Protein AF-0000000079760020 (afdb_homodimer)

Secondary structure (DSSP, 8-state):
--STTT-----S--SS-HHHHS---TT--SEEEEES-HHHHHHHHHHTTPEEEEEEEETTEEEEEEEEEETTEEEEEEEPPSSHHHHHHHHHHHHHHT--EEEEEEEEEES-HHHHTTPEEEEEEEEEESSGGGGTS-S-SEE---HHHHHHHHHHHHHHT--EEEEEEEEES-GGG--HHHHHHHHHTTEEEEESSHHHHHHHHHHHT--EEEEEEEEEE-SSSS-B-GGGTTTTGGGHHHHHHHHHHHHHH-/--STTT-----S--SS-HHHHS---TT--SEEEEES-HHHHHHHHHHTTPEEEEEEEETTEEEEEEEEEETTEEEEEEEPPSSHHHHHHHHHHHHHHT--EEEEEEEEEES-HHHHTTPEEEEEEEEEESSGGGGTS-S-SEE---HHHHHHHHHHHHHHT--EEEEEEEEES-GGG--HHHHHHHHHTTEEEEESSHHHHHHHHHHHT--EEEEEEEEEE-SSSS-B-GGGTTTTGGGHHHHHHHHHHHHHH-

Sequence (508 aa):
MATVFENYDAARTAFINPGDCVKAQENFPEVCITTFSESIIEDFAKKNSAEKIAELYTANGVLPVYGIEYAGIRMAFYLSRVGAPACVAGLEEMIAMGAKKMIIFGCCGVLDEVEVQDKIIIPSSTIRDEGTSYHYLPAGEEIGLEDSCAGILEDCLVKTGMPYVKGKIWTTDGIYRETHGRLKERREQGCIAVEMECSAVLAVCRFRGVPAIQFLYGADNLSTDKWEPMDLMEYGIRECDRYMALALECGARLMATVFENYDAARTAFINPGDCVKAQENFPEVCITTFSESIIEDFAKKNSAEKIAELYTANGVLPVYGIEYAGIRMAFYLSRVGAPACVAGLEEMIAMGAKKMIIFGCCGVLDEVEVQDKIIIPSSTIRDEGTSYHYLPAGEEIGLEDSCAGILEDCLVKTGMPYVKGKIWTTDGIYRETHGRLKERREQGCIAVEMECSAVLAVCRFRGVPAIQFLYGADNLSTDKWEPMDLMEYGIRECDRYMALALECGARL

Structure (mmCIF, N/CA/C/O backbone):
data_AF-0000000079760020-model_v1
#
loop_
_entity.id
_entity.type
_e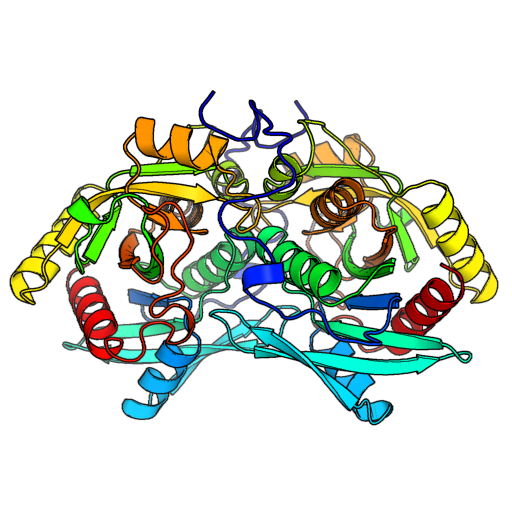ntity.pdbx_description
1 polymer 'Uridine phosphorylase'
#
loop_
_atom_site.group_PDB
_atom_site.id
_atom_site.type_symbol
_atom_site.label_atom_id
_atom_site.label_alt_id
_atom_site.label_comp_id
_atom_site.label_asym_id
_atom_site.label_entity_id
_atom_site.label_seq_id
_atom_site.pdbx_PDB_ins_code
_atom_site.Cartn_x
_atom_site.Cartn_y
_atom_site.Cartn_z
_atom_site.occupancy
_atom_site.B_iso_or_equiv
_atom_site.auth_seq_id
_atom_site.auth_comp_id
_atom_site.auth_asym_id
_atom_site.auth_atom_id
_atom_site.pdbx_PDB_model_num
ATOM 1 N N . MET A 1 1 ? 6.676 14.742 -19.953 1 59.53 1 MET A N 1
ATOM 2 C CA . MET A 1 1 ? 5.641 14.508 -18.938 1 59.53 1 MET A CA 1
ATOM 3 C C . MET A 1 1 ? 6.234 13.875 -17.688 1 59.53 1 MET A C 1
ATOM 5 O O . MET A 1 1 ? 7.094 12.992 -17.781 1 59.53 1 MET A O 1
ATOM 9 N N . ALA A 1 2 ? 5.801 14.516 -16.453 1 73.88 2 ALA A N 1
ATOM 10 C CA . ALA A 1 2 ? 6.578 14.469 -15.211 1 73.88 2 ALA A CA 1
ATOM 11 C C . ALA A 1 2 ? 6.367 13.148 -14.477 1 73.88 2 ALA A C 1
ATOM 13 O O . ALA A 1 2 ? 7.07 12.852 -13.516 1 73.88 2 ALA A O 1
ATOM 14 N N . THR A 1 3 ? 5.492 12.273 -15.117 1 87.75 3 THR A N 1
ATOM 15 C CA . THR A 1 3 ? 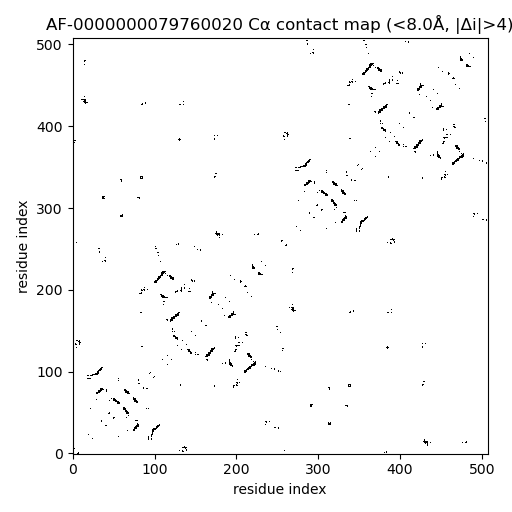5.227 11.086 -14.312 1 87.75 3 THR A CA 1
ATOM 16 C C . THR A 1 3 ? 5.578 9.82 -15.086 1 87.75 3 THR A C 1
ATOM 18 O O . THR A 1 3 ? 5.809 9.867 -16.297 1 87.75 3 THR A O 1
ATOM 21 N N . VAL A 1 4 ? 5.613 8.711 -14.414 1 89.12 4 VAL A N 1
ATOM 22 C CA . VAL A 1 4 ? 6.008 7.422 -14.969 1 89.12 4 VAL A CA 1
ATOM 23 C C . VAL A 1 4 ? 4.941 6.938 -15.945 1 89.12 4 VAL A C 1
ATOM 25 O O . VAL A 1 4 ? 5.203 6.059 -16.766 1 89.12 4 VAL A O 1
ATOM 28 N N . PHE A 1 5 ? 3.789 7.52 -15.953 1 90.12 5 PHE A N 1
ATOM 29 C CA . PHE A 1 5 ? 2.697 7.078 -16.812 1 90.12 5 PHE A CA 1
ATOM 30 C C . PHE A 1 5 ? 2.955 7.484 -18.266 1 90.12 5 PHE A C 1
ATOM 32 O O . PHE A 1 5 ? 2.35 6.93 -19.188 1 90.12 5 PHE A O 1
ATOM 39 N N . GLU A 1 6 ? 3.883 8.438 -18.422 1 85.44 6 GLU A N 1
ATOM 40 C CA . GLU A 1 6 ? 4.176 8.953 -19.75 1 85.44 6 GLU A CA 1
ATOM 41 C C . GLU A 1 6 ? 5.633 8.703 -20.141 1 85.44 6 GLU A C 1
ATOM 43 O O . GLU A 1 6 ? 6 8.812 -21.312 1 85.44 6 GLU A O 1
ATOM 48 N N . ASN A 1 7 ? 6.398 8.375 -19.172 1 90.19 7 ASN A N 1
ATOM 49 C CA . ASN A 1 7 ? 7.836 8.289 -19.406 1 90.19 7 ASN A CA 1
ATOM 50 C C . ASN A 1 7 ? 8.477 7.199 -18.547 1 90.19 7 ASN A C 1
ATOM 52 O O . ASN A 1 7 ? 9.141 7.492 -17.562 1 90.19 7 ASN A O 1
ATOM 56 N N . TYR A 1 8 ? 8.484 6.008 -19.109 1 93.69 8 TYR A N 1
ATOM 57 C CA . TYR A 1 8 ? 9.023 4.848 -18.406 1 93.69 8 TYR A CA 1
ATOM 58 C C . TYR A 1 8 ? 10.547 4.855 -18.438 1 93.69 8 TYR A C 1
ATOM 60 O O . TYR A 1 8 ? 11.156 5.176 -19.453 1 93.69 8 TYR A O 1
ATOM 68 N N . ASP A 1 9 ? 11.188 4.648 -17.312 1 94.38 9 ASP A N 1
ATOM 69 C CA . ASP A 1 9 ? 12.633 4.473 -17.203 1 94.38 9 ASP A CA 1
ATOM 70 C C . ASP A 1 9 ? 13 2.99 -17.156 1 94.38 9 ASP A C 1
ATOM 72 O O . ASP A 1 9 ? 12.688 2.299 -16.188 1 94.38 9 ASP A O 1
ATOM 76 N N . ALA A 1 10 ? 13.789 2.451 -18.078 1 94.69 10 ALA A N 1
ATOM 77 C CA . ALA A 1 10 ? 14.031 1.021 -18.234 1 94.69 10 ALA A CA 1
ATOM 78 C C . ALA A 1 10 ? 15.234 0.574 -17.406 1 94.69 10 ALA A C 1
ATOM 80 O O . ALA A 1 10 ? 15.562 -0.613 -17.375 1 94.69 10 ALA A O 1
ATOM 81 N N . ALA A 1 11 ? 15.875 1.521 -16.688 1 95.5 11 ALA A N 1
ATOM 82 C CA . ALA A 1 11 ? 17.031 1.143 -15.875 1 95.5 11 ALA A CA 1
ATOM 83 C C . ALA A 1 11 ? 16.656 0.062 -14.867 1 95.5 11 ALA A C 1
ATOM 85 O O . ALA A 1 11 ? 15.602 0.141 -14.219 1 95.5 11 ALA A O 1
ATOM 86 N N . ARG A 1 12 ? 17.5 -0.916 -14.68 1 94.5 12 ARG A N 1
ATOM 87 C CA . ARG A 1 12 ? 17.172 -2.059 -13.836 1 94.5 12 ARG A CA 1
ATOM 88 C C . ARG A 1 12 ? 17.609 -1.823 -12.398 1 94.5 12 ARG A C 1
ATOM 90 O O . ARG A 1 12 ? 17.188 -2.539 -11.484 1 94.5 12 ARG A O 1
ATOM 97 N N . THR A 1 13 ? 18.516 -0.836 -12.242 1 93.81 13 THR A N 1
ATOM 98 C CA . THR A 1 13 ? 19.016 -0.519 -10.906 1 93.81 13 THR A CA 1
ATOM 99 C C . THR A 1 13 ? 18.516 0.851 -10.461 1 93.81 13 THR A C 1
ATOM 101 O O . THR A 1 13 ? 18.141 1.684 -11.289 1 93.81 13 THR A O 1
ATOM 104 N N . ALA A 1 14 ? 18.406 0.962 -9.227 1 94.75 14 ALA A N 1
ATOM 105 C CA . ALA A 1 14 ? 17.938 2.203 -8.609 1 94.75 14 ALA A CA 1
ATOM 106 C C . ALA A 1 14 ? 18.984 2.756 -7.637 1 94.75 14 ALA A C 1
ATOM 108 O O . ALA A 1 14 ? 20.078 2.217 -7.523 1 94.75 14 ALA A O 1
ATOM 109 N N . PHE A 1 15 ? 18.641 3.914 -7.125 1 92.12 15 PHE A N 1
ATOM 110 C CA . PHE A 1 15 ? 19.531 4.492 -6.117 1 92.12 15 PHE A CA 1
ATOM 111 C C . PHE A 1 15 ? 19.562 3.629 -4.863 1 92.12 15 PHE A C 1
ATOM 113 O O . PHE A 1 15 ? 20.609 3.451 -4.25 1 92.12 15 PHE A O 1
ATOM 120 N N . ILE A 1 16 ? 18.391 3.145 -4.453 1 91.88 16 ILE A N 1
ATOM 121 C CA . ILE A 1 16 ? 18.25 2.131 -3.412 1 91.88 16 ILE A CA 1
ATOM 122 C C . ILE A 1 16 ? 17.75 0.826 -4.031 1 91.88 16 ILE A C 1
ATOM 124 O O . ILE A 1 16 ? 16.703 0.795 -4.672 1 91.88 16 ILE A O 1
ATOM 128 N N . ASN A 1 17 ? 18.5 -0.226 -3.834 1 94.62 17 ASN A N 1
ATOM 129 C CA . ASN A 1 17 ? 18.094 -1.542 -4.32 1 94.62 17 ASN A CA 1
ATOM 130 C C . ASN A 1 17 ? 17.688 -2.459 -3.172 1 94.62 17 ASN A C 1
ATOM 132 O O . ASN A 1 17 ? 18.094 -2.254 -2.027 1 94.62 17 ASN A O 1
ATOM 136 N N . PRO A 1 18 ? 16.812 -3.439 -3.467 1 94.56 18 PRO A N 1
ATOM 137 C CA . PRO A 1 18 ? 16.391 -4.348 -2.4 1 94.56 18 PRO A CA 1
ATOM 138 C C . PRO A 1 18 ? 17.562 -5.004 -1.682 1 94.56 18 PRO A C 1
ATOM 140 O O . PRO A 1 18 ? 17.516 -5.227 -0.469 1 94.56 18 PRO A O 1
ATOM 143 N N . GLY A 1 19 ? 18.578 -5.301 -2.443 1 92.5 19 GLY A N 1
ATOM 144 C CA . GLY A 1 19 ? 19.766 -5.918 -1.864 1 92.5 19 GLY A CA 1
ATOM 145 C C . GLY A 1 19 ? 20.484 -5.016 -0.88 1 92.5 19 GLY A C 1
ATOM 146 O O . GLY A 1 19 ? 21.344 -5.477 -0.122 1 92.5 19 GLY A O 1
ATOM 147 N N . ASP A 1 20 ? 20.188 -3.711 -0.854 1 89.94 20 ASP A N 1
ATOM 148 C CA . ASP A 1 20 ? 20.734 -2.775 0.128 1 89.94 20 ASP A CA 1
ATOM 149 C C . ASP A 1 20 ? 20.016 -2.91 1.469 1 89.94 20 ASP A C 1
ATOM 151 O O . ASP A 1 20 ? 20.547 -2.498 2.504 1 89.94 20 ASP A O 1
ATOM 155 N N . CYS A 1 21 ? 18.828 -3.494 1.472 1 87.56 21 CYS A N 1
ATOM 156 C CA . CYS A 1 21 ? 17.984 -3.545 2.654 1 87.56 21 CYS A CA 1
ATOM 157 C C . CYS A 1 21 ? 17.953 -4.949 3.252 1 87.56 21 CYS A C 1
ATOM 159 O O . CYS A 1 21 ? 17.781 -5.109 4.461 1 87.56 21 CYS A O 1
ATOM 161 N N . VAL A 1 22 ? 18.016 -5.926 2.318 1 90.06 22 VAL A N 1
ATOM 162 C CA . VAL A 1 22 ? 18.031 -7.312 2.775 1 90.06 22 VAL A CA 1
ATOM 163 C C . VAL A 1 22 ? 19.266 -8.031 2.232 1 90.06 22 VAL A C 1
ATOM 165 O O . VAL A 1 22 ? 19.734 -7.723 1.134 1 90.06 22 VAL A O 1
ATOM 168 N N . LYS A 1 23 ? 19.781 -9.008 3.037 1 87.75 23 LYS A N 1
ATOM 169 C CA . LYS A 1 23 ? 20.953 -9.766 2.621 1 87.75 23 LYS A CA 1
ATOM 170 C C . LYS A 1 23 ? 20.547 -11.07 1.938 1 87.75 23 LYS A C 1
ATOM 172 O O . LYS A 1 23 ? 19.656 -11.766 2.404 1 87.75 23 LYS A O 1
ATOM 177 N N . ALA A 1 24 ? 21.203 -11.188 0.863 1 89.56 24 ALA A N 1
ATOM 178 C CA . ALA A 1 24 ? 21.031 -12.484 0.22 1 89.56 24 ALA A CA 1
ATOM 179 C C . ALA A 1 24 ? 21.406 -13.625 1.171 1 89.56 24 ALA A C 1
ATOM 181 O O . ALA A 1 24 ? 22.391 -13.516 1.921 1 89.56 24 ALA A O 1
ATOM 182 N N . GLN A 1 25 ? 20.609 -14.562 1.221 1 90.31 25 GLN A N 1
ATOM 183 C CA . GLN A 1 25 ? 20.875 -15.711 2.078 1 90.31 25 GLN A CA 1
ATOM 184 C C . GLN A 1 25 ? 21.25 -16.938 1.252 1 90.31 25 GLN A C 1
ATOM 186 O O . GLN A 1 25 ? 20.594 -17.25 0.26 1 90.31 25 GLN A O 1
ATOM 191 N N . GLU A 1 26 ? 22.281 -17.547 1.851 1 89.06 26 GLU A N 1
ATOM 192 C CA . GLU A 1 26 ? 22.656 -18.812 1.207 1 89.06 26 GLU A CA 1
ATOM 193 C C . GLU A 1 26 ? 21.594 -19.875 1.401 1 89.06 26 GLU A C 1
ATOM 195 O O . GLU A 1 26 ? 21.031 -20 2.49 1 89.06 26 GLU A O 1
ATOM 200 N N . ASN A 1 27 ? 21.156 -20.547 0.46 1 92.19 27 ASN A N 1
ATOM 201 C CA . ASN A 1 27 ? 20.203 -21.672 0.493 1 92.19 27 ASN A CA 1
ATOM 202 C C . ASN A 1 27 ? 18.781 -21.188 0.723 1 92.19 27 ASN A C 1
ATOM 204 O O . ASN A 1 27 ? 17.953 -21.906 1.271 1 92.19 27 ASN A O 1
ATOM 208 N N . PHE A 1 28 ? 18.578 -19.859 0.627 1 97.19 28 PHE A N 1
ATOM 209 C CA . PHE A 1 28 ? 17.203 -19.375 0.689 1 97.19 28 PHE A CA 1
ATOM 210 C C . PHE A 1 28 ? 16.312 -20.141 -0.276 1 97.19 28 PHE A C 1
ATOM 212 O O . PHE A 1 28 ? 16.719 -20.453 -1.398 1 97.19 28 PHE A O 1
ATOM 219 N N . PRO A 1 29 ? 15.117 -20.516 0.175 1 98.06 29 PRO A N 1
ATOM 220 C CA . PRO A 1 29 ? 14.227 -21.25 -0.738 1 98.06 29 PRO A CA 1
ATOM 221 C C . PRO A 1 29 ? 13.953 -20.469 -2.029 1 98.06 29 PRO A C 1
ATOM 223 O O . PRO A 1 29 ? 13.656 -19.281 -1.989 1 98.06 29 PRO A O 1
ATOM 226 N N . GLU A 1 30 ? 14.031 -21.141 -3.09 1 98.06 30 GLU A N 1
ATOM 227 C CA . GLU A 1 30 ? 13.82 -20.516 -4.391 1 98.06 30 GLU A CA 1
ATOM 228 C C . GLU A 1 30 ? 12.336 -20.281 -4.652 1 98.06 30 GLU A C 1
ATOM 230 O O . GLU A 1 30 ? 11.961 -19.328 -5.34 1 98.06 30 GLU A O 1
ATOM 235 N N . VAL A 1 31 ? 11.484 -21.219 -4.168 1 98.56 31 VAL A N 1
ATOM 236 C CA . VAL A 1 31 ? 10.039 -21.125 -4.34 1 98.56 31 VAL A CA 1
ATOM 237 C C . VAL A 1 31 ? 9.422 -20.391 -3.15 1 98.56 31 VAL A C 1
ATOM 239 O O . VAL A 1 31 ? 9.609 -20.797 -1.999 1 98.56 31 VAL A O 1
ATOM 242 N N . CYS A 1 32 ? 8.68 -19.328 -3.428 1 98.75 32 CYS A N 1
ATOM 243 C CA . CYS A 1 32 ? 8.07 -18.531 -2.365 1 98.75 32 CYS A CA 1
ATOM 244 C C . CYS A 1 32 ? 6.574 -18.344 -2.602 1 98.75 32 CYS A C 1
ATOM 246 O O . CYS A 1 32 ? 6.148 -18.062 -3.721 1 98.75 32 CYS A O 1
ATOM 248 N N . ILE A 1 33 ? 5.816 -18.578 -1.557 1 98.69 33 ILE A N 1
ATOM 249 C CA . ILE A 1 33 ? 4.363 -18.438 -1.562 1 98.69 33 ILE A CA 1
ATOM 250 C C . ILE A 1 33 ? 3.961 -17.234 -0.702 1 98.69 33 ILE A C 1
ATOM 252 O O . ILE A 1 33 ? 4.516 -17.031 0.38 1 98.69 33 ILE A O 1
ATOM 256 N N . THR A 1 34 ? 2.988 -16.484 -1.194 1 98.75 34 THR A N 1
ATOM 257 C CA . THR A 1 34 ? 2.512 -15.406 -0.342 1 98.75 34 THR A CA 1
ATOM 258 C C . THR A 1 34 ? 1.024 -15.156 -0.571 1 98.75 34 THR A C 1
ATOM 260 O O . THR A 1 34 ? 0.478 -15.531 -1.61 1 98.75 34 THR A O 1
ATOM 263 N N . THR A 1 35 ? 0.388 -14.656 0.398 1 98.31 35 THR A N 1
ATOM 264 C CA . THR A 1 35 ? -0.985 -14.164 0.362 1 98.31 35 THR A CA 1
ATOM 265 C C . THR A 1 35 ? -1.145 -12.938 1.259 1 98.31 35 THR A C 1
ATOM 267 O O . THR A 1 35 ? -0.193 -12.516 1.922 1 98.31 35 THR A O 1
ATOM 270 N N . PHE A 1 36 ? -2.32 -12.375 1.28 1 97.81 36 PHE A N 1
ATOM 271 C CA . PHE A 1 36 ? -2.525 -11.094 1.942 1 97.81 36 PHE A CA 1
ATOM 272 C C . PHE A 1 36 ? -3.215 -11.281 3.287 1 97.81 36 PHE A C 1
ATOM 274 O O . PHE A 1 36 ? -3.268 -10.359 4.102 1 97.81 36 PHE A O 1
ATOM 281 N N . SER A 1 37 ? -3.707 -12.43 3.537 1 96.31 37 SER A N 1
ATOM 282 C CA . SER A 1 37 ? -4.441 -12.711 4.77 1 96.31 37 SER A CA 1
ATOM 283 C C . SER A 1 37 ? -3.492 -13.062 5.91 1 96.31 37 SER A C 1
ATOM 285 O O . SER A 1 37 ? -2.869 -14.125 5.898 1 96.31 37 SER A O 1
ATOM 287 N N . GLU A 1 38 ? -3.439 -12.172 6.891 1 96.31 38 GLU A N 1
ATOM 288 C CA . GLU A 1 38 ? -2.639 -12.453 8.078 1 96.31 38 GLU A CA 1
ATOM 289 C C . GLU A 1 38 ? -3.1 -13.734 8.766 1 96.31 38 GLU A C 1
ATOM 291 O O . GLU A 1 38 ? -2.275 -14.539 9.211 1 96.31 38 GLU A O 1
ATOM 296 N N . SER A 1 39 ? -4.371 -13.945 8.789 1 94.31 39 SER A N 1
ATOM 297 C CA . SER A 1 39 ? -4.938 -15.117 9.445 1 94.31 39 SER A CA 1
ATOM 298 C C . SER A 1 39 ? -4.492 -16.406 8.758 1 94.31 39 SER A C 1
ATOM 300 O O . SER A 1 39 ? -4.176 -17.391 9.422 1 94.31 39 SER A O 1
ATOM 302 N N . ILE A 1 40 ? -4.449 -16.391 7.418 1 95.31 40 ILE A N 1
ATOM 303 C CA . ILE A 1 40 ? -4.027 -17.562 6.668 1 95.31 40 ILE A CA 1
ATOM 304 C C . ILE A 1 40 ? -2.557 -17.859 6.949 1 95.31 40 ILE A C 1
ATOM 306 O O . ILE A 1 40 ? -2.188 -19 7.242 1 95.31 40 ILE A O 1
ATOM 310 N N . ILE A 1 41 ? -1.724 -16.859 6.938 1 97.44 41 ILE A N 1
ATOM 311 C CA . ILE A 1 41 ? -0.287 -17.016 7.133 1 97.44 41 ILE A CA 1
ATOM 312 C C . ILE A 1 41 ? -0.011 -17.516 8.555 1 97.44 41 ILE A C 1
ATOM 314 O O . ILE A 1 41 ? 0.733 -18.469 8.75 1 97.44 41 ILE A O 1
ATOM 318 N N . GLU A 1 42 ? -0.642 -16.875 9.484 1 95.88 42 GLU A N 1
ATOM 319 C CA . GLU A 1 42 ? -0.398 -17.234 10.875 1 95.88 42 GLU A CA 1
ATOM 320 C C . GLU A 1 42 ? -0.912 -18.625 11.188 1 95.88 42 GLU A C 1
ATOM 322 O O . GLU A 1 42 ? -0.239 -19.406 11.867 1 95.88 42 GLU A O 1
ATOM 327 N N . ASP A 1 43 ? -2.092 -18.906 10.773 1 95.19 43 ASP A N 1
ATOM 328 C CA . ASP A 1 43 ? -2.676 -20.234 11 1 95.19 43 ASP A CA 1
ATOM 329 C C . ASP A 1 43 ? -1.818 -21.328 10.367 1 95.19 43 ASP A C 1
ATOM 331 O O . ASP A 1 43 ? -1.551 -22.344 10.992 1 95.19 43 ASP A O 1
ATOM 335 N N . PHE A 1 44 ? -1.416 -21.125 9.172 1 96.38 44 PHE A N 1
ATOM 336 C CA . PHE A 1 44 ? -0.607 -22.109 8.461 1 96.38 44 PHE A CA 1
ATOM 337 C C . PHE A 1 44 ? 0.741 -22.297 9.148 1 96.38 44 PHE A C 1
ATOM 339 O O . PHE A 1 44 ? 1.225 -23.422 9.281 1 96.38 44 PHE A O 1
ATOM 346 N N . ALA A 1 45 ? 1.376 -21.188 9.492 1 97.25 45 ALA A N 1
ATOM 347 C CA . ALA A 1 45 ? 2.652 -21.25 10.195 1 97.25 45 ALA A CA 1
ATOM 348 C C . ALA A 1 45 ? 2.518 -22.047 11.492 1 97.25 45 ALA A C 1
ATOM 350 O O . ALA A 1 45 ? 3.35 -22.906 11.789 1 97.25 45 ALA A O 1
ATOM 351 N N . LYS A 1 46 ? 1.496 -21.781 12.219 1 96.19 46 LYS A N 1
ATOM 352 C CA . LYS A 1 46 ? 1.262 -22.453 13.492 1 96.19 46 LYS A CA 1
ATOM 353 C C . LYS A 1 46 ? 0.961 -23.922 13.289 1 96.19 46 LYS A C 1
ATOM 355 O O . LYS A 1 46 ? 1.562 -24.781 13.945 1 96.19 46 LYS A O 1
ATOM 360 N N . LYS A 1 47 ? 0.04 -24.234 12.445 1 94.44 47 LYS A N 1
ATOM 361 C CA . LYS A 1 47 ? -0.402 -25.594 12.188 1 94.44 47 LYS A CA 1
ATOM 362 C C . LYS A 1 47 ? 0.764 -26.484 11.742 1 94.44 47 LYS A C 1
ATOM 364 O O . LYS A 1 47 ? 0.782 -27.672 12.023 1 94.44 47 LYS A O 1
ATOM 369 N N . ASN A 1 48 ? 1.727 -25.906 11.062 1 94.94 48 ASN A N 1
ATOM 370 C CA . ASN A 1 48 ? 2.816 -26.688 10.492 1 94.94 48 ASN A CA 1
ATOM 371 C C . ASN A 1 48 ? 4.121 -26.469 11.258 1 94.94 48 ASN A C 1
ATOM 373 O O . ASN A 1 48 ? 5.188 -26.875 10.797 1 94.94 48 ASN A O 1
ATOM 377 N N . SER A 1 49 ? 4.066 -25.812 12.398 1 95.31 49 SER A N 1
ATOM 378 C CA . SER A 1 49 ? 5.25 -25.484 13.188 1 95.31 49 SER A CA 1
ATOM 379 C C . SER A 1 49 ? 6.375 -24.953 12.312 1 95.31 49 SER A C 1
ATOM 381 O O . SER A 1 49 ? 7.504 -25.438 12.375 1 95.31 49 SER A O 1
ATOM 383 N N . ALA A 1 50 ? 5.969 -24 11.383 1 96.69 50 ALA A N 1
ATOM 384 C CA . ALA A 1 50 ? 6.93 -23.484 10.414 1 96.69 50 ALA A CA 1
ATOM 385 C C . ALA A 1 50 ? 8.031 -22.688 11.109 1 96.69 50 ALA A C 1
ATOM 387 O O . ALA A 1 50 ? 7.777 -22 12.094 1 96.69 50 ALA A O 1
ATOM 388 N N . GLU A 1 51 ? 9.18 -22.75 10.586 1 96.19 51 GLU A N 1
ATOM 389 C CA . GLU A 1 51 ? 10.336 -22.031 11.117 1 96.19 51 GLU A CA 1
ATOM 390 C C . GLU A 1 51 ? 10.453 -20.641 10.5 1 96.19 51 GLU A C 1
ATOM 392 O O . GLU A 1 51 ? 10.289 -20.484 9.289 1 96.19 51 GLU A O 1
ATOM 397 N N . LYS A 1 52 ? 10.68 -19.656 11.328 1 97.69 52 LYS A N 1
ATOM 398 C CA . LYS A 1 52 ? 11.039 -18.344 10.797 1 97.69 52 LYS A CA 1
ATOM 399 C C . LYS A 1 52 ? 12.453 -18.359 10.219 1 97.69 52 LYS A C 1
ATOM 401 O O . LYS A 1 52 ? 13.414 -18.641 10.922 1 97.69 52 LYS A O 1
ATOM 406 N N . ILE A 1 53 ? 12.602 -17.984 8.953 1 97.69 53 ILE A N 1
ATOM 407 C CA . ILE A 1 53 ? 13.906 -18.156 8.32 1 97.69 53 ILE A CA 1
ATOM 408 C C . ILE A 1 53 ? 14.469 -16.797 7.938 1 97.69 53 ILE A C 1
ATOM 410 O O . ILE A 1 53 ? 15.656 -16.672 7.625 1 97.69 53 ILE A O 1
ATOM 414 N N . ALA A 1 54 ? 13.695 -15.805 7.934 1 97.31 54 ALA A N 1
ATOM 415 C CA . ALA A 1 54 ? 14.086 -14.438 7.598 1 97.31 54 ALA A CA 1
ATOM 416 C C . ALA A 1 54 ? 13.031 -13.438 8.055 1 97.31 54 ALA A C 1
ATOM 418 O O . ALA A 1 54 ? 12.055 -13.812 8.719 1 97.31 54 ALA A O 1
ATOM 419 N N . GLU A 1 55 ? 13.281 -12.18 7.848 1 96.56 55 GLU A N 1
ATOM 420 C CA . GLU A 1 55 ? 12.352 -11.109 8.203 1 96.56 55 GLU A CA 1
ATOM 421 C C . GLU A 1 55 ? 12.328 -10.023 7.133 1 96.56 55 GLU A C 1
ATOM 423 O O . GLU A 1 55 ? 13.344 -9.758 6.484 1 96.56 55 GLU A O 1
ATOM 428 N N . LEU A 1 56 ? 11.133 -9.477 6.91 1 96 56 LEU A N 1
ATOM 429 C CA . LEU A 1 56 ? 10.961 -8.258 6.121 1 96 56 LEU A CA 1
ATOM 430 C C . LEU A 1 56 ? 10.719 -7.055 7.023 1 96 56 LEU A C 1
ATOM 432 O O . LEU A 1 56 ? 9.875 -7.102 7.918 1 96 56 LEU A O 1
ATOM 436 N N . TYR A 1 57 ? 11.469 -5.969 6.809 1 90.25 57 TYR A N 1
ATOM 437 C CA . TYR A 1 57 ? 11.375 -4.793 7.668 1 90.25 57 TYR A CA 1
ATOM 438 C C . TYR A 1 57 ? 10.727 -3.631 6.926 1 90.25 57 TYR A C 1
ATOM 440 O O . TYR A 1 57 ? 11.086 -3.338 5.781 1 90.25 57 TYR A O 1
ATOM 448 N N . THR A 1 58 ? 9.703 -3.033 7.562 1 89.31 58 THR A N 1
ATOM 449 C CA . THR A 1 58 ? 9.109 -1.785 7.094 1 89.31 58 THR A CA 1
ATOM 450 C C . THR A 1 58 ? 8.805 -0.859 8.266 1 89.31 58 THR A C 1
ATOM 452 O O . THR A 1 58 ? 8.898 -1.264 9.43 1 89.31 58 THR A O 1
ATOM 455 N N . ALA A 1 59 ? 8.5 0.366 7.949 1 91.5 59 ALA A N 1
ATOM 456 C CA . ALA A 1 59 ? 8.07 1.317 8.977 1 91.5 59 ALA A CA 1
ATOM 457 C C . ALA A 1 59 ? 6.879 0.782 9.758 1 91.5 59 ALA A C 1
ATOM 459 O O . ALA A 1 59 ? 6.676 1.147 10.922 1 91.5 59 ALA A O 1
ATOM 460 N N . ASN A 1 60 ? 6.059 -0.13 9.172 1 95.5 60 ASN A N 1
ATOM 461 C CA . ASN A 1 60 ? 4.867 -0.69 9.805 1 95.5 60 ASN A CA 1
ATOM 462 C C . ASN A 1 60 ? 5.207 -1.913 10.648 1 95.5 60 ASN A C 1
ATOM 464 O O . ASN A 1 60 ? 4.309 -2.615 11.117 1 95.5 60 ASN A O 1
ATOM 468 N N . GLY A 1 61 ? 6.508 -2.172 10.781 1 93.25 61 GLY A N 1
ATOM 469 C CA . GLY A 1 61 ? 6.91 -3.299 11.609 1 93.25 61 GLY A CA 1
ATOM 470 C C . GLY A 1 61 ? 7.578 -4.41 10.82 1 93.25 61 GLY A C 1
ATOM 471 O O . GLY A 1 61 ? 7.848 -4.254 9.625 1 93.25 61 GLY A O 1
ATOM 472 N N . VAL A 1 62 ? 7.809 -5.48 11.516 1 94.81 62 VAL A N 1
ATOM 473 C CA . VAL A 1 62 ? 8.594 -6.578 10.961 1 94.81 62 VAL A CA 1
ATOM 474 C C . VAL A 1 62 ? 7.68 -7.758 10.633 1 94.81 62 VAL A C 1
ATOM 476 O O . VAL A 1 62 ? 6.828 -8.133 11.445 1 94.81 62 VAL A O 1
ATOM 479 N N . LEU A 1 63 ? 7.836 -8.305 9.445 1 96.38 63 LEU A N 1
ATOM 480 C CA . LEU A 1 63 ? 7.09 -9.484 9.039 1 96.38 63 LEU A CA 1
ATOM 481 C C . LEU A 1 63 ? 8 -10.711 8.977 1 96.38 63 LEU A C 1
ATOM 483 O O . LEU A 1 63 ? 9.07 -10.656 8.367 1 96.38 63 LEU A O 1
ATOM 487 N N . PRO A 1 64 ? 7.582 -11.75 9.555 1 97.88 64 PRO A N 1
ATOM 488 C CA . PRO A 1 64 ? 8.383 -12.977 9.438 1 97.88 64 PRO A CA 1
ATOM 489 C C . PRO A 1 64 ? 8.273 -13.617 8.055 1 97.88 64 PRO A C 1
ATOM 491 O O . PRO A 1 64 ? 7.23 -13.5 7.395 1 97.88 64 PRO A O 1
ATOM 494 N N . VAL A 1 65 ? 9.328 -14.195 7.598 1 98.5 65 VAL A N 1
ATOM 495 C CA . VAL A 1 65 ? 9.344 -15.125 6.48 1 98.5 65 VAL A CA 1
ATOM 496 C C . VAL A 1 65 ? 9.516 -16.547 7 1 98.5 65 VAL A C 1
ATOM 498 O O . VAL A 1 65 ? 10.43 -16.828 7.781 1 98.5 65 VAL A O 1
ATOM 501 N N . TYR A 1 66 ? 8.68 -17.438 6.562 1 98.56 66 TYR A N 1
ATOM 502 C CA . TYR A 1 66 ? 8.688 -18.797 7.09 1 98.56 66 TYR A CA 1
ATOM 503 C C . TYR A 1 66 ? 9.211 -19.781 6.055 1 98.56 66 TYR A C 1
ATOM 505 O O . TYR A 1 66 ? 9.102 -19.531 4.848 1 98.56 66 TYR A O 1
ATOM 513 N N . GLY A 1 67 ? 9.812 -20.812 6.555 1 97.88 67 GLY A N 1
ATOM 514 C CA . GLY A 1 67 ? 10.203 -21.938 5.727 1 97.88 67 GLY A CA 1
ATOM 515 C C . GLY A 1 67 ? 9.375 -23.188 5.984 1 97.88 67 GLY A C 1
ATOM 516 O O . GLY A 1 67 ? 8.953 -23.438 7.113 1 97.88 67 GLY A O 1
ATOM 517 N N . ILE A 1 68 ? 9.156 -23.953 4.922 1 95.94 68 ILE A N 1
ATOM 518 C CA . ILE A 1 68 ? 8.438 -25.219 5.023 1 95.94 68 ILE A CA 1
ATOM 519 C C . ILE A 1 68 ? 8.961 -26.188 3.975 1 95.94 68 ILE A C 1
ATOM 521 O O . ILE A 1 68 ? 9.562 -25.781 2.98 1 95.94 68 ILE A O 1
ATOM 525 N N . GLU A 1 69 ? 8.812 -27.406 4.285 1 95.75 69 GLU A N 1
ATOM 526 C CA . GLU A 1 69 ? 9.125 -28.453 3.303 1 95.75 69 GLU A CA 1
ATOM 527 C C . GLU A 1 69 ? 7.852 -29.062 2.725 1 95.75 69 GLU A C 1
ATOM 529 O O . GLU A 1 69 ? 6.938 -29.422 3.471 1 95.75 69 GLU A O 1
ATOM 534 N N . TYR A 1 70 ? 7.805 -29.125 1.442 1 94.12 70 TYR A N 1
ATOM 535 C CA . TYR A 1 70 ? 6.688 -29.734 0.736 1 94.12 70 TYR A CA 1
ATOM 536 C C . TYR A 1 70 ? 7.176 -30.484 -0.498 1 94.12 70 TYR A C 1
ATOM 538 O O . TYR A 1 70 ? 7.91 -29.938 -1.319 1 94.12 70 TYR A O 1
ATOM 546 N N . ALA A 1 71 ? 6.773 -31.812 -0.584 1 93.44 71 ALA A N 1
ATOM 547 C CA . ALA A 1 71 ? 7.113 -32.656 -1.736 1 93.44 71 ALA A CA 1
ATOM 548 C C . ALA A 1 71 ? 8.617 -32.656 -1.987 1 93.44 71 ALA A C 1
ATOM 550 O O . ALA A 1 71 ? 9.062 -32.531 -3.131 1 93.44 71 ALA A O 1
ATOM 551 N N . GLY A 1 72 ? 9.414 -32.562 -0.942 1 94.19 72 GLY A N 1
ATOM 552 C CA . GLY A 1 72 ? 10.859 -32.688 -1.011 1 94.19 72 GLY A CA 1
ATOM 553 C C . GLY A 1 72 ? 11.531 -31.359 -1.381 1 94.19 72 GLY A C 1
ATOM 554 O O . GLY A 1 72 ? 12.742 -31.312 -1.601 1 94.19 72 GLY A O 1
ATOM 555 N N . ILE A 1 73 ? 10.719 -30.344 -1.436 1 95.38 73 ILE A N 1
ATOM 556 C CA . ILE A 1 73 ? 11.242 -29.031 -1.821 1 95.38 73 ILE A CA 1
ATOM 557 C C . ILE A 1 73 ? 11.078 -28.062 -0.664 1 95.38 73 ILE A C 1
ATOM 559 O O . ILE A 1 73 ? 10.016 -27.984 -0.045 1 95.38 73 ILE A O 1
ATOM 563 N N . ARG A 1 74 ? 12.172 -27.328 -0.389 1 96.56 74 ARG A N 1
ATOM 564 C CA . ARG A 1 74 ? 12.078 -26.25 0.59 1 96.56 74 ARG A CA 1
ATOM 565 C C . ARG A 1 74 ? 11.445 -25.016 -0.025 1 96.56 74 ARG A C 1
ATOM 567 O O . ARG A 1 74 ? 11.844 -24.578 -1.111 1 96.56 74 ARG A O 1
ATOM 574 N N . MET A 1 75 ? 10.438 -24.484 0.616 1 98.25 75 MET A N 1
ATOM 575 C CA . MET A 1 75 ? 9.727 -23.297 0.151 1 98.25 75 MET A CA 1
ATOM 576 C C . MET A 1 75 ? 9.641 -22.25 1.255 1 98.25 75 MET A C 1
ATOM 578 O O . MET A 1 75 ? 9.789 -22.578 2.436 1 98.25 75 MET A O 1
ATOM 582 N N . ALA A 1 76 ? 9.477 -21.047 0.891 1 98.69 76 ALA A N 1
ATOM 583 C CA . ALA A 1 76 ? 9.227 -19.953 1.834 1 98.69 76 ALA A CA 1
ATOM 584 C C . ALA A 1 76 ? 7.805 -19.406 1.678 1 98.69 76 ALA A C 1
ATOM 586 O O . ALA A 1 76 ? 7.191 -19.562 0.618 1 98.69 76 ALA A O 1
ATOM 587 N N . PHE A 1 77 ? 7.258 -18.922 2.713 1 98.56 77 PHE A N 1
ATOM 588 C CA . PHE A 1 77 ? 5.988 -18.219 2.611 1 98.56 77 PHE A CA 1
ATOM 589 C C . PHE A 1 77 ? 5.949 -17.031 3.578 1 98.56 77 PHE A C 1
ATOM 591 O O . PHE A 1 77 ? 6.621 -17.047 4.609 1 98.56 77 PHE A O 1
ATOM 598 N N . TYR A 1 78 ? 5.246 -15.984 3.252 1 98.69 78 TYR A N 1
ATOM 599 C CA . TYR A 1 78 ? 5.188 -14.75 4.031 1 98.69 78 TYR A CA 1
ATOM 600 C C . TYR A 1 78 ? 3.902 -13.984 3.746 1 98.69 78 TYR A C 1
ATOM 602 O O . TYR A 1 78 ? 3.135 -14.359 2.855 1 98.69 78 TYR A O 1
ATOM 610 N N . LEU A 1 79 ? 3.631 -13 4.543 1 98.5 79 LEU A N 1
ATOM 611 C CA . LEU A 1 79 ? 2.475 -12.125 4.395 1 98.5 79 LEU A CA 1
ATOM 612 C C . LEU A 1 79 ? 2.789 -10.961 3.455 1 98.5 79 LEU A C 1
ATOM 614 O O . LEU A 1 79 ? 3.688 -10.164 3.729 1 98.5 79 LEU A O 1
ATOM 618 N N . SER A 1 80 ? 2.078 -10.891 2.35 1 98.5 80 SER A N 1
ATOM 619 C CA . SER A 1 80 ? 2.158 -9.711 1.498 1 98.5 80 SER A CA 1
ATOM 620 C C . SER A 1 80 ? 1.322 -8.562 2.062 1 98.5 80 SER A C 1
ATOM 622 O O . SER A 1 80 ? 0.225 -8.789 2.578 1 98.5 80 SER A O 1
ATOM 624 N N . ARG A 1 81 ? 1.822 -7.371 1.894 1 98.44 81 ARG A N 1
ATOM 625 C CA . ARG A 1 81 ? 1.066 -6.195 2.309 1 98.44 81 ARG A CA 1
ATOM 626 C C . ARG A 1 81 ? 0.015 -5.824 1.269 1 98.44 81 ARG A C 1
ATOM 628 O O . ARG A 1 81 ? 0.248 -5.961 0.066 1 98.44 81 ARG A O 1
ATOM 635 N N . VAL A 1 82 ? -1.12 -5.312 1.801 1 98 82 VAL A N 1
ATOM 636 C CA . VAL A 1 82 ? -2.201 -4.883 0.917 1 98 82 VAL A CA 1
ATOM 637 C C . VAL A 1 82 ? -1.815 -3.578 0.224 1 98 82 VAL A C 1
ATOM 639 O O . VAL A 1 82 ? -1.242 -2.682 0.848 1 98 82 VAL A O 1
ATOM 642 N N . GLY A 1 83 ? -2.158 -3.488 -1.075 1 98.56 83 GLY A N 1
ATOM 643 C CA . GLY A 1 83 ? -1.781 -2.352 -1.9 1 98.56 83 GLY A CA 1
ATOM 644 C C . GLY A 1 83 ? -0.562 -2.617 -2.762 1 98.56 83 GLY A C 1
ATOM 645 O O . GLY A 1 83 ? 0.436 -3.162 -2.283 1 98.56 83 GLY A O 1
ATOM 646 N N . ALA A 1 84 ? -0.558 -2.15 -3.934 1 98.81 84 ALA A N 1
ATOM 647 C CA . ALA A 1 84 ? 0.434 -2.527 -4.938 1 98.81 84 ALA A CA 1
ATOM 648 C C . ALA A 1 84 ? 1.833 -2.082 -4.52 1 98.81 84 ALA A C 1
ATOM 650 O O . ALA A 1 84 ? 2.775 -2.877 -4.539 1 98.81 84 ALA A O 1
ATOM 651 N N . PRO A 1 85 ? 2.008 -0.808 -4.051 1 98.75 85 PRO A N 1
ATOM 652 C CA . PRO A 1 85 ? 3.373 -0.377 -3.736 1 98.75 85 PRO A CA 1
ATOM 653 C C . PRO A 1 85 ? 3.994 -1.173 -2.59 1 98.75 85 PRO A C 1
ATOM 655 O O . PRO A 1 85 ? 5.141 -1.619 -2.693 1 98.75 85 PRO A O 1
ATOM 658 N N . ALA A 1 86 ? 3.229 -1.343 -1.512 1 98.5 86 ALA A N 1
ATOM 659 C CA . ALA A 1 86 ? 3.752 -2.076 -0.361 1 98.5 86 ALA A CA 1
ATOM 660 C C . ALA A 1 86 ? 3.961 -3.549 -0.698 1 98.5 86 ALA A C 1
ATOM 662 O O . ALA A 1 86 ? 4.941 -4.16 -0.263 1 98.5 86 ALA A O 1
ATOM 663 N N . CYS A 1 87 ? 3.057 -4.133 -1.425 1 98.56 87 CYS A N 1
ATOM 664 C CA . CYS A 1 87 ? 3.158 -5.523 -1.85 1 98.56 87 CYS A CA 1
ATOM 665 C C . CYS A 1 87 ? 4.445 -5.766 -2.627 1 98.56 87 CYS A C 1
ATOM 667 O O . CYS A 1 87 ? 5.207 -6.684 -2.312 1 98.56 87 CYS A O 1
ATOM 669 N N . VAL A 1 88 ? 4.715 -4.898 -3.594 1 98.38 88 VAL A N 1
ATOM 670 C CA . VAL A 1 88 ? 5.824 -5.082 -4.523 1 98.38 88 VAL A CA 1
ATOM 671 C C . VAL A 1 88 ? 7.148 -4.824 -3.805 1 98.38 88 VAL A C 1
ATOM 673 O O . VAL A 1 88 ? 8.156 -5.473 -4.102 1 98.38 88 VAL A O 1
ATOM 676 N N . ALA A 1 89 ? 7.164 -3.916 -2.84 1 97.94 89 ALA A N 1
ATOM 677 C CA . ALA A 1 89 ? 8.375 -3.709 -2.055 1 97.94 89 ALA A CA 1
ATOM 678 C C . ALA A 1 89 ? 8.82 -5 -1.372 1 97.94 89 ALA A C 1
ATOM 680 O O . ALA A 1 89 ? 9.992 -5.367 -1.426 1 97.94 89 ALA A O 1
ATOM 681 N N . GLY A 1 90 ? 7.875 -5.676 -0.731 1 98 90 GLY A N 1
ATOM 682 C CA . GLY A 1 90 ? 8.188 -6.953 -0.112 1 98 90 GLY A CA 1
ATOM 683 C C . GLY A 1 90 ? 8.633 -8.008 -1.11 1 98 90 GLY A C 1
ATOM 684 O O . GLY A 1 90 ? 9.562 -8.773 -0.845 1 98 90 GLY A O 1
ATOM 685 N N . LEU A 1 91 ? 7.961 -8.055 -2.227 1 98.5 91 LEU A N 1
ATOM 686 C CA . LEU A 1 91 ? 8.281 -9.008 -3.283 1 98.5 91 LEU A CA 1
ATOM 687 C C . LEU A 1 91 ? 9.711 -8.812 -3.773 1 98.5 91 LEU A C 1
ATOM 689 O O . LEU A 1 91 ? 10.453 -9.781 -3.955 1 98.5 91 LEU A O 1
ATOM 693 N N . GLU A 1 92 ? 10.133 -7.559 -4 1 98.5 92 GLU A N 1
ATOM 694 C CA . GLU A 1 92 ? 11.492 -7.234 -4.418 1 98.5 92 GLU A CA 1
ATOM 695 C C . GLU A 1 92 ? 12.516 -7.73 -3.398 1 98.5 92 GLU A C 1
ATOM 697 O O . GLU A 1 92 ? 13.57 -8.25 -3.771 1 98.5 92 GLU A O 1
ATOM 702 N N . GLU A 1 93 ? 12.195 -7.551 -2.184 1 98.19 93 GLU A N 1
ATOM 703 C CA . GLU A 1 93 ? 13.109 -7.98 -1.13 1 98.19 93 GLU A CA 1
ATOM 704 C C . GLU A 1 93 ? 13.219 -9.5 -1.077 1 98.19 93 GLU A C 1
ATOM 706 O O . GLU A 1 93 ? 14.297 -10.047 -0.848 1 98.19 93 GLU A O 1
ATOM 711 N N . MET A 1 94 ? 12.125 -10.188 -1.279 1 98.5 94 MET A N 1
ATOM 712 C CA . MET A 1 94 ? 12.141 -11.648 -1.318 1 98.5 94 MET A CA 1
ATOM 713 C C . MET A 1 94 ? 13.016 -12.148 -2.461 1 98.5 94 MET A C 1
ATOM 715 O O . MET A 1 94 ? 13.789 -13.094 -2.287 1 98.5 94 MET A O 1
ATOM 719 N N . ILE A 1 95 ? 12.867 -11.523 -3.621 1 98.06 95 ILE A N 1
ATOM 720 C CA . ILE A 1 95 ? 13.688 -11.875 -4.773 1 98.06 95 ILE A CA 1
ATOM 721 C C . ILE A 1 95 ? 15.156 -11.633 -4.449 1 98.06 95 ILE A C 1
ATOM 723 O O . ILE A 1 95 ? 16.016 -12.469 -4.75 1 98.06 95 ILE A O 1
ATOM 727 N N . ALA A 1 96 ? 15.445 -10.516 -3.803 1 97.5 96 ALA A N 1
ATOM 728 C CA . ALA A 1 96 ? 16.812 -10.18 -3.434 1 97.5 96 ALA A CA 1
ATOM 729 C C . ALA A 1 96 ? 17.391 -11.203 -2.449 1 97.5 96 ALA A C 1
ATOM 731 O O . ALA A 1 96 ? 18.594 -11.477 -2.451 1 97.5 96 ALA A O 1
ATOM 732 N N . MET A 1 97 ? 16.516 -11.773 -1.602 1 97.62 97 MET A N 1
ATOM 733 C CA . MET A 1 97 ? 16.969 -12.75 -0.614 1 97.62 97 MET A CA 1
ATOM 734 C C . MET A 1 97 ? 17.297 -14.086 -1.277 1 97.62 97 MET A C 1
ATOM 736 O O . MET A 1 97 ? 18.062 -14.883 -0.733 1 97.62 97 MET A O 1
ATOM 740 N N . GLY A 1 98 ? 16.609 -14.352 -2.412 1 97.62 98 GLY A N 1
ATOM 741 C CA . GLY A 1 98 ? 16.969 -15.57 -3.123 1 97.62 98 GLY A CA 1
ATOM 742 C C . GLY A 1 98 ? 15.781 -16.219 -3.803 1 97.62 98 GLY A C 1
ATOM 743 O O . GLY A 1 98 ? 15.938 -17.219 -4.516 1 97.62 98 GLY A O 1
ATOM 744 N N . ALA A 1 99 ? 14.594 -15.703 -3.596 1 98.12 99 ALA A N 1
ATOM 745 C CA . ALA A 1 99 ? 13.422 -16.266 -4.258 1 98.12 99 ALA A CA 1
ATOM 746 C C . ALA A 1 99 ? 13.547 -16.172 -5.777 1 98.12 99 ALA A C 1
ATOM 748 O O . ALA A 1 99 ? 13.961 -15.133 -6.309 1 98.12 99 ALA A O 1
ATOM 749 N N . LYS A 1 100 ? 13.086 -17.234 -6.457 1 98.12 100 LYS A N 1
ATOM 750 C CA . LYS A 1 100 ? 13.234 -17.281 -7.906 1 98.12 100 LYS A CA 1
ATOM 751 C C . LYS A 1 100 ? 11.898 -17.578 -8.586 1 98.12 100 LYS A C 1
ATOM 753 O O . LYS A 1 100 ? 11.75 -17.391 -9.789 1 98.12 100 LYS A O 1
ATOM 758 N N . LYS A 1 101 ? 10.977 -18.062 -7.848 1 98.5 101 LYS A N 1
ATOM 759 C CA . LYS A 1 101 ? 9.633 -18.422 -8.289 1 98.5 101 LYS A CA 1
ATOM 760 C C . LYS A 1 101 ? 8.586 -17.953 -7.277 1 98.5 101 LYS A C 1
ATOM 762 O O . LYS A 1 101 ? 8.711 -18.219 -6.082 1 98.5 101 LYS A O 1
ATOM 767 N N . MET A 1 102 ? 7.586 -17.328 -7.762 1 98.75 102 MET A N 1
ATOM 768 C CA . MET A 1 102 ? 6.621 -16.734 -6.84 1 98.75 102 MET A CA 1
ATOM 769 C C . MET A 1 102 ? 5.223 -17.297 -7.078 1 98.75 102 MET A C 1
ATOM 771 O O . MET A 1 102 ? 4.789 -17.422 -8.227 1 98.75 102 MET A O 1
ATOM 775 N N . ILE A 1 103 ? 4.523 -17.688 -6.016 1 98.81 103 ILE A N 1
ATOM 776 C CA . ILE A 1 103 ? 3.1 -18 -6.02 1 98.81 103 ILE A CA 1
ATOM 777 C C . ILE A 1 103 ? 2.344 -17.031 -5.125 1 98.81 103 ILE A C 1
ATOM 779 O O . ILE A 1 103 ? 2.613 -16.938 -3.924 1 98.81 103 ILE A O 1
ATOM 783 N N . ILE A 1 104 ? 1.447 -16.312 -5.73 1 98.75 104 ILE A N 1
ATOM 784 C CA . ILE A 1 104 ? 0.69 -15.312 -4.988 1 98.75 104 ILE A CA 1
ATOM 785 C C . ILE A 1 104 ? -0.806 -15.578 -5.145 1 98.75 104 ILE A C 1
ATOM 787 O O . ILE A 1 104 ? -1.284 -15.836 -6.25 1 98.75 104 ILE A O 1
ATOM 791 N N . PHE A 1 105 ? -1.494 -15.523 -4.078 1 98.12 105 PHE A N 1
ATOM 792 C CA . PHE A 1 105 ? -2.943 -15.648 -4.176 1 98.12 105 PHE A CA 1
ATOM 793 C C . PHE A 1 105 ? -3.635 -14.719 -3.184 1 98.12 105 PHE A C 1
ATOM 795 O O . PHE A 1 105 ? -3.037 -14.305 -2.188 1 98.12 105 PHE A O 1
ATOM 802 N N . GLY A 1 106 ? -4.797 -14.32 -3.465 1 95.94 106 GLY A N 1
ATOM 803 C CA . GLY A 1 106 ? -5.531 -13.414 -2.604 1 95.94 106 GLY A CA 1
ATOM 804 C C . GLY A 1 106 ? -7.004 -13.312 -2.959 1 95.94 106 GLY A C 1
ATOM 805 O O . GLY A 1 106 ? -7.449 -13.906 -3.945 1 95.94 106 GLY A O 1
ATOM 806 N N . CYS A 1 107 ? -7.711 -12.586 -2.156 1 94.19 107 CYS A N 1
ATOM 807 C CA . CYS A 1 107 ? -9.141 -12.391 -2.355 1 94.19 107 CYS A CA 1
ATOM 808 C C . CYS A 1 107 ? -9.398 -11.266 -3.352 1 94.19 107 CYS A C 1
ATOM 810 O O . CYS A 1 107 ? -8.508 -10.469 -3.645 1 94.19 107 CYS A O 1
ATOM 812 N N . CYS A 1 108 ? -10.602 -11.312 -3.885 1 95.75 108 CYS A N 1
ATOM 813 C CA . CYS A 1 108 ? -11.016 -10.289 -4.832 1 95.75 108 CYS A CA 1
ATOM 814 C C . CYS A 1 108 ? -12.508 -9.992 -4.699 1 95.75 108 CYS A C 1
ATOM 816 O O . CYS A 1 108 ? -13.242 -10.758 -4.074 1 95.75 108 CYS A O 1
ATOM 818 N N . GLY A 1 109 ? -12.891 -8.789 -5.164 1 95.19 109 GLY A N 1
ATOM 819 C CA . GLY A 1 109 ? -14.297 -8.516 -5.414 1 95.19 109 GLY A CA 1
ATOM 820 C C . GLY A 1 109 ? -14.797 -9.094 -6.723 1 95.19 109 GLY A C 1
ATOM 821 O O . GLY A 1 109 ? -14.164 -8.914 -7.766 1 95.19 109 GLY A O 1
ATOM 822 N N . VAL A 1 110 ? -15.977 -9.766 -6.652 1 95.38 110 VAL A N 1
ATOM 823 C CA . VAL A 1 110 ? -16.516 -10.438 -7.832 1 95.38 110 VAL A CA 1
ATOM 824 C C . VAL A 1 110 ? -17.391 -9.453 -8.625 1 95.38 110 VAL A C 1
ATOM 826 O O . VAL A 1 110 ? -18.297 -8.844 -8.078 1 95.38 110 VAL A O 1
ATOM 829 N N . LEU A 1 111 ? -17.062 -9.32 -9.898 1 95.88 111 LEU A N 1
ATOM 830 C CA . LEU A 1 111 ? -17.812 -8.414 -10.773 1 95.88 111 LEU A CA 1
ATOM 831 C C . LEU A 1 111 ? -18.828 -9.18 -11.602 1 95.88 111 LEU A C 1
ATOM 833 O O . LEU A 1 111 ? -19.766 -8.586 -12.148 1 95.88 111 LEU A O 1
ATOM 837 N N . ASP A 1 112 ? -18.609 -10.43 -11.789 1 94.5 112 ASP A N 1
ATOM 838 C CA . ASP A 1 112 ? -19.5 -11.32 -12.523 1 94.5 112 ASP A CA 1
ATOM 839 C C . ASP A 1 112 ? -19.734 -12.617 -11.75 1 94.5 112 ASP A C 1
ATOM 841 O O . ASP A 1 112 ? -19.016 -13.594 -11.938 1 94.5 112 ASP A O 1
ATOM 845 N N . GLU A 1 113 ? -20.797 -12.648 -11 1 90.75 113 GLU A N 1
ATOM 846 C CA . GLU A 1 113 ? -21.062 -13.766 -10.109 1 90.75 113 GLU A CA 1
ATOM 847 C C . GLU A 1 113 ? -21.375 -15.039 -10.898 1 90.75 113 GLU A C 1
ATOM 849 O O . GLU A 1 113 ? -21.016 -16.141 -10.477 1 90.75 113 GLU A O 1
ATOM 854 N N . VAL A 1 114 ? -22.047 -14.883 -11.914 1 90.25 114 VAL A N 1
ATOM 855 C CA . VAL A 1 114 ? -22.438 -16.031 -12.734 1 90.25 114 VAL A CA 1
ATOM 856 C C . VAL A 1 114 ? -21.188 -16.75 -13.25 1 90.25 114 VAL A C 1
ATOM 858 O O . VAL A 1 114 ? -21.109 -17.984 -13.195 1 90.25 114 VAL A O 1
ATOM 861 N N . GLU A 1 115 ? -20.266 -15.984 -13.648 1 91.31 115 GLU A N 1
ATOM 862 C CA . GLU A 1 115 ? -19.047 -16.562 -14.203 1 91.31 115 GLU A CA 1
ATOM 863 C C . GLU A 1 115 ? -18.156 -17.125 -13.102 1 91.31 115 GLU A C 1
ATOM 865 O O . GLU A 1 115 ? -17.562 -18.203 -13.266 1 91.31 115 GLU A O 1
ATOM 870 N N . VAL A 1 116 ? -17.953 -16.469 -12 1 90.88 116 VAL A N 1
ATOM 871 C CA . VAL A 1 116 ? -17 -16.844 -10.953 1 90.88 116 VAL A CA 1
ATOM 872 C C . VAL A 1 116 ? -17.578 -17.953 -10.094 1 90.88 116 VAL A C 1
ATOM 874 O O . VAL A 1 116 ? -16.953 -19 -9.898 1 90.88 116 VAL A O 1
ATOM 877 N N . GLN A 1 117 ? -18.891 -18.031 -9.719 1 82.5 117 GLN A N 1
ATOM 878 C CA . GLN A 1 117 ? -19.688 -19.062 -9.078 1 82.5 117 GLN A CA 1
ATOM 879 C C . GLN A 1 117 ? -18.828 -19.922 -8.141 1 82.5 117 GLN A C 1
ATOM 881 O O . GLN A 1 117 ? -18.766 -21.141 -8.289 1 82.5 117 GLN A O 1
ATOM 886 N N . ASP A 1 118 ? -17.984 -19.484 -7.125 1 85 118 ASP A N 1
ATOM 887 C CA . ASP A 1 118 ? -17.188 -20.203 -6.141 1 85 118 ASP A CA 1
ATOM 888 C C . ASP A 1 118 ? -16 -20.906 -6.801 1 85 118 ASP A C 1
ATOM 890 O O . ASP A 1 118 ? -15.633 -22.016 -6.418 1 85 118 ASP A O 1
ATOM 894 N N . LYS A 1 119 ? -15.531 -20.375 -7.906 1 94.88 119 LYS A N 1
ATOM 895 C CA . LYS A 1 119 ? -14.391 -20.906 -8.648 1 94.88 119 LYS A CA 1
ATOM 896 C C . LYS A 1 119 ? -13.117 -20.125 -8.328 1 94.88 119 LYS A C 1
ATOM 898 O O . LYS A 1 119 ? -13.18 -18.969 -7.926 1 94.88 119 LYS A O 1
ATOM 903 N N . ILE A 1 120 ? -11.969 -20.844 -8.43 1 97 120 ILE A N 1
ATOM 904 C CA . ILE A 1 120 ? -10.688 -20.156 -8.461 1 97 120 ILE A CA 1
ATOM 905 C C . ILE A 1 120 ? -10.562 -19.375 -9.766 1 97 120 ILE A C 1
ATOM 907 O O . ILE A 1 120 ? -10.953 -19.859 -10.828 1 97 120 ILE A O 1
ATOM 911 N N . ILE A 1 121 ? -10.055 -18.219 -9.695 1 97.88 121 ILE A N 1
ATOM 912 C CA . ILE A 1 121 ? -9.914 -17.375 -10.891 1 97.88 121 ILE A CA 1
ATOM 913 C C . ILE A 1 121 ? -8.461 -17.375 -11.344 1 97.88 121 ILE A C 1
ATOM 915 O O . ILE A 1 121 ? -7.559 -17.047 -10.57 1 97.88 121 ILE A O 1
ATOM 919 N N . ILE A 1 122 ? -8.188 -17.734 -12.555 1 98.31 122 ILE A N 1
ATOM 920 C CA . ILE A 1 122 ? -6.91 -17.547 -13.242 1 98.31 122 ILE A CA 1
ATOM 921 C C . ILE A 1 122 ? -6.91 -16.203 -13.977 1 98.31 122 ILE A C 1
ATOM 923 O O . ILE A 1 122 ? -7.641 -16.031 -14.953 1 98.31 122 ILE A O 1
ATOM 927 N N . PRO A 1 123 ? -6.129 -15.258 -13.5 1 97.94 123 PRO A N 1
ATOM 928 C CA . PRO A 1 123 ? -6.113 -13.961 -14.18 1 97.94 123 PRO A CA 1
ATOM 929 C C . PRO A 1 123 ? -5.473 -14.031 -15.57 1 97.94 123 PRO A C 1
ATOM 931 O O . PRO A 1 123 ? -4.254 -13.898 -15.695 1 97.94 123 PRO A O 1
ATOM 934 N N . SER A 1 124 ? -6.234 -14.156 -16.594 1 96.56 124 SER A N 1
ATOM 935 C CA . SER A 1 124 ? -5.73 -14.227 -17.953 1 96.56 124 SER A CA 1
ATOM 936 C C . SER A 1 124 ? -5.168 -12.883 -18.406 1 96.56 124 SER A C 1
ATOM 938 O O . SER A 1 124 ? -4.242 -12.836 -19.219 1 96.56 124 SER A O 1
ATOM 940 N N . SER A 1 125 ? -5.758 -11.836 -17.953 1 97.44 125 SER A N 1
ATOM 941 C CA . SER A 1 125 ? -5.336 -10.453 -18.172 1 97.44 125 SER A CA 1
ATOM 942 C C . SER A 1 125 ? -5.777 -9.547 -17.031 1 97.44 125 SER A C 1
ATOM 944 O O . SER A 1 125 ? -6.77 -9.828 -16.359 1 97.44 125 SER A O 1
ATOM 946 N N . THR A 1 126 ? -5.008 -8.547 -16.797 1 97.81 126 THR A N 1
ATOM 947 C CA . THR A 1 126 ? -5.352 -7.613 -15.727 1 97.81 126 THR A CA 1
ATOM 948 C C . THR A 1 126 ? -5.199 -6.172 -16.203 1 97.81 126 THR A C 1
ATOM 950 O O . THR A 1 126 ? -4.16 -5.801 -16.75 1 97.81 126 THR A O 1
ATOM 953 N N . ILE A 1 127 ? -6.227 -5.387 -16.062 1 97.75 127 ILE A N 1
ATOM 954 C CA . ILE A 1 127 ? -6.16 -3.959 -16.359 1 97.75 127 ILE A CA 1
ATOM 955 C C . ILE A 1 127 ? -5.281 -3.262 -15.32 1 97.75 127 ILE A C 1
ATOM 957 O O . ILE A 1 127 ? -5.445 -3.471 -14.109 1 97.75 127 ILE A O 1
ATOM 961 N N . ARG A 1 128 ? -4.379 -2.451 -15.781 1 97.38 128 ARG A N 1
ATOM 962 C CA . ARG A 1 128 ? -3.445 -1.738 -14.914 1 97.38 128 ARG A CA 1
ATOM 963 C C . ARG A 1 128 ? -4.012 -0.387 -14.492 1 97.38 128 ARG A C 1
ATOM 965 O O . ARG A 1 128 ? -3.473 0.66 -14.852 1 97.38 128 ARG A O 1
ATOM 972 N N . ASP A 1 129 ? -4.965 -0.403 -13.672 1 97.5 129 ASP A N 1
ATOM 973 C CA . ASP A 1 129 ? -5.551 0.82 -13.133 1 97.5 129 ASP A CA 1
ATOM 974 C C . ASP A 1 129 ? -4.941 1.172 -11.781 1 97.5 129 ASP A C 1
ATOM 976 O O . ASP A 1 129 ? -5.664 1.459 -10.82 1 97.5 129 ASP A O 1
ATOM 980 N N . GLU A 1 130 ? -3.652 1.068 -11.656 1 98.06 130 GLU A N 1
ATOM 981 C CA . GLU A 1 130 ? -2.801 1.356 -10.508 1 98.06 130 GLU A CA 1
ATOM 982 C C . GLU A 1 130 ? -1.443 1.895 -10.945 1 98.06 130 GLU A C 1
ATOM 984 O O . GLU A 1 130 ? -1.1 1.835 -12.133 1 98.06 130 GLU A O 1
ATOM 989 N N . GLY A 1 131 ? -0.711 2.514 -10.102 1 97.81 131 GLY A N 1
ATOM 990 C CA . GLY A 1 131 ? 0.456 3.271 -10.523 1 97.81 131 GLY A CA 1
ATOM 991 C C . GLY A 1 131 ? 1.746 2.479 -10.438 1 97.81 131 GLY A C 1
ATOM 992 O O . GLY A 1 131 ? 2.732 2.812 -11.094 1 97.81 131 GLY A O 1
ATOM 993 N N . THR A 1 132 ? 1.834 1.422 -9.664 1 98.69 132 THR A N 1
ATOM 994 C CA . THR A 1 132 ? 3.062 0.713 -9.32 1 98.69 132 THR A CA 1
ATOM 995 C C . THR A 1 132 ? 3.635 0.005 -10.547 1 98.69 132 THR A C 1
ATOM 997 O O . THR A 1 132 ? 4.836 0.084 -10.812 1 98.69 132 THR A O 1
ATOM 1000 N N . SER A 1 133 ? 2.771 -0.638 -11.344 1 98.38 133 SER A N 1
ATOM 1001 C CA . SER A 1 133 ? 3.229 -1.437 -12.477 1 98.38 133 SER A CA 1
ATOM 1002 C C . SER A 1 133 ? 3.941 -0.572 -13.516 1 98.38 133 SER A C 1
ATOM 1004 O O . SER A 1 133 ? 4.82 -1.052 -14.234 1 98.38 133 SER A O 1
ATOM 1006 N N . TYR A 1 134 ? 3.674 0.7 -13.57 1 97.38 134 TYR A N 1
ATOM 1007 C CA . TYR A 1 134 ? 4.238 1.611 -14.562 1 97.38 134 TYR A CA 1
ATOM 1008 C C . TYR A 1 134 ? 5.688 1.945 -14.227 1 97.38 134 TYR A C 1
ATOM 1010 O O . TYR A 1 134 ? 6.43 2.439 -15.078 1 97.38 134 TYR A O 1
ATOM 1018 N N . HIS A 1 135 ? 6.078 1.735 -13.016 1 98.06 135 HIS A N 1
ATOM 1019 C CA . HIS A 1 135 ? 7.477 1.906 -12.648 1 98.06 135 HIS A CA 1
ATOM 1020 C C . HIS A 1 135 ? 8.32 0.72 -13.109 1 98.06 135 HIS A C 1
ATOM 1022 O O . HIS A 1 135 ? 9.547 0.805 -13.148 1 98.06 135 HIS A O 1
ATOM 1028 N N . TYR A 1 136 ? 7.656 -0.347 -13.484 1 98.25 136 TYR A N 1
ATOM 1029 C CA . TYR A 1 136 ? 8.391 -1.578 -13.75 1 98.25 136 TYR A CA 1
ATOM 1030 C C . TYR A 1 136 ? 8.281 -1.963 -15.227 1 98.25 136 TYR A C 1
ATOM 1032 O O . TYR A 1 136 ? 9.141 -2.674 -15.75 1 98.25 136 TYR A O 1
ATOM 1040 N N . LEU A 1 137 ? 7.238 -1.541 -15.883 1 97.62 137 LEU A N 1
ATOM 1041 C CA . LEU A 1 137 ? 7.031 -1.807 -17.297 1 97.62 137 LEU A CA 1
ATOM 1042 C C . LEU A 1 137 ? 6.551 -0.552 -18.031 1 97.62 137 LEU A C 1
ATOM 1044 O O . LEU A 1 137 ? 5.941 0.328 -17.406 1 97.62 137 LEU A O 1
ATOM 1048 N N . PRO A 1 138 ? 6.766 -0.468 -19.344 1 96.06 138 PRO A N 1
ATOM 1049 C CA . PRO A 1 138 ? 6.195 0.641 -20.109 1 96.06 138 PRO A CA 1
ATOM 1050 C C . PRO A 1 138 ? 4.672 0.695 -20.031 1 96.06 138 PRO A C 1
ATOM 1052 O O . PRO A 1 138 ? 4.027 -0.318 -19.734 1 96.06 138 PRO A O 1
ATOM 1055 N N . ALA A 1 139 ? 4.203 1.871 -20.266 1 93.06 139 ALA A N 1
ATOM 1056 C CA . ALA A 1 139 ? 2.76 2.072 -20.219 1 93.06 139 ALA A CA 1
ATOM 1057 C C . ALA A 1 139 ? 2.033 1.038 -21.078 1 93.06 139 ALA A C 1
ATOM 1059 O O . ALA A 1 139 ? 2.5 0.683 -22.172 1 93.06 139 ALA A O 1
ATOM 1060 N N . GLY A 1 140 ? 1.031 0.519 -20.609 1 92.88 140 GLY A N 1
ATOM 1061 C CA . GLY A 1 140 ? 0.145 -0.462 -21.203 1 92.88 140 GLY A CA 1
ATOM 1062 C C . GLY A 1 140 ? -1.146 -0.656 -20.438 1 92.88 140 GLY A C 1
ATOM 1063 O O . GLY A 1 140 ? -1.183 -0.468 -19.219 1 92.88 140 GLY A O 1
ATOM 1064 N N . GLU A 1 141 ? -2.1 -1.033 -21.109 1 92.44 141 GLU A N 1
ATOM 1065 C CA . GLU A 1 141 ? -3.414 -1.096 -20.484 1 92.44 141 GLU A CA 1
ATOM 1066 C C . GLU A 1 141 ? -3.566 -2.363 -19.641 1 92.44 141 GLU A C 1
ATOM 1068 O O . GLU A 1 141 ? -4.254 -2.359 -18.625 1 92.44 141 GLU A O 1
ATOM 1073 N N . GLU A 1 142 ? -2.906 -3.453 -20.156 1 96.44 142 GLU A N 1
ATOM 1074 C CA . GLU A 1 142 ? -3.158 -4.738 -19.516 1 96.44 142 GLU A CA 1
ATOM 1075 C C . GLU A 1 142 ? -1.882 -5.57 -19.422 1 96.44 142 GLU A C 1
ATOM 1077 O O . GLU A 1 142 ? -0.921 -5.324 -20.156 1 96.44 142 GLU A O 1
ATOM 1082 N N . ILE A 1 143 ? -1.874 -6.465 -18.516 1 97.06 143 ILE A N 1
ATOM 1083 C CA . ILE A 1 143 ? -0.817 -7.457 -18.344 1 97.06 143 ILE A CA 1
ATOM 1084 C C . ILE A 1 143 ? -1.419 -8.773 -17.859 1 97.06 143 ILE A C 1
ATOM 1086 O O . ILE A 1 143 ? -2.365 -8.781 -17.062 1 97.06 143 ILE A O 1
ATOM 1090 N N . GLY A 1 144 ? -1.026 -9.922 -18.359 1 95.69 144 GLY A N 1
ATOM 1091 C CA . GLY A 1 144 ? -1.537 -11.219 -17.953 1 95.69 144 GLY A CA 1
ATOM 1092 C C . GLY A 1 144 ? -0.444 -12.188 -17.547 1 95.69 144 GLY A C 1
ATOM 1093 O O . GLY A 1 144 ? 0.743 -11.906 -17.719 1 95.69 144 GLY A O 1
ATOM 1094 N N . LEU A 1 145 ? -0.879 -13.328 -17 1 95.44 145 LEU A N 1
ATOM 1095 C CA . LEU A 1 145 ? 0.047 -14.398 -16.656 1 95.44 145 LEU A CA 1
ATOM 1096 C C . LEU A 1 145 ? 0.78 -14.906 -17.891 1 95.44 145 LEU A C 1
ATOM 1098 O O . LEU A 1 145 ? 0.208 -14.945 -18.984 1 95.44 145 LEU A O 1
ATOM 1102 N N . GLU A 1 146 ? 2.047 -15.273 -17.656 1 95.62 146 GLU A N 1
ATOM 1103 C CA . GLU A 1 146 ? 2.732 -16 -18.734 1 95.62 146 GLU A CA 1
ATOM 1104 C C . GLU A 1 146 ? 2.053 -17.344 -19.016 1 95.62 146 GLU A C 1
ATOM 1106 O O . GLU A 1 146 ? 1.599 -18.016 -18.094 1 95.62 146 GLU A O 1
ATOM 1111 N N . ASP A 1 147 ? 2.068 -17.75 -20.25 1 95.69 147 ASP A N 1
ATOM 1112 C CA . ASP A 1 147 ? 1.368 -18.953 -20.672 1 95.69 147 ASP A CA 1
ATOM 1113 C C . ASP A 1 147 ? 1.859 -20.172 -19.891 1 95.69 147 ASP A C 1
ATOM 1115 O O . ASP A 1 147 ? 1.062 -21.031 -19.5 1 95.69 147 ASP A O 1
ATOM 1119 N N . SER A 1 148 ? 3.104 -20.266 -19.734 1 96.88 148 SER A N 1
ATOM 1120 C CA . SER A 1 148 ? 3.668 -21.406 -19.016 1 96.88 148 SER A CA 1
ATOM 1121 C C . SER A 1 148 ? 3.186 -21.453 -17.578 1 96.88 148 SER A C 1
ATOM 1123 O O . SER A 1 148 ? 2.826 -22.516 -17.062 1 96.88 148 SER A O 1
ATOM 1125 N N . CYS A 1 149 ? 3.16 -20.281 -16.922 1 97.88 149 CYS A N 1
ATOM 1126 C CA . CYS A 1 149 ? 2.703 -20.203 -15.539 1 97.88 149 CYS A CA 1
ATOM 1127 C C . CYS A 1 149 ? 1.209 -20.484 -15.438 1 97.88 149 CYS A C 1
ATOM 1129 O O . CYS A 1 149 ? 0.766 -21.188 -14.531 1 97.88 149 CYS A O 1
ATOM 1131 N N . ALA A 1 150 ? 0.449 -19.938 -16.391 1 97.75 150 ALA A N 1
ATOM 1132 C CA . ALA A 1 150 ? -0.986 -20.203 -16.438 1 97.75 150 ALA A CA 1
ATOM 1133 C C . ALA A 1 150 ? -1.261 -21.703 -16.625 1 97.75 150 ALA A C 1
ATOM 1135 O O . ALA A 1 150 ? -2.188 -22.25 -16.031 1 97.75 150 ALA A O 1
ATOM 1136 N N . GLY A 1 151 ? -0.497 -22.312 -17.5 1 97.94 151 GLY A N 1
ATOM 1137 C CA . GLY A 1 151 ? -0.647 -23.734 -17.75 1 97.94 151 GLY A CA 1
ATOM 1138 C C . GLY A 1 151 ? -0.391 -24.578 -16.516 1 97.94 151 GLY A C 1
ATOM 1139 O O . GLY A 1 151 ? -1.141 -25.516 -16.234 1 97.94 151 GLY A O 1
ATOM 1140 N N . ILE A 1 152 ? 0.624 -24.266 -15.773 1 98.31 152 ILE A N 1
ATOM 1141 C CA . ILE A 1 152 ? 0.941 -24.984 -14.547 1 98.31 152 ILE A CA 1
ATOM 1142 C C . ILE A 1 152 ? -0.203 -24.828 -13.547 1 98.31 152 ILE A C 1
ATOM 1144 O O . ILE A 1 152 ? -0.616 -25.812 -12.914 1 98.31 152 ILE A O 1
ATOM 1148 N N . LEU A 1 153 ? -0.731 -23.609 -13.398 1 98.56 153 LEU A N 1
ATOM 1149 C CA . LEU A 1 153 ? -1.851 -23.359 -12.492 1 98.56 153 LEU A CA 1
ATOM 1150 C C . LEU A 1 153 ? -3.064 -24.188 -12.906 1 98.56 153 LEU A C 1
ATOM 1152 O O . LEU A 1 153 ? -3.703 -24.828 -12.062 1 98.56 153 LEU A O 1
ATOM 1156 N N . GLU A 1 154 ? -3.348 -24.203 -14.125 1 98.12 154 GLU A N 1
ATOM 1157 C CA . GLU A 1 154 ? -4.48 -24.969 -14.633 1 98.12 154 GLU A CA 1
ATOM 1158 C C . GLU A 1 154 ? -4.309 -26.453 -14.344 1 98.12 154 GLU A C 1
ATOM 1160 O O . GLU A 1 154 ? -5.25 -27.125 -13.914 1 98.12 154 GLU A O 1
ATOM 1165 N N . ASP A 1 155 ? -3.152 -26.969 -14.633 1 98 155 ASP A N 1
ATOM 1166 C CA . ASP A 1 155 ? -2.869 -28.375 -14.367 1 98 155 ASP A CA 1
ATOM 1167 C C . ASP A 1 155 ? -3.07 -28.703 -12.891 1 98 155 ASP A C 1
ATOM 1169 O O . ASP A 1 155 ? -3.627 -29.75 -12.555 1 98 155 ASP A O 1
ATOM 1173 N N . CYS A 1 156 ? -2.555 -27.828 -12.016 1 97.81 156 CYS A N 1
ATOM 1174 C CA . CYS A 1 156 ? -2.689 -28.047 -10.578 1 97.81 156 CYS A CA 1
ATOM 1175 C C . CYS A 1 156 ? -4.152 -28.016 -10.156 1 97.81 156 CYS A C 1
ATOM 1177 O O . CYS A 1 156 ? -4.566 -28.766 -9.281 1 97.81 156 CYS A O 1
ATOM 1179 N N . LEU A 1 157 ? -4.945 -27.109 -10.789 1 97.81 157 LEU A N 1
ATOM 1180 C CA . LEU A 1 157 ? -6.367 -27 -10.484 1 97.81 157 LEU A CA 1
ATOM 1181 C C . LEU A 1 157 ? -7.102 -28.266 -10.906 1 97.81 157 LEU A C 1
ATOM 1183 O O . LEU A 1 157 ? -7.957 -28.766 -10.172 1 97.81 157 LEU A O 1
ATOM 1187 N N . VAL A 1 158 ? -6.754 -28.797 -12.031 1 96.69 158 VAL A N 1
ATOM 1188 C CA . VAL A 1 158 ? -7.34 -30.047 -12.508 1 96.69 158 VAL A CA 1
ATOM 1189 C C . VAL A 1 158 ? -6.965 -31.188 -11.562 1 96.69 158 VAL A C 1
ATOM 1191 O O . VAL A 1 158 ? -7.824 -31.969 -11.156 1 96.69 158 VAL A O 1
ATOM 1194 N N . LYS A 1 159 ? -5.738 -31.219 -11.211 1 93.94 159 LYS A N 1
ATOM 1195 C CA . LYS A 1 159 ? -5.238 -32.281 -10.328 1 93.94 159 LYS A CA 1
ATOM 1196 C C . LYS A 1 159 ? -5.941 -32.219 -8.977 1 93.94 159 LYS A C 1
ATOM 1198 O O . LYS A 1 159 ? -6.234 -33.281 -8.398 1 93.94 159 LYS A O 1
ATOM 1203 N N . THR A 1 160 ? -6.152 -31.016 -8.422 1 92.06 160 THR A N 1
ATOM 1204 C CA . THR A 1 160 ? -6.742 -30.875 -7.094 1 92.06 160 THR A CA 1
ATOM 1205 C C . THR A 1 160 ? -8.266 -30.906 -7.176 1 92.06 160 THR A C 1
ATOM 1207 O O . THR A 1 160 ? -8.945 -30.906 -6.148 1 92.06 160 THR A O 1
ATOM 1210 N N . GLY A 1 161 ? -8.883 -30.891 -8.344 1 92.44 161 GLY A N 1
ATOM 1211 C CA . GLY A 1 161 ? -10.32 -30.938 -8.531 1 92.44 161 GLY A CA 1
ATOM 1212 C C . GLY A 1 161 ? -11.008 -29.625 -8.195 1 92.44 161 GLY A C 1
ATOM 1213 O O . GLY A 1 161 ? -12.188 -29.609 -7.828 1 92.44 161 GLY A O 1
ATOM 1214 N N . MET A 1 162 ? -10.281 -28.562 -8.219 1 94.31 162 MET A N 1
ATOM 1215 C CA . MET A 1 162 ? -10.875 -27.266 -7.902 1 94.31 162 MET A CA 1
ATOM 1216 C C . MET A 1 162 ? -11.414 -26.594 -9.156 1 94.31 162 MET A C 1
ATOM 1218 O O . MET A 1 162 ? -10.688 -26.438 -10.141 1 94.31 162 MET A O 1
ATOM 1222 N N . PRO A 1 163 ? -12.719 -26.328 -9.117 1 96.56 163 PRO A N 1
ATOM 1223 C CA . PRO A 1 163 ? -13.25 -25.578 -10.266 1 96.56 163 PRO A CA 1
ATOM 1224 C C . PRO A 1 163 ? -12.57 -24.234 -10.469 1 96.56 163 PRO A C 1
ATOM 1226 O O . PRO A 1 163 ? -12.172 -23.594 -9.492 1 96.56 163 PRO A O 1
ATOM 1229 N N . TYR A 1 164 ? -12.453 -23.828 -11.727 1 97.69 164 TYR A N 1
ATOM 1230 C CA . TYR A 1 164 ? -11.766 -22.578 -11.992 1 97.69 164 TYR A CA 1
ATOM 1231 C C . TYR A 1 164 ? -12.336 -21.891 -13.227 1 97.69 164 TYR A C 1
ATOM 1233 O O . TYR A 1 164 ? -13.094 -22.5 -13.984 1 97.69 164 TYR A O 1
ATOM 1241 N N . VAL A 1 165 ? -12.055 -20.672 -13.375 1 97.81 165 VAL A N 1
ATOM 1242 C CA . VAL A 1 165 ? -12.406 -19.859 -14.539 1 97.81 165 VAL A CA 1
ATOM 1243 C C . VAL A 1 165 ? -11.242 -18.953 -14.906 1 97.81 165 VAL A C 1
ATOM 1245 O O . VAL A 1 165 ? -10.484 -18.5 -14.039 1 97.81 165 VAL A O 1
ATOM 1248 N N . LYS A 1 166 ? -10.977 -18.828 -16.188 1 97.62 166 LYS A N 1
ATOM 1249 C CA . LYS A 1 166 ? -10.055 -17.797 -16.672 1 97.62 166 LYS A CA 1
ATOM 1250 C C . LYS A 1 166 ? -10.789 -16.5 -16.984 1 97.62 166 LYS A C 1
ATOM 1252 O O . LYS A 1 166 ? -11.883 -16.516 -17.547 1 97.62 166 LYS A O 1
ATOM 1257 N N . GLY A 1 167 ? -10.203 -15.398 -16.5 1 97.25 167 GLY A N 1
ATOM 1258 C CA . GLY A 1 167 ? -10.906 -14.156 -16.781 1 97.25 167 GLY A CA 1
ATOM 1259 C C . GLY A 1 167 ? -10.039 -12.93 -16.594 1 97.25 167 GLY A C 1
ATOM 1260 O O . GLY A 1 167 ? -8.922 -13.023 -16.062 1 97.25 167 GLY A O 1
ATOM 1261 N N . LYS A 1 168 ? -10.531 -11.812 -17.156 1 97.88 168 LYS A N 1
ATOM 1262 C CA . LYS A 1 168 ? -9.875 -10.508 -17.031 1 97.88 168 LYS A CA 1
ATOM 1263 C C . LYS A 1 168 ? -10.125 -9.891 -15.664 1 97.88 168 LYS A C 1
ATOM 1265 O O . LYS A 1 168 ? -11.242 -9.977 -15.133 1 97.88 168 LYS A O 1
ATOM 1270 N N . ILE A 1 169 ? -9.078 -9.312 -15.086 1 98.12 169 ILE A N 1
ATOM 1271 C CA . ILE A 1 169 ? -9.125 -8.742 -13.742 1 98.12 169 ILE A CA 1
ATOM 1272 C C . ILE A 1 169 ? -8.898 -7.234 -13.812 1 98.12 169 ILE A C 1
ATOM 1274 O O . ILE A 1 169 ? -8.305 -6.734 -14.773 1 98.12 169 ILE A O 1
ATOM 1278 N N . TRP A 1 170 ? -9.523 -6.523 -12.914 1 98 170 TRP A N 1
ATOM 1279 C CA . TRP A 1 170 ? -9.312 -5.09 -12.719 1 98 170 TRP A CA 1
ATOM 1280 C C . TRP A 1 170 ? -8.477 -4.828 -11.477 1 98 170 TRP A C 1
ATOM 1282 O O . TRP A 1 170 ? -8.922 -5.078 -10.352 1 98 170 TRP A O 1
ATOM 1292 N N . THR A 1 171 ? -7.191 -4.422 -11.641 1 98.56 171 THR A N 1
ATOM 1293 C CA . THR A 1 171 ? -6.355 -4.016 -10.508 1 98.56 171 THR A CA 1
ATOM 1294 C C . THR A 1 171 ? -6.473 -2.514 -10.266 1 98.56 171 THR A C 1
ATOM 1296 O O . THR A 1 171 ? -6.246 -1.712 -11.172 1 98.56 171 THR A O 1
ATOM 1299 N N . THR A 1 172 ? -6.762 -2.113 -9.039 1 98.19 172 THR A N 1
ATOM 1300 C CA . THR A 1 172 ? -6.996 -0.698 -8.773 1 98.19 172 THR A CA 1
ATOM 1301 C C . THR A 1 172 ? -6.281 -0.26 -7.496 1 98.19 172 THR A C 1
ATOM 1303 O O . THR A 1 172 ? -6.062 -1.069 -6.59 1 98.19 172 THR A O 1
ATOM 1306 N N . ASP A 1 173 ? -5.922 1.062 -7.402 1 98.31 173 ASP A N 1
ATOM 1307 C CA . ASP A 1 173 ? -5.324 1.666 -6.215 1 98.31 173 ASP A CA 1
ATOM 1308 C C . ASP A 1 173 ? -6.395 2.25 -5.297 1 98.31 173 ASP A C 1
ATOM 1310 O O . ASP A 1 173 ? -6.082 2.779 -4.227 1 98.31 173 ASP A O 1
ATOM 1314 N N . GLY A 1 174 ? -7.613 2.227 -5.734 1 97.38 174 GLY A N 1
ATOM 1315 C CA . GLY A 1 174 ? -8.648 2.914 -4.977 1 97.38 174 GLY A CA 1
ATOM 1316 C C . GLY A 1 174 ? -9.844 2.033 -4.66 1 97.38 174 GLY A C 1
ATOM 1317 O O . GLY A 1 174 ? -10.844 2.053 -5.375 1 97.38 174 GLY A O 1
ATOM 1318 N N . ILE A 1 175 ? -9.734 1.347 -3.518 1 95.62 175 ILE A N 1
ATOM 1319 C CA . ILE A 1 175 ? -10.812 0.429 -3.152 1 95.62 175 ILE A CA 1
ATOM 1320 C C . ILE A 1 175 ? -12.109 1.209 -2.945 1 95.62 175 ILE A C 1
ATOM 1322 O O . ILE A 1 175 ? -13.188 0.747 -3.328 1 95.62 175 ILE A O 1
ATOM 1326 N N . TYR A 1 176 ? -12.078 2.41 -2.455 1 97.25 176 TYR A N 1
ATOM 1327 C CA . TYR A 1 176 ? -13.273 3.203 -2.178 1 97.25 176 TYR A CA 1
ATOM 1328 C C . TYR A 1 176 ? -13.57 4.16 -3.326 1 97.25 176 TYR A C 1
ATOM 1330 O O . TYR A 1 176 ? -14.305 5.133 -3.156 1 97.25 176 TYR A O 1
ATOM 1338 N N . ARG A 1 177 ? -12.969 3.869 -4.441 1 97.69 177 ARG A N 1
ATOM 1339 C CA . ARG A 1 177 ? -13.234 4.633 -5.652 1 97.69 177 ARG A CA 1
ATOM 1340 C C . ARG A 1 177 ? -13.711 3.725 -6.781 1 97.69 177 ARG A C 1
ATOM 1342 O O . ARG A 1 177 ? -13.625 4.086 -7.957 1 97.69 177 ARG A O 1
ATOM 1349 N N . GLU A 1 178 ? -14.078 2.543 -6.43 1 96.69 178 GLU A N 1
ATOM 1350 C CA . GLU A 1 178 ? -14.789 1.684 -7.371 1 96.69 178 GLU A CA 1
ATOM 1351 C C . GLU A 1 178 ? -16.219 2.182 -7.602 1 96.69 178 GLU A C 1
ATOM 1353 O O . GLU A 1 178 ? -17.172 1.542 -7.176 1 96.69 178 GLU A O 1
ATOM 1358 N N . THR A 1 179 ? -16.312 3.277 -8.375 1 96 179 THR A N 1
ATOM 1359 C CA . THR A 1 179 ? -17.594 3.939 -8.617 1 96 179 THR A CA 1
ATOM 1360 C C . THR A 1 179 ? -18.5 3.076 -9.492 1 96 179 THR A C 1
ATOM 1362 O O . THR A 1 179 ? -18.031 2.148 -10.156 1 96 179 THR A O 1
ATOM 1365 N N . HIS A 1 180 ? -19.766 3.432 -9.484 1 94.94 180 HIS A N 1
ATOM 1366 C CA . HIS A 1 180 ? -20.703 2.709 -10.336 1 94.94 180 HIS A CA 1
ATOM 1367 C C . HIS A 1 180 ? -20.312 2.826 -11.805 1 94.94 180 HIS A C 1
ATOM 1369 O O . HIS A 1 180 ? -20.406 1.854 -12.562 1 94.94 180 HIS A O 1
ATOM 1375 N N . GLY A 1 181 ? -19.891 3.994 -12.18 1 93.94 181 GLY A N 1
ATOM 1376 C CA . GLY A 1 181 ? -19.438 4.195 -13.547 1 93.94 181 GLY A CA 1
ATOM 1377 C C . GLY A 1 181 ? -18.219 3.363 -13.906 1 93.94 181 GLY A C 1
ATOM 1378 O O . GLY A 1 181 ? -18.172 2.764 -14.984 1 93.94 181 GLY A O 1
ATOM 1379 N N . ARG A 1 182 ? -17.266 3.305 -13.023 1 94.75 182 ARG A N 1
ATOM 1380 C CA . ARG A 1 182 ? -16.062 2.533 -13.266 1 94.75 182 ARG A CA 1
ATOM 1381 C C . ARG A 1 182 ? -16.359 1.039 -13.312 1 94.75 182 ARG A C 1
ATOM 1383 O O . ARG A 1 182 ? -15.805 0.315 -14.141 1 94.75 182 ARG A O 1
ATOM 1390 N N . LEU A 1 183 ? -17.172 0.62 -12.406 1 94.56 183 LEU A N 1
ATOM 1391 C CA . LEU A 1 183 ? -17.562 -0.786 -12.391 1 94.56 183 LEU A CA 1
ATOM 1392 C C . LEU A 1 183 ? -18.234 -1.187 -13.703 1 94.56 183 LEU A C 1
ATOM 1394 O O . LEU A 1 183 ? -17.938 -2.246 -14.258 1 94.56 183 LEU A O 1
ATOM 1398 N N . LYS A 1 184 ? -19.109 -0.372 -14.109 1 94.31 184 LYS A N 1
ATOM 1399 C CA . LYS A 1 184 ? -19.797 -0.636 -15.383 1 94.31 184 LYS A CA 1
ATOM 1400 C C . LYS A 1 184 ? -18.797 -0.713 -16.531 1 94.31 184 LYS A C 1
ATOM 1402 O O . LYS A 1 184 ? -18.859 -1.624 -17.359 1 94.31 184 LYS A O 1
ATOM 1407 N N . GLU A 1 185 ? -17.922 0.228 -16.578 1 95.06 185 GLU A N 1
ATOM 1408 C CA . GLU A 1 185 ? -16.891 0.263 -17.609 1 95.06 185 GLU A CA 1
ATOM 1409 C C . GLU A 1 185 ? -16.047 -1.005 -17.578 1 95.06 185 GLU A C 1
ATOM 1411 O O . GLU A 1 185 ? -15.766 -1.59 -18.625 1 95.06 185 GLU A O 1
ATOM 1416 N N . ARG A 1 186 ? -15.625 -1.443 -16.422 1 96.62 186 ARG A N 1
ATOM 1417 C CA . ARG A 1 186 ? -14.773 -2.617 -16.266 1 96.62 186 ARG A CA 1
ATOM 1418 C C . ARG A 1 186 ? -15.523 -3.893 -16.625 1 96.62 186 ARG A C 1
ATOM 1420 O O . ARG A 1 186 ? -14.961 -4.797 -17.25 1 96.62 186 ARG A O 1
ATOM 1427 N N . ARG A 1 187 ? -16.75 -3.951 -16.266 1 95.25 187 ARG A N 1
ATOM 1428 C CA . ARG A 1 187 ? -17.578 -5.09 -16.656 1 95.25 187 ARG A CA 1
ATOM 1429 C C . ARG A 1 187 ? -17.719 -5.16 -18.172 1 95.25 187 ARG A C 1
ATOM 1431 O O . ARG A 1 187 ? -17.609 -6.238 -18.766 1 95.25 187 ARG A O 1
ATOM 1438 N N . GLU A 1 188 ? -17.953 -4.027 -18.734 1 95.62 188 GLU A N 1
ATOM 1439 C CA . GLU A 1 188 ? -18.109 -3.963 -20.188 1 95.62 188 GLU A CA 1
ATOM 1440 C C . GLU A 1 188 ? -16.828 -4.375 -20.891 1 95.62 188 GLU A C 1
ATOM 1442 O O . GLU A 1 188 ? -16.859 -4.945 -21.984 1 95.62 188 GLU A O 1
ATOM 1447 N N . GLN A 1 189 ? -15.695 -4.141 -20.25 1 95.69 189 GLN A N 1
ATOM 1448 C CA . GLN A 1 189 ? -14.398 -4.523 -20.797 1 95.69 189 GLN A CA 1
ATOM 1449 C C . GLN A 1 189 ? -14.117 -6.004 -20.578 1 95.69 189 GLN A C 1
ATOM 1451 O O . GLN A 1 189 ? -13.102 -6.523 -21.031 1 95.69 189 GLN A O 1
ATOM 1456 N N . GLY A 1 190 ? -14.992 -6.656 -19.797 1 96.25 190 GLY A N 1
ATOM 1457 C CA . GLY A 1 190 ? -14.883 -8.102 -19.641 1 96.25 190 GLY A CA 1
ATOM 1458 C C . GLY A 1 190 ? -14.258 -8.523 -18.344 1 96.25 190 GLY A C 1
ATOM 1459 O O . GLY A 1 190 ? -13.961 -9.703 -18.141 1 96.25 190 GLY A O 1
ATOM 1460 N N . CYS A 1 191 ? -14.031 -7.582 -17.453 1 97.56 191 CYS A N 1
ATOM 1461 C CA . CYS A 1 191 ? -13.469 -7.945 -16.156 1 97.56 191 CYS A CA 1
ATOM 1462 C C . CYS A 1 191 ? -14.469 -8.75 -15.328 1 97.56 191 CYS A C 1
ATOM 1464 O O . CYS A 1 191 ? -15.648 -8.406 -15.273 1 97.56 191 CYS A O 1
ATOM 1466 N N . ILE A 1 192 ? -13.953 -9.781 -14.625 1 97.81 192 ILE A N 1
ATOM 1467 C CA . ILE A 1 192 ? -14.852 -10.617 -13.836 1 97.81 192 ILE A CA 1
ATOM 1468 C C . ILE A 1 192 ? -14.523 -10.453 -12.352 1 97.81 192 ILE A C 1
ATOM 1470 O O . ILE A 1 192 ? -15.242 -10.969 -11.492 1 97.81 192 ILE A O 1
ATOM 1474 N N . ALA A 1 193 ? -13.4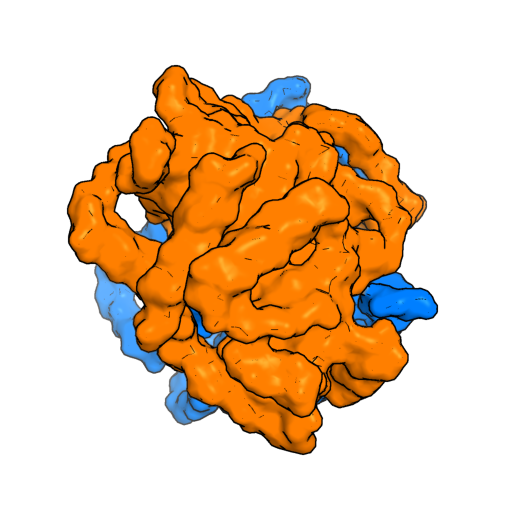61 -9.75 -12.039 1 97.56 193 ALA A N 1
ATOM 1475 C CA . ALA A 1 193 ? -13.062 -9.516 -10.648 1 97.56 193 ALA A CA 1
ATOM 1476 C C . ALA A 1 193 ? -12.25 -8.234 -10.516 1 97.56 193 ALA A C 1
ATOM 1478 O O . ALA A 1 193 ? -11.727 -7.719 -11.508 1 97.56 193 ALA A O 1
ATOM 1479 N N . VAL A 1 194 ? -12.203 -7.699 -9.336 1 97.81 194 VAL A N 1
ATOM 1480 C CA . VAL A 1 194 ? -11.414 -6.516 -9.008 1 97.81 194 VAL A CA 1
ATOM 1481 C C . VAL A 1 194 ? -10.57 -6.785 -7.762 1 97.81 194 VAL A C 1
ATOM 1483 O O . VAL A 1 194 ? -11.016 -7.465 -6.836 1 97.81 194 VAL A O 1
ATOM 1486 N N . GLU A 1 195 ? -9.367 -6.402 -7.797 1 97.88 195 GLU A N 1
ATOM 1487 C CA . GLU A 1 195 ? -8.461 -6.531 -6.664 1 97.88 195 GLU A CA 1
ATOM 1488 C C . GLU A 1 195 ? -7.391 -5.441 -6.688 1 97.88 195 GLU A C 1
ATOM 1490 O O . GLU A 1 195 ? -7.52 -4.453 -7.414 1 97.88 195 GLU A O 1
ATOM 1495 N N . MET A 1 196 ? -6.285 -5.527 -5.852 1 98.38 196 MET A N 1
ATOM 1496 C CA . MET A 1 196 ? -5.496 -4.312 -5.656 1 98.38 196 MET A CA 1
ATOM 1497 C C . MET A 1 196 ? -4.031 -4.551 -6.004 1 98.38 196 MET A C 1
ATOM 1499 O O . MET A 1 196 ? -3.217 -3.629 -5.945 1 98.38 196 MET A O 1
ATOM 1503 N N . GLU A 1 197 ? -3.631 -5.754 -6.465 1 98.75 197 GLU A N 1
ATOM 1504 C CA . GLU A 1 197 ? -2.182 -5.93 -6.516 1 98.75 197 GLU A CA 1
ATOM 1505 C C . GLU A 1 197 ? -1.763 -6.711 -7.758 1 98.75 197 GLU A C 1
ATOM 1507 O O . GLU A 1 197 ? -0.588 -6.711 -8.133 1 98.75 197 GLU A O 1
ATOM 1512 N N . CYS A 1 198 ? -2.572 -7.387 -8.461 1 98.62 198 CYS A N 1
ATOM 1513 C CA . CYS A 1 198 ? -2.234 -8.43 -9.43 1 98.62 198 CYS A CA 1
ATOM 1514 C C . CYS A 1 198 ? -1.365 -7.875 -10.547 1 98.62 198 CYS A C 1
ATOM 1516 O O . CYS A 1 198 ? -0.307 -8.43 -10.852 1 98.62 198 CYS A O 1
ATOM 1518 N N . SER A 1 199 ? -1.791 -6.754 -11.195 1 98.56 199 SER A N 1
ATOM 1519 C CA . SER A 1 199 ? -1.037 -6.199 -12.312 1 98.56 199 SER A CA 1
ATOM 1520 C C . SER A 1 199 ? 0.368 -5.793 -11.883 1 98.56 199 SER A C 1
ATOM 1522 O O . SER A 1 199 ? 1.335 -6.008 -12.617 1 98.56 199 SER A O 1
ATOM 1524 N N . ALA A 1 200 ? 0.515 -5.199 -10.703 1 98.75 200 ALA A N 1
ATOM 1525 C CA . ALA A 1 200 ? 1.812 -4.754 -10.203 1 98.75 200 ALA A CA 1
ATOM 1526 C C . ALA A 1 200 ? 2.727 -5.941 -9.914 1 98.75 200 ALA A C 1
ATOM 1528 O O . ALA A 1 200 ? 3.922 -5.898 -10.211 1 98.75 200 ALA A O 1
ATOM 1529 N N . VAL A 1 201 ? 2.164 -6.992 -9.328 1 98.75 201 VAL A N 1
ATOM 1530 C CA . VAL A 1 201 ? 2.932 -8.195 -9.031 1 98.75 201 VAL A CA 1
ATOM 1531 C C . VAL A 1 201 ? 3.494 -8.789 -10.32 1 98.75 201 VAL A C 1
ATOM 1533 O O . VAL A 1 201 ? 4.684 -9.102 -10.398 1 98.75 201 VAL A O 1
ATOM 1536 N N . LEU A 1 202 ? 2.645 -8.922 -11.305 1 98.56 202 LEU A N 1
ATOM 1537 C CA . LEU A 1 202 ? 3.09 -9.469 -12.586 1 98.56 202 LEU A CA 1
ATOM 1538 C C . LEU A 1 202 ? 4.145 -8.57 -13.227 1 98.56 202 LEU A C 1
ATOM 1540 O O . LEU A 1 202 ? 5.121 -9.062 -13.797 1 98.56 202 LEU A O 1
ATOM 1544 N N . ALA A 1 203 ? 3.986 -7.273 -13.109 1 98.56 203 ALA A N 1
ATOM 1545 C CA . ALA A 1 203 ? 4.93 -6.328 -13.703 1 98.56 203 ALA A CA 1
ATOM 1546 C C . ALA A 1 203 ? 6.316 -6.477 -13.078 1 98.56 203 ALA A C 1
ATOM 1548 O O . ALA A 1 203 ? 7.32 -6.539 -13.789 1 98.56 203 ALA A O 1
ATOM 1549 N N . VAL A 1 204 ? 6.383 -6.543 -11.758 1 98.38 204 VAL A N 1
ATOM 1550 C CA . VAL A 1 204 ? 7.668 -6.641 -11.07 1 98.38 204 VAL A CA 1
ATOM 1551 C C . VAL A 1 204 ? 8.336 -7.977 -11.406 1 98.38 204 VAL A C 1
ATOM 1553 O O . VAL A 1 204 ? 9.539 -8.031 -11.648 1 98.38 204 VAL A O 1
ATOM 1556 N N . CYS A 1 205 ? 7.57 -9.031 -11.406 1 98.44 205 CYS A N 1
ATOM 1557 C CA . CYS A 1 205 ? 8.125 -10.352 -11.688 1 98.44 205 CYS A CA 1
ATOM 1558 C C . CYS A 1 205 ? 8.68 -10.414 -13.102 1 98.44 205 CYS A C 1
ATOM 1560 O O . CYS A 1 205 ? 9.766 -10.953 -13.328 1 98.44 205 CYS A O 1
ATOM 1562 N N . ARG A 1 206 ? 7.965 -9.859 -14.047 1 97.94 206 ARG A N 1
ATOM 1563 C CA . ARG A 1 206 ? 8.469 -9.789 -15.414 1 97.94 206 ARG A CA 1
ATOM 1564 C C . ARG A 1 206 ? 9.727 -8.938 -15.492 1 97.94 206 ARG A C 1
ATOM 1566 O O . ARG A 1 206 ? 10.703 -9.336 -16.141 1 97.94 206 ARG A O 1
ATOM 1573 N N . PHE A 1 207 ? 9.688 -7.82 -14.867 1 98.44 207 PHE A N 1
ATOM 1574 C CA . PHE A 1 207 ? 10.812 -6.895 -14.852 1 98.44 207 PHE A CA 1
ATOM 1575 C C . PHE A 1 207 ? 12.062 -7.562 -14.273 1 98.44 207 PHE A C 1
ATOM 1577 O O . PHE A 1 207 ? 13.164 -7.359 -14.773 1 98.44 207 PHE A O 1
ATOM 1584 N N . ARG A 1 208 ? 11.859 -8.383 -13.211 1 98.12 208 ARG A N 1
ATOM 1585 C CA . ARG A 1 208 ? 12.977 -9.008 -12.516 1 98.12 208 ARG A CA 1
ATOM 1586 C C . ARG A 1 208 ? 13.273 -10.391 -13.094 1 98.12 208 ARG A C 1
ATOM 1588 O O . ARG A 1 208 ? 14.203 -11.07 -12.648 1 98.12 208 ARG A O 1
ATOM 1595 N N . GLY A 1 209 ? 12.484 -10.859 -14.031 1 97.56 209 GLY A N 1
ATOM 1596 C CA . GLY A 1 209 ? 12.711 -12.141 -14.688 1 97.56 209 GLY A CA 1
ATOM 1597 C C . GLY A 1 209 ? 12.398 -13.328 -13.797 1 97.56 209 GLY A C 1
ATOM 1598 O O . GLY A 1 209 ? 13.109 -14.336 -13.828 1 97.56 209 GLY A O 1
ATOM 1599 N N . VAL A 1 210 ? 11.453 -13.211 -12.93 1 98.06 210 VAL A N 1
ATOM 1600 C CA . VAL A 1 210 ? 11.023 -14.266 -12.016 1 98.06 210 VAL A CA 1
ATOM 1601 C C . VAL A 1 210 ? 9.633 -14.758 -12.406 1 98.06 210 VAL A C 1
ATOM 1603 O O . VAL A 1 210 ? 8.688 -13.969 -12.469 1 98.06 210 VAL A O 1
ATOM 1606 N N . PRO A 1 211 ? 9.492 -16.078 -12.742 1 98.31 211 PRO A N 1
ATOM 1607 C CA . PRO A 1 211 ? 8.148 -16.562 -13.039 1 98.31 211 PRO A CA 1
ATOM 1608 C C . PRO A 1 211 ? 7.199 -16.438 -11.844 1 98.31 211 PRO A C 1
ATOM 1610 O O . PRO A 1 211 ? 7.605 -16.641 -10.703 1 98.31 211 PRO A O 1
ATOM 1613 N N . ALA A 1 212 ? 5.961 -16.141 -12.156 1 98.25 212 ALA A N 1
ATOM 1614 C CA . ALA A 1 212 ? 4.965 -15.938 -11.109 1 98.25 212 ALA A CA 1
ATOM 1615 C C . ALA A 1 212 ? 3.639 -16.594 -11.477 1 98.25 212 ALA A C 1
ATOM 1617 O O . ALA A 1 212 ? 3.158 -16.438 -12.602 1 98.25 212 ALA A O 1
ATOM 1618 N N . ILE A 1 213 ? 3.121 -17.375 -10.602 1 98.56 213 ILE A N 1
ATOM 1619 C CA . ILE A 1 213 ? 1.748 -17.859 -10.664 1 98.56 213 ILE A CA 1
ATOM 1620 C C . ILE A 1 213 ? 0.876 -17.078 -9.688 1 98.56 213 ILE A C 1
ATOM 1622 O O . ILE A 1 213 ? 1.248 -16.891 -8.523 1 98.56 213 ILE A O 1
ATOM 1626 N N . GLN A 1 214 ? -0.189 -16.578 -10.188 1 98.38 214 GLN A N 1
ATOM 1627 C CA . GLN A 1 214 ? -1.135 -15.852 -9.352 1 98.38 214 GLN A CA 1
ATOM 1628 C C . GLN A 1 214 ? -2.559 -16.359 -9.562 1 98.38 214 GLN A C 1
ATOM 1630 O O . GLN A 1 214 ? -2.963 -16.641 -10.695 1 98.38 214 GLN A O 1
ATOM 1635 N N . PHE A 1 215 ? -3.297 -16.5 -8.477 1 98.31 215 PHE A N 1
ATOM 1636 C CA . PHE A 1 215 ? -4.715 -16.828 -8.594 1 98.31 215 PHE A CA 1
ATOM 1637 C C . PHE A 1 215 ? -5.523 -16.094 -7.527 1 98.31 215 PHE A C 1
ATOM 1639 O O . PHE A 1 215 ? -4.965 -15.609 -6.543 1 98.31 215 PHE A O 1
ATOM 1646 N N . LEU A 1 216 ? -6.828 -15.969 -7.816 1 97.69 216 LEU A N 1
ATOM 1647 C CA . LEU A 1 216 ? -7.73 -15.211 -6.949 1 97.69 216 LEU A CA 1
ATOM 1648 C C . LEU A 1 216 ? -8.938 -16.062 -6.551 1 97.69 216 LEU A C 1
ATOM 1650 O O . LEU A 1 216 ? -9.273 -17.031 -7.238 1 97.69 216 LEU A O 1
ATOM 1654 N N . TYR A 1 217 ? -9.492 -15.742 -5.426 1 94.69 217 TYR A N 1
ATOM 1655 C CA . TYR A 1 217 ? -10.766 -16.297 -4.988 1 94.69 217 TYR A CA 1
ATOM 1656 C C . TYR A 1 217 ? -11.711 -15.203 -4.516 1 94.69 217 TYR A C 1
ATOM 1658 O O . TYR A 1 217 ? -11.273 -14.188 -3.98 1 94.69 217 TYR A O 1
ATOM 1666 N N . GLY A 1 218 ? -12.977 -15.391 -4.738 1 91.56 218 GLY A N 1
ATOM 1667 C CA . GLY A 1 218 ? -13.969 -14.375 -4.422 1 91.56 218 GLY A CA 1
ATOM 1668 C C . GLY A 1 218 ? -14.203 -14.211 -2.932 1 91.56 218 GLY A C 1
ATOM 1669 O O . GLY A 1 218 ? -14.344 -15.203 -2.209 1 91.56 218 GLY A O 1
ATOM 1670 N N . ALA A 1 219 ? -14.18 -12.883 -2.48 1 82.75 219 ALA A N 1
ATOM 1671 C CA . ALA A 1 219 ? -14.43 -12.602 -1.069 1 82.75 219 ALA A CA 1
ATOM 1672 C C . ALA A 1 219 ? -15.711 -11.789 -0.889 1 82.75 219 ALA A C 1
ATOM 1674 O O . ALA A 1 219 ? -16.297 -11.773 0.195 1 82.75 219 ALA A O 1
ATOM 1675 N N . ASP A 1 220 ? -16.047 -11.008 -1.863 1 77.62 220 ASP A N 1
ATOM 1676 C CA . ASP A 1 220 ? -17.266 -10.219 -1.837 1 77.62 220 ASP A CA 1
ATOM 1677 C C . ASP A 1 220 ? -17.859 -10.062 -3.238 1 77.62 220 ASP A C 1
ATOM 1679 O O . ASP A 1 220 ? -17.203 -10.398 -4.23 1 77.62 220 ASP A O 1
ATOM 1683 N N . ASN A 1 221 ? -19.172 -9.727 -3.131 1 79.81 221 ASN A N 1
ATOM 1684 C CA . ASN A 1 221 ? -19.891 -9.703 -4.398 1 79.81 221 ASN A CA 1
ATOM 1685 C C . ASN A 1 221 ? -20.266 -8.281 -4.805 1 79.81 221 ASN A C 1
ATOM 1687 O O . ASN A 1 221 ? -21 -7.602 -4.09 1 79.81 221 ASN A O 1
ATOM 1691 N N . LEU A 1 222 ? -19.75 -7.809 -5.93 1 81.38 222 LEU A N 1
ATOM 1692 C CA . LEU A 1 222 ? -20.062 -6.504 -6.5 1 81.38 222 LEU A CA 1
ATOM 1693 C C . LEU A 1 222 ? -20.906 -6.645 -7.762 1 81.38 222 LEU A C 1
ATOM 1695 O O . LEU A 1 222 ? -21.031 -5.695 -8.539 1 81.38 222 LEU A O 1
ATOM 1699 N N . SER A 1 223 ? -21.422 -7.754 -7.977 1 79.44 223 SER A N 1
ATOM 1700 C CA . SER A 1 223 ? -22.156 -8.039 -9.211 1 79.44 223 SER A CA 1
ATOM 1701 C C . SER A 1 223 ? -23.609 -7.633 -9.094 1 79.44 223 SER A C 1
ATOM 1703 O O . SER A 1 223 ? -24.328 -7.566 -10.102 1 79.44 223 SER A O 1
ATOM 1705 N N . THR A 1 224 ? -23.953 -7.406 -7.848 1 72.69 224 THR A N 1
ATOM 1706 C CA . THR A 1 224 ? -25.359 -7.035 -7.625 1 72.69 224 THR A CA 1
ATOM 1707 C C . THR A 1 224 ? -25.484 -5.535 -7.391 1 72.69 224 THR A C 1
ATOM 1709 O O . THR A 1 224 ? -24.484 -4.812 -7.391 1 72.69 224 THR A O 1
ATOM 1712 N N . ASP A 1 225 ? -26.641 -5.055 -7.238 1 66.62 225 ASP A N 1
ATOM 1713 C CA . ASP A 1 225 ? -26.922 -3.629 -7.066 1 66.62 225 ASP A CA 1
ATOM 1714 C C . ASP A 1 225 ? -26.375 -3.125 -5.727 1 66.62 225 ASP A C 1
ATOM 1716 O O . ASP A 1 225 ? -26.109 -1.931 -5.57 1 66.62 225 ASP A O 1
ATOM 1720 N N . LYS A 1 226 ? -26.344 -4.059 -4.828 1 68.44 226 LYS A N 1
ATOM 1721 C CA . LYS A 1 226 ? -25.812 -3.697 -3.514 1 68.44 226 LYS A CA 1
ATOM 1722 C C . LYS A 1 226 ? -24.609 -4.555 -3.152 1 68.44 226 LYS A C 1
ATOM 1724 O O . LYS A 1 226 ? -24.562 -5.742 -3.479 1 68.44 226 LYS A O 1
ATOM 1729 N N . TRP A 1 227 ? -23.719 -3.994 -2.455 1 72 227 TRP A N 1
ATOM 1730 C CA . TRP A 1 227 ? -22.516 -4.684 -2.006 1 72 227 TRP A CA 1
ATOM 1731 C C . TRP A 1 227 ? -22.859 -5.762 -0.984 1 72 227 TRP A C 1
ATOM 1733 O O . TRP A 1 227 ? -23.625 -5.523 -0.052 1 72 227 TRP A O 1
ATOM 1743 N N . GLU A 1 228 ? -22.297 -7.09 -1.166 1 62.72 228 GLU A N 1
ATOM 1744 C CA . GLU A 1 228 ? -22.422 -8.195 -0.22 1 62.72 228 GLU A CA 1
ATOM 1745 C C . GLU A 1 228 ? -21.047 -8.641 0.298 1 62.72 228 GLU A C 1
ATOM 1747 O O . GLU A 1 228 ? -20.25 -9.188 -0.454 1 62.72 228 GLU A O 1
ATOM 1752 N N . PRO A 1 229 ? -20.641 -8.289 1.556 1 61.38 229 PRO A N 1
ATOM 1753 C CA . PRO A 1 229 ? -19.312 -8.578 2.102 1 61.38 229 PRO A CA 1
ATOM 1754 C C . PRO A 1 229 ? -19.016 -10.07 2.178 1 61.38 229 PRO A C 1
ATOM 1756 O O . PRO A 1 229 ? -17.859 -10.477 2.188 1 61.38 229 PRO A O 1
ATOM 1759 N N . MET A 1 230 ? -19.797 -10.945 1.887 1 55.81 230 MET A N 1
ATOM 1760 C CA . MET A 1 230 ? -19.656 -12.398 2.018 1 55.81 230 MET A CA 1
ATOM 1761 C C . MET A 1 230 ? -18.578 -12.742 3.037 1 55.81 230 MET A C 1
ATOM 1763 O O . MET A 1 230 ? -18.703 -12.406 4.215 1 55.81 230 MET A O 1
ATOM 1767 N N . ASP A 1 231 ? -17.422 -13.461 2.578 1 50.59 231 ASP A N 1
ATOM 1768 C CA . ASP A 1 231 ? -16.359 -13.938 3.449 1 50.59 231 ASP A CA 1
ATOM 1769 C C . ASP A 1 231 ? -15.258 -12.891 3.602 1 50.59 231 ASP A C 1
ATOM 1771 O O . ASP A 1 231 ? -14.109 -13.227 3.914 1 50.59 231 ASP A O 1
ATOM 1775 N N . LEU A 1 232 ? -15.555 -11.711 3.246 1 46.16 232 LEU A N 1
ATOM 1776 C CA . LEU A 1 232 ? -14.523 -10.688 3.344 1 46.16 232 LEU A CA 1
ATOM 1777 C C . LEU A 1 232 ? -13.977 -10.602 4.766 1 46.16 232 LEU A C 1
ATOM 1779 O O . LEU A 1 232 ? -12.773 -10.414 4.961 1 46.16 232 LEU A O 1
ATOM 1783 N N . MET A 1 233 ? -14.984 -10.867 5.703 1 44.88 233 MET A N 1
ATOM 1784 C CA . MET A 1 233 ? -14.57 -10.758 7.098 1 44.88 233 MET A CA 1
ATOM 1785 C C . MET A 1 233 ? -13.867 -12.039 7.555 1 44.88 233 MET A C 1
ATOM 1787 O O . MET A 1 233 ? -13.211 -12.047 8.594 1 44.88 233 MET A O 1
ATOM 1791 N N . GLU A 1 234 ? -14.117 -13.062 6.691 1 47.34 234 GLU A N 1
ATOM 1792 C CA . GLU A 1 234 ? -13.492 -14.32 7.109 1 47.34 234 GLU A CA 1
ATOM 1793 C C . GLU A 1 234 ? -12.172 -14.547 6.379 1 47.34 234 GLU A C 1
ATOM 1795 O O . GLU A 1 234 ? -11.375 -15.398 6.777 1 47.34 234 GLU A O 1
ATOM 1800 N N . TYR A 1 235 ? -11.773 -13.625 5.668 1 44.19 235 TYR A N 1
ATOM 1801 C CA . TYR A 1 235 ? -10.547 -13.578 4.887 1 44.19 235 TYR A CA 1
ATOM 1802 C C . TYR A 1 235 ? -10.133 -14.969 4.438 1 44.19 235 TYR A C 1
ATOM 1804 O O . TYR A 1 235 ? -8.945 -15.32 4.477 1 44.19 235 TYR A O 1
ATOM 1812 N N . GLY A 1 236 ? -11.102 -15.898 4.023 1 46.59 236 GLY A N 1
ATOM 1813 C CA . GLY A 1 236 ? -10.836 -17.172 3.387 1 46.59 236 GLY A CA 1
ATOM 1814 C C . GLY A 1 236 ? -10.391 -18.25 4.363 1 46.59 236 GLY A C 1
ATOM 1815 O O . GLY A 1 236 ? -9.922 -19.312 3.951 1 46.59 236 GLY A O 1
ATOM 1816 N N . ILE A 1 237 ? -10.531 -18.062 5.605 1 51.59 237 ILE A N 1
ATOM 1817 C CA . ILE A 1 237 ? -10 -18.984 6.605 1 51.59 237 ILE A CA 1
ATOM 1818 C C . ILE A 1 237 ? -10.664 -20.359 6.461 1 51.59 237 ILE A C 1
ATOM 1820 O O . ILE A 1 237 ? -10.031 -21.391 6.691 1 51.59 237 ILE A O 1
ATOM 1824 N N . ARG A 1 238 ? -11.82 -20.406 5.945 1 53.84 238 ARG A N 1
ATOM 1825 C CA . ARG A 1 238 ? -12.531 -21.688 5.898 1 53.84 238 ARG A CA 1
ATOM 1826 C C . ARG A 1 238 ? -11.922 -22.609 4.848 1 53.84 238 ARG A C 1
ATOM 1828 O O . ARG A 1 238 ? -11.844 -23.812 5.051 1 53.84 238 ARG A O 1
ATOM 1835 N N . GLU A 1 239 ? -11.484 -21.906 3.822 1 72.69 239 GLU A N 1
ATOM 1836 C CA . GLU A 1 239 ? -10.914 -22.672 2.721 1 72.69 239 GLU A CA 1
ATOM 1837 C C . GLU A 1 239 ? -9.406 -22.438 2.605 1 72.69 239 GLU A C 1
ATOM 1839 O O . GLU A 1 239 ? -8.797 -22.781 1.594 1 72.69 239 GLU A O 1
ATOM 1844 N N . CYS A 1 240 ? -8.93 -21.891 3.613 1 80.25 240 CYS A N 1
ATOM 1845 C CA . CYS A 1 240 ? -7.531 -21.484 3.621 1 80.25 240 CYS A CA 1
ATOM 1846 C C . CYS A 1 240 ? -6.613 -22.672 3.348 1 80.25 240 CYS A C 1
ATOM 1848 O O . CYS A 1 240 ? -5.633 -22.547 2.615 1 80.25 240 CYS A O 1
ATOM 1850 N N . ASP A 1 241 ? -6.973 -23.766 3.861 1 87.5 241 ASP A N 1
ATOM 1851 C CA . ASP A 1 241 ? -6.145 -24.953 3.656 1 87.5 241 ASP A CA 1
ATOM 1852 C C . ASP A 1 241 ? -6.105 -25.344 2.182 1 87.5 241 ASP A C 1
ATOM 1854 O O . ASP A 1 241 ? -5.062 -25.766 1.674 1 87.5 241 ASP A O 1
ATOM 1858 N N . ARG A 1 242 ? -7.215 -25.156 1.555 1 90.88 242 ARG A N 1
ATOM 1859 C CA . ARG A 1 242 ? -7.297 -25.516 0.141 1 90.88 242 ARG A CA 1
ATOM 1860 C C . ARG A 1 242 ? -6.457 -24.578 -0.711 1 90.88 242 ARG A C 1
ATOM 1862 O O . ARG A 1 242 ? -5.797 -25 -1.659 1 90.88 242 ARG A O 1
ATOM 1869 N N . TYR A 1 243 ? -6.512 -23.297 -0.43 1 94.69 243 TYR A N 1
ATOM 1870 C CA . TYR A 1 243 ? -5.742 -22.312 -1.18 1 94.69 243 TYR A CA 1
ATOM 1871 C C . TYR A 1 243 ? -4.246 -22.531 -0.994 1 94.69 243 TYR A C 1
ATOM 1873 O O . TYR A 1 243 ? -3.48 -22.484 -1.959 1 94.69 243 TYR A O 1
ATOM 1881 N N . MET A 1 244 ? -3.893 -22.844 0.225 1 95.19 244 MET A N 1
ATOM 1882 C CA . MET A 1 244 ? -2.48 -23.094 0.502 1 95.19 244 MET A CA 1
ATOM 1883 C C . MET A 1 244 ? -2.012 -24.375 -0.179 1 95.19 244 MET A C 1
ATOM 1885 O O . MET A 1 244 ? -0.896 -24.422 -0.701 1 95.19 244 MET A O 1
ATOM 1889 N N . ALA A 1 245 ? -2.855 -25.391 -0.134 1 93.94 245 ALA A N 1
ATOM 1890 C CA . ALA A 1 245 ? -2.51 -26.656 -0.797 1 93.94 245 ALA A CA 1
ATOM 1891 C C . ALA A 1 245 ? -2.291 -26.438 -2.293 1 93.94 245 ALA A C 1
ATOM 1893 O O . ALA A 1 245 ? -1.35 -26.984 -2.871 1 93.94 245 ALA A O 1
ATOM 1894 N N . LEU A 1 246 ? -3.191 -25.672 -2.891 1 97.06 246 LEU A N 1
ATOM 1895 C CA . LEU A 1 246 ? -3.039 -25.344 -4.305 1 97.06 246 LEU A CA 1
ATOM 1896 C C . LEU A 1 246 ? -1.738 -24.594 -4.555 1 97.06 246 LEU A C 1
ATOM 1898 O O . LEU A 1 246 ? -1.021 -24.875 -5.516 1 97.06 246 LEU A O 1
ATOM 1902 N N . ALA A 1 247 ? -1.435 -23.625 -3.701 1 98.06 247 ALA A N 1
ATOM 1903 C CA . ALA A 1 247 ? -0.21 -22.844 -3.832 1 98.06 247 ALA A CA 1
ATOM 1904 C C . ALA A 1 247 ? 1.026 -23.719 -3.721 1 98.06 247 ALA A C 1
ATOM 1906 O O . ALA A 1 247 ? 1.979 -23.578 -4.488 1 98.06 247 ALA A O 1
ATOM 1907 N N . LEU A 1 248 ? 0.984 -24.656 -2.789 1 96.81 248 LEU A N 1
ATOM 1908 C CA . LEU A 1 248 ? 2.096 -25.594 -2.592 1 96.81 248 LEU A CA 1
ATOM 1909 C C . LEU A 1 248 ? 2.281 -26.484 -3.812 1 96.81 248 LEU A C 1
ATOM 1911 O O . LEU A 1 248 ? 3.41 -26.703 -4.266 1 96.81 248 LEU A O 1
ATOM 1915 N N . GLU A 1 249 ? 1.217 -26.984 -4.352 1 97.19 249 GLU A N 1
ATOM 1916 C CA . GLU A 1 249 ? 1.278 -27.812 -5.547 1 97.19 249 GLU A CA 1
ATOM 1917 C C . GLU A 1 249 ? 1.866 -27.047 -6.73 1 97.19 249 GLU A C 1
ATOM 1919 O O . GLU A 1 249 ? 2.695 -27.578 -7.473 1 97.19 249 GLU A O 1
ATOM 1924 N N . CYS A 1 250 ? 1.387 -25.797 -6.91 1 98.25 250 CYS A N 1
ATOM 1925 C CA . CYS A 1 250 ? 1.923 -24.953 -7.965 1 98.25 250 CYS A CA 1
ATOM 1926 C C . CYS A 1 250 ? 3.416 -24.719 -7.773 1 98.25 250 CYS A C 1
ATOM 1928 O O . CYS A 1 250 ? 4.188 -24.766 -8.734 1 98.25 250 CYS A O 1
ATOM 1930 N N . GLY A 1 251 ? 3.787 -24.453 -6.508 1 97.56 251 GLY A N 1
ATOM 1931 C CA . GLY A 1 251 ? 5.188 -24.234 -6.191 1 97.56 251 GLY A CA 1
ATOM 1932 C C . GLY A 1 251 ? 6.07 -25.422 -6.504 1 97.56 251 GLY A C 1
ATOM 1933 O O . GLY A 1 251 ? 7.199 -25.266 -6.965 1 97.56 251 GLY A O 1
ATOM 1934 N N . ALA A 1 252 ? 5.562 -26.594 -6.289 1 96.56 252 ALA A N 1
ATOM 1935 C CA . ALA A 1 252 ? 6.32 -27.812 -6.535 1 96.56 252 ALA A CA 1
ATOM 1936 C C . ALA A 1 252 ? 6.512 -28.047 -8.031 1 96.56 252 ALA A C 1
ATOM 1938 O O . ALA A 1 252 ? 7.477 -28.703 -8.438 1 96.56 252 ALA A O 1
ATOM 1939 N N . ARG A 1 253 ? 5.66 -27.516 -8.82 1 96 253 ARG A N 1
ATOM 1940 C CA . ARG A 1 253 ? 5.68 -27.766 -10.258 1 96 253 ARG A CA 1
ATOM 1941 C C . ARG A 1 253 ? 6.395 -26.641 -11 1 96 253 ARG A C 1
ATOM 1943 O O . ARG A 1 253 ? 6.91 -26.859 -12.102 1 96 253 ARG A O 1
ATOM 1950 N N . LEU A 1 254 ? 6.273 -25.422 -10.43 1 94.31 254 LEU A N 1
ATOM 1951 C CA . LEU A 1 254 ? 6.832 -24.25 -11.094 1 94.31 254 LEU A CA 1
ATOM 1952 C C . LEU A 1 254 ? 8.352 -24.344 -11.172 1 94.31 254 LEU A C 1
ATOM 1954 O O . LEU A 1 254 ? 8.953 -23.938 -12.172 1 94.31 254 LEU A O 1
ATOM 1958 N N . MET B 1 1 ? -9.906 5.547 -23.031 1 58.06 1 MET B N 1
ATOM 1959 C CA . MET B 1 1 ? -8.68 5.391 -22.266 1 58.06 1 MET B CA 1
ATOM 1960 C C . MET B 1 1 ? -8.945 4.625 -20.969 1 58.06 1 MET B C 1
ATOM 1962 O O . MET B 1 1 ? -9.875 4.945 -20.234 1 58.06 1 MET B O 1
ATOM 1966 N N . ALA B 1 2 ? -8.18 3.387 -20.797 1 73.56 2 ALA B N 1
ATOM 1967 C CA . ALA B 1 2 ? -8.641 2.291 -19.938 1 73.56 2 ALA B CA 1
ATOM 1968 C C . ALA B 1 2 ? -8.258 2.527 -18.484 1 73.56 2 ALA B C 1
ATOM 1970 O O . ALA B 1 2 ? -8.719 1.818 -17.594 1 73.56 2 ALA B O 1
ATOM 1971 N N . THR B 1 3 ? -7.516 3.721 -18.234 1 86.75 3 THR B N 1
ATOM 1972 C CA . THR B 1 3 ? -7.078 3.863 -16.859 1 86.75 3 THR B CA 1
ATOM 1973 C C . THR B 1 3 ? -7.457 5.234 -16.312 1 86.75 3 THR B C 1
ATOM 1975 O O . THR B 1 3 ? -7.84 6.129 -17.062 1 86.75 3 THR B O 1
ATOM 1978 N N . VAL B 1 4 ? -7.367 5.406 -15.023 1 88.81 4 VAL B N 1
ATOM 1979 C CA . VAL B 1 4 ? -7.77 6.617 -14.312 1 88.81 4 VAL B CA 1
ATOM 1980 C C . VAL B 1 4 ? -6.82 7.758 -14.656 1 88.81 4 VAL B C 1
ATOM 1982 O O . VAL B 1 4 ? -7.141 8.93 -14.438 1 88.81 4 VAL B O 1
ATOM 1985 N N . PHE B 1 5 ? -5.699 7.488 -15.242 1 90.25 5 PHE B N 1
ATOM 1986 C CA . PHE B 1 5 ? -4.715 8.516 -15.555 1 90.25 5 PHE B CA 1
ATOM 1987 C C . PHE B 1 5 ? -5.188 9.383 -16.719 1 90.25 5 PHE B C 1
ATOM 1989 O O . PHE B 1 5 ? -4.68 10.484 -16.922 1 90.25 5 PHE B O 1
ATOM 1996 N N . GLU B 1 6 ? -6.191 8.852 -17.453 1 85.56 6 GLU B N 1
ATOM 1997 C CA . GLU B 1 6 ? -6.684 9.547 -18.641 1 85.56 6 GLU B CA 1
ATOM 1998 C C . GLU B 1 6 ? -8.156 9.922 -18.484 1 85.56 6 GLU B C 1
ATOM 2000 O O . GLU B 1 6 ? -8.672 10.758 -19.234 1 85.56 6 GLU B O 1
ATOM 2005 N N . ASN B 1 7 ? -8.773 9.32 -17.547 1 90.12 7 ASN B N 1
ATOM 2006 C CA . ASN B 1 7 ? -10.219 9.461 -17.453 1 90.12 7 ASN B CA 1
ATOM 2007 C C . ASN B 1 7 ? -10.688 9.43 -16 1 90.12 7 ASN B C 1
ATOM 2009 O O . ASN B 1 7 ? -11.234 8.43 -15.539 1 90.12 7 ASN B O 1
ATOM 2013 N N . TYR B 1 8 ? -10.703 10.609 -15.422 1 93.69 8 TYR B N 1
ATOM 2014 C CA . TYR B 1 8 ? -11.086 10.75 -14.023 1 93.69 8 TYR B CA 1
ATOM 2015 C C . TYR B 1 8 ? -12.602 10.672 -13.867 1 93.69 8 TYR B C 1
ATOM 2017 O O . TYR B 1 8 ? -13.344 11.25 -14.672 1 93.69 8 TYR B O 1
ATOM 2025 N N . ASP B 1 9 ? -13.086 9.883 -12.938 1 94.38 9 ASP B N 1
ATOM 2026 C CA . ASP B 1 9 ? -14.5 9.828 -12.562 1 94.38 9 ASP B CA 1
ATOM 2027 C C . ASP B 1 9 ? -14.773 10.688 -11.328 1 94.38 9 ASP B C 1
ATOM 2029 O O . ASP B 1 9 ? -14.305 10.367 -10.227 1 94.38 9 ASP B O 1
ATOM 2033 N N . ALA B 1 10 ? -15.617 11.695 -11.367 1 94.69 10 ALA B N 1
ATOM 2034 C CA . ALA B 1 10 ? -15.805 12.695 -10.312 1 94.69 10 ALA B CA 1
ATOM 2035 C C . ALA B 1 10 ? -16.859 12.25 -9.32 1 94.69 10 ALA B C 1
ATOM 2037 O O . ALA B 1 10 ? -17.125 12.938 -8.328 1 94.69 10 ALA B O 1
ATOM 2038 N N . ALA B 1 11 ? -17.469 11.062 -9.547 1 95.56 11 ALA B N 1
ATOM 2039 C CA . ALA B 1 11 ? -18.5 10.594 -8.617 1 95.56 11 ALA B CA 1
ATOM 2040 C C . ALA B 1 11 ? -17.953 10.492 -7.195 1 95.56 11 ALA B C 1
ATOM 2042 O O . ALA B 1 11 ? -16.828 10.008 -6.988 1 95.56 11 ALA B O 1
ATOM 2043 N N . ARG B 1 12 ? -18.703 10.898 -6.219 1 94.56 12 ARG B N 1
ATOM 2044 C CA . ARG B 1 12 ? -18.219 10.969 -4.848 1 94.56 12 ARG B CA 1
ATOM 2045 C C . ARG B 1 12 ? -18.5 9.672 -4.098 1 94.56 12 ARG B C 1
ATOM 2047 O O . ARG B 1 12 ? -17.938 9.43 -3.029 1 94.56 12 ARG B O 1
ATOM 2054 N N . THR B 1 13 ? -19.422 8.883 -4.672 1 93.88 13 THR B N 1
ATOM 2055 C CA . THR B 1 13 ? -19.781 7.613 -4.047 1 93.88 13 THR B CA 1
ATOM 2056 C C . THR B 1 13 ? -19.312 6.441 -4.906 1 93.88 13 THR B C 1
ATOM 2058 O O . THR B 1 13 ? -19.094 6.598 -6.113 1 93.88 13 THR B O 1
ATOM 2061 N N . ALA B 1 14 ? -19.047 5.422 -4.254 1 94.81 14 ALA B N 1
ATOM 2062 C CA . ALA B 1 14 ? -18.594 4.199 -4.906 1 94.81 14 ALA B CA 1
ATOM 2063 C C . ALA B 1 14 ? -19.531 3.037 -4.621 1 94.81 14 ALA B C 1
ATOM 2065 O O . ALA B 1 14 ? -20.578 3.221 -3.996 1 94.81 14 ALA B O 1
ATOM 2066 N N . PHE B 1 15 ? -19.219 1.935 -5.262 1 92.31 15 PHE B N 1
ATOM 2067 C CA . PHE B 1 15 ? -20 0.738 -4.992 1 92.31 15 PHE B CA 1
ATOM 2068 C C . PHE B 1 15 ? -19.828 0.287 -3.547 1 92.31 15 PHE B C 1
ATOM 2070 O O . PHE B 1 15 ? -20.797 -0.14 -2.904 1 92.31 15 PHE B O 1
ATOM 2077 N N . ILE B 1 16 ? -18.609 0.328 -3.045 1 91.94 16 ILE B N 1
ATOM 2078 C CA . ILE B 1 16 ? -18.281 0.151 -1.636 1 91.94 16 ILE B CA 1
ATOM 2079 C C . ILE B 1 16 ? -17.781 1.473 -1.054 1 91.94 16 ILE B C 1
ATOM 2081 O O . ILE B 1 16 ? -16.812 2.057 -1.557 1 91.94 16 ILE B O 1
ATOM 2085 N N . ASN B 1 17 ? -18.422 1.926 -0.016 1 94.75 17 ASN B N 1
ATOM 2086 C CA . ASN B 1 17 ? -18 3.143 0.669 1 94.75 17 ASN B CA 1
ATOM 2087 C C . ASN B 1 17 ? -17.406 2.836 2.039 1 94.75 17 ASN B C 1
ATOM 2089 O O . ASN B 1 17 ? -17.688 1.792 2.627 1 94.75 17 ASN B O 1
ATOM 2093 N N . PRO B 1 18 ? -16.516 3.721 2.521 1 94.75 18 PRO B N 1
ATOM 2094 C CA . PRO B 1 18 ? -15.914 3.471 3.834 1 94.75 18 PRO B CA 1
ATOM 2095 C C . PRO B 1 18 ? -16.953 3.252 4.93 1 94.75 18 PRO B C 1
ATOM 2097 O O . PRO B 1 18 ? -16.75 2.441 5.836 1 94.75 18 PRO B O 1
ATOM 2100 N N . GLY B 1 19 ? -18.031 3.977 4.816 1 92.69 19 GLY B N 1
ATOM 2101 C CA . GLY B 1 19 ? -19.109 3.838 5.797 1 92.69 19 GLY B CA 1
ATOM 2102 C C . GLY B 1 19 ? -19.75 2.469 5.777 1 92.69 19 GLY B C 1
ATOM 2103 O O . GLY B 1 19 ? -20.469 2.105 6.711 1 92.69 19 GLY B O 1
ATOM 2104 N N . ASP B 1 20 ? -19.547 1.665 4.734 1 90.12 20 ASP B N 1
ATOM 2105 C CA . ASP B 1 20 ? -20.016 0.286 4.668 1 90.12 20 ASP B CA 1
ATOM 2106 C C . ASP B 1 20 ? -19.141 -0.64 5.504 1 90.12 20 ASP B C 1
ATOM 2108 O O . ASP B 1 20 ? -19.562 -1.737 5.875 1 90.12 20 ASP B O 1
ATOM 2112 N N . CYS B 1 21 ? -17.938 -0.223 5.812 1 87.88 21 CYS B N 1
ATOM 2113 C CA . CYS B 1 21 ? -16.953 -1.071 6.473 1 87.88 21 CYS B CA 1
ATOM 2114 C C . CYS B 1 21 ? -16.781 -0.673 7.934 1 87.88 21 CYS B C 1
ATOM 2116 O O . CYS B 1 21 ? -16.438 -1.512 8.773 1 87.88 21 CYS B O 1
ATOM 2118 N N . VAL B 1 22 ? -16.875 0.654 8.156 1 90.44 22 VAL B N 1
ATOM 2119 C CA . VAL B 1 22 ? -16.75 1.144 9.523 1 90.44 22 VAL B CA 1
ATOM 2120 C C . VAL B 1 22 ? -18 1.936 9.906 1 90.44 22 VAL B C 1
ATOM 2122 O O . VAL B 1 22 ? -18.625 2.578 9.062 1 90.44 22 VAL B O 1
ATOM 2125 N N . LYS B 1 23 ? -18.344 1.885 11.219 1 88.06 23 LYS B N 1
ATOM 2126 C CA . LYS B 1 23 ? -19.516 2.607 11.719 1 88.06 23 LYS B CA 1
ATOM 2127 C C . LYS B 1 23 ? -19.109 3.975 12.273 1 88.06 23 LYS B C 1
ATOM 2129 O O . LYS B 1 23 ? -18.125 4.094 12.992 1 88.06 23 LYS B O 1
ATOM 2134 N N . ALA B 1 24 ? -19.891 4.848 11.789 1 89.94 24 ALA B N 1
ATOM 2135 C CA . ALA B 1 24 ? -19.719 6.168 12.391 1 89.94 24 ALA B CA 1
ATOM 2136 C C . ALA B 1 24 ? -19.906 6.105 13.906 1 89.94 24 ALA B C 1
ATOM 2138 O O . ALA B 1 24 ? -20.797 5.402 14.398 1 89.94 24 ALA B O 1
ATOM 2139 N N . GLN B 1 25 ? -19.062 6.691 14.57 1 90.44 25 GLN B N 1
ATOM 2140 C CA . GLN B 1 25 ? -19.141 6.719 16.031 1 90.44 25 GLN B CA 1
ATOM 2141 C C . GLN B 1 25 ? -19.547 8.102 16.531 1 90.44 25 GLN B C 1
ATOM 2143 O O . GLN B 1 25 ? -19 9.109 16.094 1 90.44 25 GLN B O 1
ATOM 2148 N N . GLU B 1 26 ? -20.453 7.941 17.516 1 88.56 26 GLU B N 1
ATOM 2149 C CA . GLU B 1 26 ? -20.828 9.203 18.156 1 88.56 26 GLU B CA 1
ATOM 2150 C C . GLU B 1 26 ? -19.672 9.773 18.969 1 88.56 26 GLU B C 1
ATOM 2152 O O . GLU B 1 26 ? -18.969 9.023 19.656 1 88.56 26 GLU B O 1
ATOM 2157 N N . ASN B 1 27 ? -19.281 10.961 18.859 1 92.31 27 ASN B N 1
ATOM 2158 C CA . ASN B 1 27 ? -18.281 11.672 19.641 1 92.31 27 ASN B CA 1
ATOM 2159 C C . ASN B 1 27 ? -16.875 11.281 19.219 1 92.31 27 ASN B C 1
ATOM 2161 O O . ASN B 1 27 ? -15.938 11.359 20.016 1 92.31 27 ASN B O 1
ATOM 2165 N N . PHE B 1 28 ? -16.766 10.539 18.109 1 97.25 28 PHE B N 1
ATOM 2166 C CA . PHE B 1 28 ? -15.438 10.273 17.594 1 97.25 28 PHE B CA 1
ATOM 2167 C C . PHE B 1 28 ? -14.625 11.562 17.5 1 97.25 28 PHE B C 1
ATOM 2169 O O . PHE B 1 28 ? -15.148 12.602 17.109 1 97.25 28 PHE B O 1
ATOM 2176 N N . PRO B 1 29 ? -13.359 11.516 17.938 1 98.06 29 PRO B N 1
ATOM 2177 C CA . PRO B 1 29 ? -12.547 12.734 17.828 1 98.06 29 PRO B CA 1
ATOM 2178 C C . PRO B 1 29 ? -12.477 13.281 16.406 1 98.06 29 PRO B C 1
ATOM 2180 O O . PRO B 1 29 ? -12.25 12.531 15.461 1 98.06 29 PRO B O 1
ATOM 2183 N N . GLU B 1 30 ? -12.648 14.523 16.297 1 98.06 30 GLU B N 1
ATOM 2184 C CA . GLU B 1 30 ? -12.633 15.164 14.977 1 98.06 30 GLU B CA 1
ATOM 2185 C C . GLU B 1 30 ? -11.203 15.312 14.453 1 98.06 30 GLU B C 1
ATOM 2187 O O . GLU B 1 30 ? -10.977 15.289 13.242 1 98.06 30 GLU B O 1
ATOM 2192 N N . VAL B 1 31 ? -10.25 15.562 15.375 1 98.56 31 VAL B N 1
ATOM 2193 C CA . VAL B 1 31 ? -8.844 15.727 15.023 1 98.56 31 VAL B CA 1
ATOM 2194 C C . VAL B 1 31 ? -8.133 14.375 15.094 1 98.56 31 VAL B C 1
ATOM 2196 O O . VAL B 1 31 ? -8.156 13.711 16.125 1 98.56 31 VAL B O 1
ATOM 2199 N N . CYS B 1 32 ? -7.5 13.977 14 1 98.75 32 CYS B N 1
ATOM 2200 C CA . CYS B 1 32 ? -6.816 12.688 13.953 1 98.75 32 CYS B CA 1
ATOM 2201 C C . CYS B 1 32 ? -5.375 12.844 13.484 1 98.75 32 CYS B C 1
ATOM 2203 O O . CYS B 1 32 ? -5.109 13.57 12.523 1 98.75 32 CYS B O 1
ATOM 2205 N N . ILE B 1 33 ? -4.484 12.211 14.211 1 98.69 33 ILE B N 1
ATOM 2206 C CA . ILE B 1 33 ? -3.055 12.211 13.914 1 98.69 33 ILE B CA 1
ATOM 2207 C C . ILE B 1 33 ? -2.625 10.82 13.453 1 98.69 33 ILE B C 1
ATOM 2209 O O . ILE B 1 33 ? -3.053 9.812 14.023 1 98.69 33 ILE B O 1
ATOM 2213 N N . THR B 1 34 ? -1.766 10.805 12.445 1 98.69 34 THR B N 1
ATOM 2214 C CA . THR B 1 34 ? -1.255 9.492 12.062 1 98.69 34 THR B CA 1
ATOM 2215 C C . THR B 1 34 ? 0.176 9.602 11.547 1 98.69 34 THR B C 1
ATOM 2217 O O . THR B 1 34 ? 0.614 10.68 11.141 1 98.69 34 THR B O 1
ATOM 2220 N N . THR B 1 35 ? 0.895 8.57 11.672 1 98.31 35 THR B N 1
ATOM 2221 C CA . THR B 1 35 ? 2.223 8.375 11.102 1 98.31 35 THR B CA 1
ATOM 2222 C C . THR B 1 35 ? 2.416 6.922 10.672 1 98.31 35 THR B C 1
ATOM 2224 O O . THR B 1 35 ? 1.534 6.086 10.875 1 98.31 35 THR B O 1
ATOM 2227 N N . PHE B 1 36 ? 3.553 6.625 10.102 1 97.81 36 PHE B N 1
ATOM 2228 C CA . PHE B 1 36 ? 3.758 5.324 9.477 1 97.81 36 PHE B CA 1
ATOM 2229 C C . PHE B 1 36 ? 4.617 4.43 10.359 1 97.81 36 PHE B C 1
ATOM 2231 O O . PHE B 1 36 ? 4.707 3.223 10.125 1 97.81 36 PHE B O 1
ATOM 2238 N N . SER B 1 37 ? 5.207 4.98 11.344 1 96.25 37 SER B N 1
ATOM 2239 C CA . SER B 1 37 ? 6.098 4.227 12.219 1 96.25 37 SER B CA 1
ATOM 2240 C C . SER B 1 37 ? 5.316 3.496 13.305 1 96.25 37 SER B C 1
ATOM 2242 O O . SER B 1 37 ? 4.758 4.125 14.211 1 96.25 37 SER B O 1
ATOM 2244 N N . GLU B 1 38 ? 5.332 2.172 13.227 1 96.31 38 GLU B N 1
ATOM 2245 C CA . GLU B 1 38 ? 4.699 1.366 14.266 1 96.31 38 GLU B CA 1
ATOM 2246 C C . GLU B 1 38 ? 5.316 1.65 15.633 1 96.31 38 GLU B C 1
ATOM 2248 O O . GLU B 1 38 ? 4.602 1.752 16.641 1 96.31 38 GLU B O 1
ATOM 2253 N N . SER B 1 39 ? 6.586 1.836 15.656 1 94.25 39 SER B N 1
ATOM 2254 C CA . SER B 1 39 ? 7.297 2.084 16.906 1 94.25 39 SER B CA 1
ATOM 2255 C C . SER B 1 39 ? 6.844 3.393 17.547 1 94.25 39 SER B C 1
ATOM 2257 O O . SER B 1 39 ? 6.672 3.465 18.766 1 94.25 39 SER B O 1
ATOM 2259 N N . ILE B 1 40 ? 6.648 4.426 16.719 1 95.25 40 ILE B N 1
ATOM 2260 C CA . ILE B 1 40 ? 6.207 5.715 17.234 1 95.25 40 ILE B CA 1
ATOM 2261 C C . ILE B 1 40 ? 4.801 5.586 17.812 1 95.25 40 ILE B C 1
ATOM 2263 O O . ILE B 1 40 ? 4.539 6.035 18.938 1 95.25 40 ILE B O 1
ATOM 2267 N N . ILE B 1 41 ? 3.914 4.926 17.125 1 97.38 41 ILE B N 1
ATOM 2268 C CA . ILE B 1 41 ? 2.525 4.793 17.547 1 97.38 41 ILE B CA 1
ATOM 2269 C C . ILE B 1 41 ? 2.451 3.967 18.828 1 97.38 41 ILE B C 1
ATOM 2271 O O . ILE B 1 41 ? 1.797 4.363 19.797 1 97.38 41 ILE B O 1
ATOM 2275 N N . GLU B 1 42 ? 3.158 2.887 18.812 1 95.81 42 GLU B N 1
ATOM 2276 C CA . GLU B 1 42 ? 3.107 1.998 19.969 1 95.81 42 GLU B CA 1
ATOM 2277 C C . GLU B 1 42 ? 3.736 2.654 21.203 1 95.81 42 GLU B C 1
ATOM 2279 O O . GLU B 1 42 ? 3.197 2.561 22.312 1 95.81 42 GLU B O 1
ATOM 2284 N N . ASP B 1 43 ? 4.863 3.221 21.031 1 95.19 43 ASP B N 1
ATOM 2285 C CA . ASP B 1 43 ? 5.547 3.896 22.125 1 95.19 43 ASP B CA 1
ATOM 2286 C C . ASP B 1 43 ? 4.684 5.02 22.703 1 95.19 43 ASP B C 1
ATOM 2288 O O . ASP B 1 43 ? 4.559 5.148 23.922 1 95.19 43 ASP B O 1
ATOM 2292 N N . PHE B 1 44 ? 4.129 5.805 21.859 1 96.31 44 PHE B N 1
ATOM 2293 C CA . PHE B 1 44 ? 3.297 6.918 22.297 1 96.31 44 PHE B CA 1
ATOM 2294 C C . PHE B 1 44 ? 2.055 6.414 23.016 1 96.31 44 PHE B C 1
ATOM 2296 O O . PHE B 1 44 ? 1.658 6.977 24.047 1 96.31 44 PHE B O 1
ATOM 2303 N N . ALA B 1 45 ? 1.414 5.422 22.438 1 97.25 45 ALA B N 1
ATOM 2304 C CA . ALA B 1 45 ? 0.239 4.836 23.078 1 97.25 45 ALA B CA 1
ATOM 2305 C C . ALA B 1 45 ? 0.576 4.316 24.484 1 97.25 45 ALA B C 1
ATOM 2307 O O . ALA B 1 45 ? -0.159 4.57 25.438 1 97.25 45 ALA B O 1
ATOM 2308 N N . LYS B 1 46 ? 1.652 3.648 24.594 1 96.19 46 LYS B N 1
ATOM 2309 C CA . LYS B 1 46 ? 2.08 3.076 25.859 1 96.19 46 LYS B CA 1
ATOM 2310 C C . LYS B 1 46 ? 2.438 4.168 26.859 1 96.19 46 LYS B C 1
ATOM 2312 O O . LYS B 1 46 ? 1.97 4.152 28 1 96.19 46 LYS B O 1
ATOM 2317 N N . LYS B 1 47 ? 3.271 5.07 26.469 1 94.44 47 LYS B N 1
ATOM 2318 C CA . LYS B 1 47 ? 3.76 6.145 27.328 1 94.44 47 LYS B CA 1
ATOM 2319 C C . LYS B 1 47 ? 2.604 6.969 27.891 1 94.44 47 LYS B C 1
ATOM 2321 O O . LYS B 1 47 ? 2.689 7.488 29.016 1 94.44 47 LYS B O 1
ATOM 2326 N N . ASN B 1 48 ? 1.532 7.09 27.141 1 95 48 ASN B N 1
ATOM 2327 C CA . ASN B 1 48 ? 0.43 7.957 27.547 1 95 48 ASN B CA 1
ATOM 2328 C C . ASN B 1 48 ? -0.782 7.148 28 1 95 48 ASN B C 1
ATOM 2330 O O . ASN B 1 48 ? -1.872 7.699 28.172 1 95 48 ASN B O 1
ATOM 2334 N N . SER B 1 49 ? -0.63 5.855 28.156 1 95.44 49 SER B N 1
ATOM 2335 C CA . SER B 1 49 ? -1.724 4.965 28.547 1 95.44 49 SER B CA 1
ATOM 2336 C C . SER B 1 49 ? -2.977 5.254 27.719 1 95.44 49 SER B C 1
ATOM 2338 O O . SER B 1 49 ? -4.062 5.438 28.281 1 95.44 49 SER B O 1
ATOM 2340 N N . ALA B 1 50 ? -2.744 5.402 26.359 1 96.69 50 ALA B N 1
ATOM 2341 C CA . ALA B 1 50 ? -3.842 5.785 25.484 1 96.69 50 ALA B CA 1
ATOM 2342 C C . ALA B 1 50 ? -4.898 4.688 25.406 1 96.69 50 ALA B C 1
ATOM 2344 O O . ALA B 1 50 ? -4.574 3.498 25.438 1 96.69 50 ALA B O 1
ATOM 2345 N N . GLU B 1 51 ? -6.09 5.078 25.297 1 96.31 51 GLU B N 1
ATOM 2346 C CA . GLU B 1 51 ? -7.215 4.152 25.203 1 96.31 51 GLU B CA 1
ATOM 2347 C C . GLU B 1 51 ? -7.492 3.771 23.75 1 96.31 51 GLU B C 1
ATOM 2349 O O . GLU B 1 51 ? -7.488 4.633 22.859 1 96.31 51 GLU B O 1
ATOM 2354 N N . LYS B 1 52 ? -7.68 2.502 23.5 1 97.69 52 LYS B N 1
ATOM 2355 C CA . LYS B 1 52 ? -8.18 2.082 22.203 1 97.69 52 LYS B CA 1
ATOM 2356 C C . LYS B 1 52 ? -9.648 2.463 22.016 1 97.69 52 LYS B C 1
ATOM 2358 O O . LYS B 1 52 ? -10.5 2.031 22.797 1 97.69 52 LYS B O 1
ATOM 2363 N N . ILE B 1 53 ? -9.969 3.215 20.984 1 97.75 53 ILE B N 1
ATOM 2364 C CA . ILE B 1 53 ? -11.328 3.734 20.891 1 97.75 53 ILE B CA 1
ATOM 2365 C C . ILE B 1 53 ? -12.016 3.162 19.641 1 97.75 53 ILE B C 1
ATOM 2367 O O . ILE B 1 53 ? -13.234 3.266 19.5 1 97.75 53 ILE B O 1
ATOM 2371 N N . ALA B 1 54 ? -11.305 2.602 18.781 1 97.38 54 ALA B N 1
ATOM 2372 C CA . ALA B 1 54 ? -11.812 1.997 17.547 1 97.38 54 ALA B CA 1
ATOM 2373 C C . ALA B 1 54 ? -10.773 1.076 16.922 1 97.38 54 ALA B C 1
ATOM 2375 O O . ALA B 1 54 ? -9.711 0.846 17.484 1 97.38 54 ALA B O 1
ATOM 2376 N N . GLU B 1 55 ? -11.125 0.45 15.828 1 96.56 55 GLU B N 1
ATOM 2377 C CA . GLU B 1 55 ? -10.227 -0.443 15.102 1 96.56 55 GLU B CA 1
ATOM 2378 C C . GLU B 1 55 ? -10.398 -0.279 13.594 1 96.56 55 GLU B C 1
ATOM 2380 O O . GLU B 1 55 ? -11.5 0.012 13.109 1 96.56 55 GLU B O 1
ATOM 2385 N N . LEU B 1 56 ? -9.281 -0.373 12.883 1 96 56 LEU B N 1
ATOM 2386 C CA . LEU B 1 56 ? -9.273 -0.494 11.422 1 96 56 LEU B CA 1
ATOM 2387 C C . LEU B 1 56 ? -9.008 -1.935 11 1 96 56 LEU B C 1
ATOM 2389 O O . LEU B 1 56 ? -8.047 -2.555 11.461 1 96 56 LEU B O 1
ATOM 2393 N N . TYR B 1 57 ? -9.844 -2.484 10.125 1 90.69 57 TYR B N 1
ATOM 2394 C CA . TYR B 1 57 ? -9.734 -3.881 9.719 1 90.69 57 TYR B CA 1
ATOM 2395 C C . TYR B 1 57 ? -9.242 -3.992 8.281 1 90.69 57 TYR B C 1
ATOM 2397 O O . TYR B 1 57 ? -9.742 -3.307 7.391 1 90.69 57 TYR B O 1
ATOM 2405 N N . THR B 1 58 ? -8.188 -4.805 8.086 1 89.69 58 THR B N 1
ATOM 2406 C CA . THR B 1 58 ? -7.711 -5.16 6.758 1 89.69 58 THR B CA 1
ATOM 2407 C C . THR B 1 58 ? -7.312 -6.633 6.695 1 89.69 58 THR B C 1
ATOM 2409 O O . THR B 1 58 ? -7.25 -7.305 7.727 1 89.69 58 THR B O 1
ATOM 2412 N N . ALA B 1 59 ? -7.102 -7.113 5.496 1 91.75 59 ALA B N 1
ATOM 2413 C CA . ALA B 1 59 ? -6.609 -8.477 5.312 1 91.75 59 ALA B CA 1
ATOM 2414 C C . ALA B 1 59 ? -5.297 -8.688 6.062 1 91.75 59 ALA B C 1
ATOM 2416 O O . ALA B 1 59 ? -4.973 -9.812 6.449 1 91.75 59 ALA B O 1
ATOM 2417 N N . ASN B 1 60 ? -4.508 -7.613 6.328 1 95.62 60 ASN B N 1
ATOM 2418 C CA . ASN B 1 60 ? -3.219 -7.691 7.004 1 95.62 60 ASN B CA 1
ATOM 2419 C C . ASN B 1 60 ? -3.375 -7.617 8.523 1 95.62 60 ASN B C 1
ATOM 2421 O O . ASN B 1 60 ? -2.387 -7.488 9.242 1 95.62 60 ASN B O 1
ATOM 2425 N N . GLY B 1 61 ? -4.629 -7.641 8.969 1 93.38 61 GLY B N 1
ATOM 2426 C CA . GLY B 1 61 ? -4.855 -7.613 10.406 1 93.38 61 GLY B CA 1
ATOM 2427 C C . GLY B 1 61 ? -5.562 -6.355 10.875 1 93.38 61 GLY B C 1
ATOM 2428 O O . GLY B 1 61 ? -5.988 -5.535 10.055 1 93.38 61 GLY B O 1
ATOM 2429 N N . VAL B 1 62 ? -5.648 -6.25 12.156 1 94.88 62 VAL B N 1
ATOM 2430 C CA . VAL B 1 62 ? -6.438 -5.188 12.773 1 94.88 62 VAL B CA 1
ATOM 2431 C C . VAL B 1 62 ? -5.504 -4.145 13.391 1 94.88 62 VAL B C 1
ATOM 2433 O O . VAL B 1 62 ? -4.551 -4.492 14.086 1 94.88 62 VAL B O 1
ATOM 2436 N N . LEU B 1 63 ? -5.77 -2.893 13.102 1 96.38 63 LEU B N 1
ATOM 2437 C CA . LEU B 1 63 ? -5.012 -1.791 13.688 1 96.38 63 LEU B CA 1
ATOM 2438 C C . LEU B 1 63 ? -5.848 -1.041 14.719 1 96.38 63 LEU B C 1
ATOM 2440 O O . LEU B 1 63 ? -6.984 -0.652 14.438 1 96.38 63 LEU B O 1
ATOM 2444 N N . PRO B 1 64 ? -5.293 -0.825 15.844 1 97.88 64 PRO B N 1
ATOM 2445 C CA . PRO B 1 64 ? -6.023 -0.021 16.828 1 97.88 64 PRO B CA 1
ATOM 2446 C C . PRO B 1 64 ? -6.043 1.466 16.469 1 97.88 64 PRO B C 1
ATOM 2448 O O . PRO B 1 64 ? -5.102 1.97 15.859 1 97.88 64 PRO B O 1
ATOM 2451 N N . VAL B 1 65 ? -7.109 2.117 16.781 1 98.5 65 VAL B N 1
ATOM 2452 C CA . VAL B 1 65 ? -7.203 3.572 16.844 1 98.5 65 VAL B CA 1
ATOM 2453 C C . VAL B 1 65 ? -7.23 4.035 18.297 1 98.5 65 VA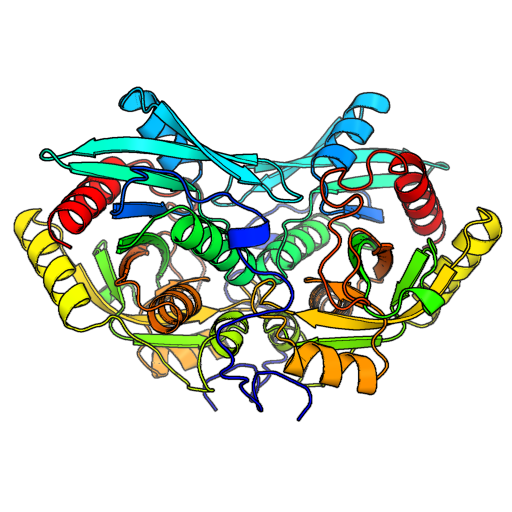L B C 1
ATOM 2455 O O . VAL B 1 65 ? -8.031 3.543 19.094 1 98.5 65 VAL B O 1
ATOM 2458 N N . TYR B 1 66 ? -6.398 4.969 18.609 1 98.56 66 TYR B N 1
ATOM 2459 C CA . TYR B 1 66 ? -6.258 5.395 20 1 98.56 66 TYR B CA 1
ATOM 2460 C C . TYR B 1 66 ? -6.848 6.785 20.203 1 98.56 66 TYR B C 1
ATOM 2462 O O . TYR B 1 66 ? -6.91 7.586 19.266 1 98.56 66 TYR B O 1
ATOM 2470 N N . GLY B 1 67 ? -7.324 7.004 21.391 1 97.94 67 GLY B N 1
ATOM 2471 C CA . GLY B 1 67 ? -7.746 8.328 21.828 1 97.94 67 GLY B CA 1
ATOM 2472 C C . GLY B 1 67 ? -6.816 8.945 22.844 1 97.94 67 GLY B C 1
ATOM 2473 O O . GLY B 1 67 ? -6.238 8.234 23.672 1 97.94 67 GLY B O 1
ATOM 2474 N N . ILE B 1 68 ? -6.68 10.258 22.781 1 95.94 68 ILE B N 1
ATOM 2475 C CA . ILE B 1 68 ? -5.875 11 23.734 1 95.94 68 ILE B CA 1
ATOM 2476 C C . ILE B 1 68 ? -6.465 12.398 23.938 1 95.94 68 ILE B C 1
ATOM 2478 O O . ILE B 1 68 ? -7.199 12.898 23.078 1 95.94 68 ILE B O 1
ATOM 2482 N N . GLU B 1 69 ? -6.211 12.914 25.062 1 95.88 69 GLU B N 1
ATOM 2483 C CA . GLU B 1 69 ? -6.574 14.305 25.328 1 95.88 69 GLU B CA 1
ATOM 2484 C C . GLU B 1 69 ? -5.344 15.211 25.297 1 95.88 69 GLU B C 1
ATOM 2486 O O . GLU B 1 69 ? -4.324 14.898 25.922 1 95.88 69 GLU B O 1
ATOM 2491 N N . TYR B 1 70 ? -5.445 16.25 24.547 1 94.19 70 TYR B N 1
ATOM 2492 C CA . TYR B 1 70 ? -4.387 17.25 24.469 1 94.19 70 TYR B CA 1
ATOM 2493 C C . TYR B 1 70 ? -4.973 18.656 24.375 1 94.19 70 TYR B C 1
ATOM 2495 O O . TYR B 1 70 ? -5.832 18.922 23.531 1 94.19 70 TYR B O 1
ATOM 2503 N N . ALA B 1 71 ? -4.5 19.562 25.312 1 93.56 71 ALA B N 1
ATOM 2504 C CA . ALA B 1 71 ? -4.926 20.969 25.297 1 93.56 71 ALA B CA 1
ATOM 2505 C C . ALA B 1 71 ? -6.449 21.078 25.328 1 93.56 71 ALA B C 1
ATOM 2507 O O . ALA B 1 71 ? -7.035 21.859 24.594 1 93.56 71 ALA B O 1
ATOM 2508 N N . GLY B 1 72 ? -7.113 20.172 26.016 1 94.31 72 GLY B N 1
ATOM 2509 C CA . GLY B 1 72 ? -8.555 20.188 26.219 1 94.31 72 GLY B CA 1
ATOM 2510 C C . GLY B 1 72 ? -9.336 19.625 25.047 1 94.31 72 GLY B C 1
ATOM 2511 O O . GLY B 1 72 ? -10.57 19.703 25.031 1 94.31 72 GLY B O 1
ATOM 2512 N N . ILE B 1 73 ? -8.602 19.094 24.109 1 95.44 73 ILE B N 1
ATOM 2513 C CA . ILE B 1 73 ? -9.242 18.562 22.906 1 95.44 73 ILE B CA 1
ATOM 2514 C C . ILE B 1 73 ? -9 17.062 22.828 1 95.44 73 ILE B C 1
ATOM 2516 O O . ILE B 1 73 ? -7.875 16.594 23.031 1 95.44 73 ILE B O 1
ATOM 2520 N N . ARG B 1 74 ? -10.094 16.344 22.562 1 96.56 74 ARG B N 1
ATOM 2521 C CA . ARG B 1 74 ? -9.953 14.906 22.312 1 96.56 74 ARG B CA 1
ATOM 2522 C C . ARG B 1 74 ? -9.477 14.656 20.875 1 96.56 74 ARG B C 1
ATOM 2524 O O . ARG B 1 74 ? -10.031 15.211 19.922 1 96.56 74 ARG B O 1
ATOM 2531 N N . MET B 1 75 ? -8.438 13.898 20.734 1 98.31 75 MET B N 1
ATOM 2532 C CA . MET B 1 75 ? -7.859 13.57 19.438 1 98.31 75 MET B CA 1
ATOM 2533 C C . MET B 1 75 ? -7.699 12.062 19.281 1 98.31 75 MET B C 1
ATOM 2535 O O . MET B 1 75 ? -7.688 11.32 20.266 1 98.31 75 MET B O 1
ATOM 2539 N N . ALA B 1 76 ? -7.664 11.602 18.078 1 98.69 76 ALA B N 1
ATOM 2540 C CA . ALA B 1 76 ? -7.363 10.211 17.766 1 98.69 76 ALA B CA 1
ATOM 2541 C C . ALA B 1 76 ? -6.012 10.078 17.078 1 98.69 76 ALA B C 1
ATOM 2543 O O . ALA B 1 76 ? -5.52 11.031 16.469 1 98.69 76 ALA B O 1
ATOM 2544 N N . PHE B 1 77 ? -5.375 9.008 17.266 1 98.62 77 PHE B N 1
ATOM 2545 C CA . PHE B 1 77 ? -4.172 8.719 16.484 1 98.62 77 PHE B CA 1
ATOM 2546 C C . PHE B 1 77 ? -4.086 7.234 16.156 1 98.62 77 PHE B C 1
ATOM 2548 O O . PHE B 1 77 ? -4.629 6.395 16.875 1 98.62 77 PHE B O 1
ATOM 2555 N N . TYR B 1 78 ? -3.488 6.875 15.039 1 98.69 78 TYR B N 1
ATOM 2556 C CA . TYR B 1 78 ? -3.412 5.504 14.539 1 98.69 78 TYR B CA 1
ATOM 2557 C C . TYR B 1 78 ? -2.219 5.328 13.609 1 98.69 78 TYR B C 1
ATOM 2559 O O . TYR B 1 78 ? -1.542 6.301 13.266 1 98.69 78 TYR B O 1
ATOM 2567 N N . LEU B 1 79 ? -1.912 4.105 13.297 1 98.5 79 LEU B N 1
ATOM 2568 C CA . LEU B 1 79 ? -0.835 3.748 12.383 1 98.5 79 LEU B CA 1
ATOM 2569 C C . LEU B 1 79 ? -1.328 3.748 10.938 1 98.5 79 LEU B C 1
ATOM 2571 O O . LEU B 1 79 ? -2.232 2.986 10.586 1 98.5 79 LEU B O 1
ATOM 2575 N N . SER B 1 80 ? -0.759 4.613 10.117 1 98.5 80 SER B N 1
ATOM 2576 C CA . SER B 1 80 ? -1.011 4.547 8.688 1 98.5 80 SER B CA 1
ATOM 2577 C C . SER B 1 80 ? -0.183 3.445 8.031 1 98.5 80 SER B C 1
ATOM 2579 O O . SER B 1 80 ? 0.979 3.238 8.383 1 98.5 80 SER B O 1
ATOM 2581 N N . ARG B 1 81 ? -0.767 2.811 7.047 1 98.44 81 ARG B N 1
ATOM 2582 C CA . ARG B 1 81 ? -0.038 1.8 6.285 1 98.44 81 ARG B CA 1
ATOM 2583 C C . ARG B 1 81 ? 0.855 2.447 5.234 1 98.44 81 ARG B C 1
ATOM 2585 O O . ARG B 1 81 ? 0.485 3.457 4.633 1 98.44 81 ARG B O 1
ATOM 2592 N N . VAL B 1 82 ? 2.014 1.779 5.027 1 98 82 VAL B N 1
ATOM 2593 C CA . VAL B 1 82 ? 2.951 2.27 4.023 1 98 82 VAL B CA 1
ATOM 2594 C C . VAL B 1 82 ? 2.406 1.98 2.625 1 98 82 VAL B C 1
ATOM 2596 O O . VAL B 1 82 ? 1.862 0.902 2.375 1 98 82 VAL B O 1
ATOM 2599 N N . GLY B 1 83 ? 2.576 2.965 1.713 1 98.56 83 GLY B N 1
ATOM 2600 C CA . GLY B 1 83 ? 2.031 2.883 0.367 1 98.56 83 GLY B CA 1
ATOM 2601 C C . GLY B 1 83 ? 0.734 3.652 0.201 1 98.56 83 GLY B C 1
ATOM 2602 O O . GLY B 1 83 ? -0.165 3.551 1.038 1 98.56 83 GLY B O 1
ATOM 2603 N N . ALA B 1 84 ? 0.559 4.289 -0.876 1 98.81 84 ALA B N 1
ATOM 2604 C CA . ALA B 1 84 ? -0.524 5.25 -1.068 1 98.81 84 ALA B CA 1
ATOM 2605 C C . ALA B 1 84 ? -1.886 4.566 -0.996 1 98.81 84 ALA B C 1
ATOM 2607 O O . ALA B 1 84 ? -2.775 5.016 -0.27 1 98.81 84 ALA B O 1
ATOM 2608 N N . PRO B 1 85 ? -2.076 3.393 -1.688 1 98.81 85 PRO B N 1
ATOM 2609 C CA . PRO B 1 85 ? -3.414 2.799 -1.671 1 98.81 85 PRO B CA 1
ATOM 2610 C C . PRO B 1 85 ? -3.848 2.359 -0.274 1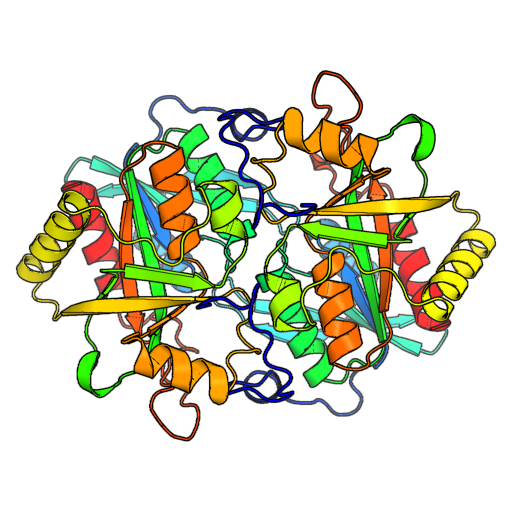 98.81 85 PRO B C 1
ATOM 2612 O O . PRO B 1 85 ? -4.965 2.656 0.152 1 98.81 85 PRO B O 1
ATOM 2615 N N . ALA B 1 86 ? -2.953 1.664 0.425 1 98.5 86 ALA B N 1
ATOM 2616 C CA . ALA B 1 86 ? -3.291 1.186 1.764 1 98.5 86 ALA B CA 1
ATOM 2617 C C . ALA B 1 86 ? -3.451 2.35 2.736 1 98.5 86 ALA B C 1
ATOM 2619 O O . ALA B 1 86 ? -4.332 2.33 3.6 1 98.5 86 ALA B O 1
ATOM 2620 N N . CYS B 1 87 ? -2.604 3.33 2.641 1 98.56 87 CYS B N 1
ATOM 2621 C CA . CYS B 1 87 ? -2.67 4.516 3.484 1 98.56 87 CYS B CA 1
ATOM 2622 C C . CYS B 1 87 ? -4.027 5.199 3.357 1 98.56 87 CYS B C 1
ATOM 2624 O O . CYS B 1 87 ? -4.684 5.48 4.363 1 98.56 87 CYS B O 1
ATOM 2626 N N . VAL B 1 88 ? -4.469 5.41 2.125 1 98.38 88 VAL B N 1
ATOM 2627 C CA . VAL B 1 88 ? -5.668 6.191 1.847 1 98.38 88 VAL B CA 1
ATOM 2628 C C . VAL B 1 88 ? -6.91 5.395 2.238 1 98.38 88 VAL B C 1
ATOM 2630 O O . VAL B 1 88 ? -7.902 5.961 2.695 1 98.38 88 VAL B O 1
ATOM 2633 N N . ALA B 1 89 ? -6.859 4.074 2.117 1 97.94 89 ALA B N 1
ATOM 2634 C CA . ALA B 1 89 ? -7.98 3.26 2.58 1 97.94 89 ALA B CA 1
ATOM 2635 C C . ALA B 1 89 ? -8.258 3.496 4.062 1 97.94 89 ALA B C 1
ATOM 2637 O O . ALA B 1 89 ? -9.406 3.703 4.461 1 97.94 89 ALA B O 1
ATOM 2638 N N . GLY B 1 90 ? -7.203 3.465 4.871 1 98 90 GLY B N 1
ATOM 2639 C CA . GLY B 1 90 ? -7.363 3.752 6.285 1 98 90 GLY B CA 1
ATOM 2640 C C . GLY B 1 90 ? -7.855 5.16 6.559 1 98 90 GLY B C 1
ATOM 2641 O O . GLY B 1 90 ? -8.695 5.371 7.434 1 98 90 GLY B O 1
ATOM 2642 N N . LEU B 1 91 ? -7.32 6.098 5.832 1 98.5 91 LEU B N 1
ATOM 2643 C CA . LEU B 1 91 ? -7.707 7.5 5.977 1 98.5 91 LEU B CA 1
ATOM 2644 C C . LEU B 1 91 ? -9.195 7.684 5.695 1 98.5 91 LEU B C 1
ATOM 2646 O O . LEU B 1 91 ? -9.883 8.391 6.438 1 98.5 91 LEU B O 1
ATOM 2650 N N . GLU B 1 92 ? -9.711 7.062 4.633 1 98.5 92 GLU B N 1
ATOM 2651 C CA . GLU B 1 92 ? -11.133 7.121 4.289 1 98.5 92 GLU B CA 1
ATOM 2652 C C . GLU B 1 92 ? -11.992 6.566 5.422 1 98.5 92 GLU B C 1
ATOM 2654 O O . GLU B 1 92 ? -13.055 7.121 5.73 1 98.5 92 GLU B O 1
ATOM 2659 N N . GLU B 1 93 ? -11.539 5.516 5.98 1 98.19 93 GLU B N 1
ATOM 2660 C CA . GLU B 1 93 ? -12.297 4.902 7.066 1 98.19 93 GLU B CA 1
ATOM 2661 C C . GLU B 1 93 ? -12.305 5.797 8.305 1 98.19 93 GLU B C 1
ATOM 2663 O O . GLU B 1 93 ? -13.312 5.887 9.008 1 98.19 93 GLU B O 1
ATOM 2668 N N . MET B 1 94 ? -11.203 6.438 8.586 1 98.5 94 MET B N 1
ATOM 2669 C CA . MET B 1 94 ? -11.141 7.367 9.703 1 98.5 94 MET B CA 1
ATOM 2670 C C . MET B 1 94 ? -12.117 8.523 9.508 1 98.5 94 MET B C 1
ATOM 2672 O O . MET B 1 94 ? -12.805 8.922 10.445 1 98.5 94 MET B O 1
ATOM 2676 N N . ILE B 1 95 ? -12.141 9.055 8.297 1 98.12 95 ILE B N 1
ATOM 2677 C CA . ILE B 1 95 ? -13.078 10.133 7.973 1 98.12 95 ILE B CA 1
ATOM 2678 C C . ILE B 1 95 ? -14.508 9.641 8.156 1 98.12 95 ILE B C 1
ATOM 2680 O O . ILE B 1 95 ? -15.344 10.344 8.734 1 98.12 95 ILE B O 1
ATOM 2684 N N . ALA B 1 96 ? -14.781 8.43 7.703 1 97.5 96 ALA B N 1
ATOM 2685 C CA . ALA B 1 96 ? -16.125 7.855 7.836 1 97.5 96 ALA B CA 1
ATOM 2686 C C . ALA B 1 96 ? -16.5 7.684 9.305 1 97.5 96 ALA B C 1
ATOM 2688 O O . ALA B 1 96 ? -17.672 7.789 9.664 1 97.5 96 ALA B O 1
ATOM 2689 N N . MET B 1 97 ? -15.516 7.414 10.164 1 97.69 97 MET B N 1
ATOM 2690 C CA . MET B 1 97 ? -15.773 7.219 11.586 1 97.69 97 MET B CA 1
ATOM 2691 C C . MET B 1 97 ? -16.094 8.547 12.266 1 97.69 97 MET B C 1
ATOM 2693 O O . MET B 1 97 ? -16.734 8.57 13.32 1 97.69 97 MET B O 1
ATOM 2697 N N . GLY B 1 98 ? -15.539 9.641 11.695 1 97.62 98 GLY B N 1
ATOM 2698 C CA . GLY B 1 98 ? -15.906 10.93 12.266 1 97.62 98 GLY B CA 1
ATOM 2699 C C . GLY B 1 98 ? -14.773 11.945 12.219 1 97.62 98 GLY B C 1
ATOM 2700 O O . GLY B 1 98 ? -14.953 13.102 12.578 1 97.62 98 GLY B O 1
ATOM 2701 N N . ALA B 1 99 ? -13.602 11.516 11.789 1 98.19 99 ALA B N 1
ATOM 2702 C CA . ALA B 1 99 ? -12.484 12.453 11.688 1 98.19 99 ALA B CA 1
ATOM 2703 C C . ALA B 1 99 ? -12.805 13.578 10.703 1 98.19 99 ALA B C 1
ATOM 2705 O O . ALA B 1 99 ? -13.336 13.328 9.617 1 98.19 99 ALA B O 1
ATOM 2706 N N . LYS B 1 100 ? -12.367 14.797 11.07 1 98.12 100 LYS B N 1
ATOM 2707 C CA . LYS B 1 100 ? -12.68 15.953 10.234 1 98.12 100 LYS B CA 1
ATOM 2708 C C . LYS B 1 100 ? -11.422 16.75 9.898 1 98.12 100 LYS B C 1
ATOM 2710 O O . LYS B 1 100 ? -11.43 17.594 9 1 98.12 100 LYS B O 1
ATOM 2715 N N . LYS B 1 101 ? -10.391 16.531 10.609 1 98.5 101 LYS B N 1
ATOM 2716 C CA . LYS B 1 101 ? -9.086 17.172 10.453 1 98.5 101 LYS B CA 1
ATOM 2717 C C . LYS B 1 101 ? -7.957 16.141 10.578 1 98.5 101 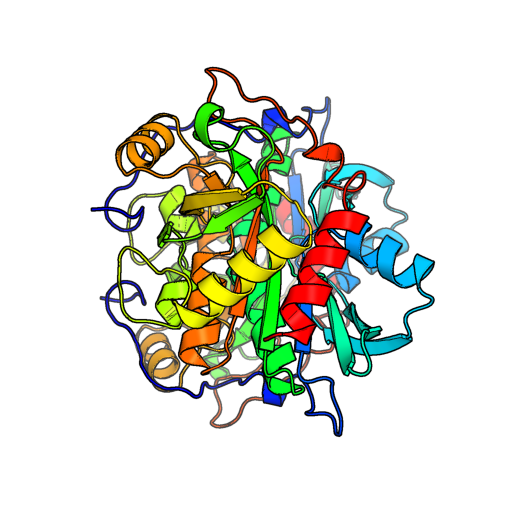LYS B C 1
ATOM 2719 O O . LYS B 1 101 ? -7.918 15.367 11.531 1 98.5 101 LYS B O 1
ATOM 2724 N N . MET B 1 102 ? -7.062 16.203 9.672 1 98.75 102 MET B N 1
ATOM 2725 C CA . MET B 1 102 ? -6.035 15.172 9.648 1 98.75 102 MET B CA 1
ATOM 2726 C C . MET B 1 102 ? -4.641 15.781 9.766 1 98.75 102 MET B C 1
ATOM 2728 O O . MET B 1 102 ? -4.344 16.797 9.125 1 98.75 102 MET B O 1
ATOM 2732 N N . ILE B 1 103 ? -3.793 15.234 10.633 1 98.81 103 ILE B N 1
ATOM 2733 C CA . ILE B 1 103 ? -2.365 15.516 10.711 1 98.81 103 ILE B CA 1
ATOM 2734 C C . ILE B 1 103 ? -1.567 14.25 10.398 1 98.81 103 ILE B C 1
ATOM 2736 O O . ILE B 1 103 ? -1.696 13.242 11.094 1 98.81 103 ILE B O 1
ATOM 2740 N N . ILE B 1 104 ? -0.788 14.336 9.359 1 98.75 104 ILE B N 1
ATOM 2741 C CA . ILE B 1 104 ? -0.008 13.18 8.938 1 98.75 104 ILE B CA 1
ATOM 2742 C C . ILE B 1 104 ? 1.471 13.555 8.859 1 98.75 104 ILE B C 1
ATOM 2744 O O . ILE B 1 104 ? 1.825 14.609 8.328 1 98.75 104 ILE B O 1
ATOM 2748 N N . PHE B 1 105 ? 2.277 12.727 9.383 1 98.06 105 PHE B N 1
ATOM 2749 C CA . PHE B 1 105 ? 3.707 12.969 9.242 1 98.06 105 PHE B CA 1
ATOM 2750 C C . PHE B 1 105 ? 4.461 11.656 9.039 1 98.06 105 PHE B C 1
ATOM 2752 O O . PHE B 1 105 ? 3.963 10.586 9.398 1 98.06 105 PHE B O 1
ATOM 2759 N N . GLY B 1 106 ? 5.543 11.695 8.422 1 95.94 106 GLY B N 1
ATOM 2760 C CA . GLY B 1 106 ? 6.324 10.5 8.148 1 95.94 106 GLY B CA 1
ATOM 2761 C C . GLY B 1 106 ? 7.734 10.805 7.672 1 95.94 106 GLY B C 1
ATOM 2762 O O . GLY B 1 106 ? 8.094 11.969 7.492 1 95.94 106 GLY B O 1
ATOM 2763 N N . CYS B 1 107 ? 8.492 9.766 7.496 1 94.12 107 CYS B N 1
ATOM 2764 C CA . CYS B 1 107 ? 9.867 9.883 7.047 1 94.12 107 CYS B CA 1
ATOM 2765 C C . CYS B 1 107 ? 9.945 9.992 5.527 1 94.12 107 CYS B C 1
ATOM 2767 O O . CYS B 1 107 ? 8.977 9.672 4.832 1 94.12 107 CYS B O 1
ATOM 2769 N N . CYS B 1 108 ? 11.062 10.508 5.102 1 95.69 108 CYS B N 1
ATOM 2770 C CA . CYS B 1 108 ? 11.305 10.648 3.67 1 95.69 108 CYS B CA 1
ATOM 2771 C C . CYS B 1 108 ? 12.781 10.445 3.344 1 95.69 108 CYS B C 1
ATOM 2773 O O . CYS B 1 108 ? 13.625 10.461 4.238 1 95.69 108 CYS B O 1
ATOM 2775 N N . GLY B 1 109 ? 13.031 10.094 2.066 1 95.19 109 GLY B N 1
ATOM 2776 C CA . GLY B 1 109 ? 14.383 10.203 1.532 1 95.19 109 GLY B CA 1
ATOM 2777 C C . GLY B 1 109 ? 14.75 11.617 1.124 1 95.19 109 GLY B C 1
ATOM 2778 O O . GLY B 1 109 ? 13.984 12.281 0.422 1 95.19 109 GLY B O 1
ATOM 2779 N N . VAL B 1 110 ? 15.969 12.055 1.554 1 95.38 110 VAL B N 1
ATOM 2780 C CA . VAL B 1 110 ? 16.406 13.422 1.29 1 95.38 110 VAL B CA 1
ATOM 2781 C C . VAL B 1 110 ? 17.109 13.492 -0.064 1 95.38 110 VAL B C 1
ATOM 2783 O O . VAL B 1 110 ? 18.047 12.734 -0.319 1 95.38 110 VAL B O 1
ATOM 2786 N N . LEU B 1 111 ? 16.625 14.383 -0.911 1 95.94 111 LEU B N 1
ATOM 2787 C CA . LEU B 1 111 ? 17.203 14.547 -2.24 1 95.94 111 LEU B CA 1
ATOM 2788 C C . LEU B 1 111 ? 18.172 15.734 -2.27 1 95.94 111 LEU B C 1
ATOM 2790 O O . LEU B 1 111 ? 19 15.844 -3.18 1 95.94 111 LEU B O 1
ATOM 2794 N N . ASP B 1 112 ? 17.984 16.641 -1.385 1 94.44 112 ASP B N 1
ATOM 2795 C CA . ASP B 1 112 ? 18.844 17.828 -1.24 1 94.44 112 ASP B CA 1
ATOM 2796 C C . ASP B 1 112 ? 19.25 18.031 0.218 1 94.44 112 ASP B C 1
ATOM 2798 O O . ASP B 1 112 ? 18.562 18.75 0.958 1 94.44 112 ASP B O 1
ATOM 2802 N N . GLU B 1 113 ? 20.375 17.516 0.573 1 90.88 113 GLU B N 1
ATOM 2803 C CA . GLU B 1 113 ? 20.828 17.531 1.964 1 90.88 113 GLU B CA 1
ATOM 2804 C C . GLU B 1 113 ? 21.125 18.953 2.436 1 90.88 113 GLU B C 1
ATOM 2806 O O . GLU B 1 113 ? 20.875 19.297 3.596 1 90.88 113 GLU B O 1
ATOM 2811 N N . VAL B 1 114 ? 21.641 19.703 1.617 1 90.25 114 VAL B N 1
ATOM 2812 C CA . VAL B 1 114 ? 22 21.062 1.965 1 90.25 114 VAL B CA 1
ATOM 2813 C C . VAL B 1 114 ? 20.75 21.844 2.365 1 90.25 114 VAL B C 1
ATOM 2815 O O . VAL B 1 114 ? 20.75 22.562 3.367 1 90.25 114 VAL B O 1
ATOM 2818 N N . GLU B 1 115 ? 19.75 21.641 1.623 1 91.44 115 GLU B N 1
ATOM 2819 C CA . GLU B 1 115 ? 18.516 22.359 1.884 1 91.44 115 GLU B CA 1
ATOM 2820 C C . GLU B 1 115 ? 17.797 21.797 3.111 1 91.44 115 GLU B C 1
ATOM 2822 O O . GLU B 1 115 ? 17.25 22.562 3.918 1 91.44 115 GLU B O 1
ATOM 2827 N N . VAL B 1 116 ? 17.672 20.531 3.295 1 91.06 116 VAL B N 1
ATOM 2828 C CA . VAL B 1 116 ? 16.875 19.875 4.332 1 91.06 116 VAL B CA 1
ATOM 2829 C C . VAL B 1 116 ? 17.625 19.938 5.664 1 91.06 116 VAL B C 1
ATOM 2831 O O . VAL B 1 116 ? 17.078 20.391 6.672 1 91.06 116 VAL B O 1
ATOM 2834 N N . GLN B 1 117 ? 18.984 19.719 5.766 1 83.19 117 GLN B N 1
ATOM 2835 C CA . GLN B 1 117 ? 19.906 19.906 6.887 1 83.19 117 GLN B CA 1
ATOM 2836 C C . GLN B 1 117 ? 19.219 19.609 8.219 1 83.19 117 GLN B C 1
ATOM 2838 O O . GLN B 1 117 ? 19.188 20.469 9.109 1 83.19 117 GLN B O 1
ATOM 2843 N N . ASP B 1 118 ? 18.484 18.531 8.594 1 84.94 118 ASP B N 1
ATOM 2844 C CA . ASP B 1 118 ? 17.844 18.125 9.844 1 84.94 118 ASP B CA 1
ATOM 2845 C C . ASP B 1 118 ? 16.625 19 10.141 1 84.94 118 ASP B C 1
ATOM 2847 O O . ASP B 1 118 ? 16.344 19.297 11.305 1 84.94 118 ASP B O 1
ATOM 2851 N N . LYS B 1 119 ? 16.031 19.562 9.133 1 94.75 119 LYS B N 1
ATOM 2852 C CA . LYS B 1 119 ? 14.836 20.406 9.242 1 94.75 119 LYS B CA 1
ATOM 2853 C C . LYS B 1 119 ? 13.562 19.594 8.984 1 94.75 119 LYS B C 1
ATOM 2855 O O . LYS B 1 119 ? 13.602 18.562 8.305 1 94.75 119 LYS B O 1
ATOM 2860 N N . ILE B 1 120 ? 12.453 20.047 9.633 1 96.94 120 ILE B N 1
ATOM 2861 C CA . ILE B 1 120 ? 11.141 19.562 9.227 1 96.94 120 ILE B CA 1
ATOM 2862 C C . ILE B 1 120 ? 10.805 20.094 7.836 1 96.94 120 ILE B C 1
ATOM 2864 O O . ILE B 1 120 ? 11.086 21.266 7.523 1 96.94 120 ILE B O 1
ATOM 2868 N N . ILE B 1 121 ? 10.234 19.297 7.027 1 97.88 121 ILE B N 1
ATOM 2869 C CA . ILE B 1 121 ? 9.898 19.703 5.668 1 97.88 121 ILE B CA 1
ATOM 2870 C C . ILE B 1 121 ? 8.406 19.984 5.566 1 97.88 121 ILE B C 1
ATOM 2872 O O . ILE B 1 121 ? 7.586 19.109 5.891 1 97.88 121 ILE B O 1
ATOM 2876 N N . ILE B 1 122 ? 8.008 21.141 5.148 1 98.31 122 ILE B N 1
ATOM 2877 C CA . ILE B 1 122 ? 6.645 21.469 4.738 1 98.31 122 ILE B CA 1
ATOM 2878 C C . ILE B 1 122 ? 6.48 21.234 3.24 1 98.31 122 ILE B C 1
ATOM 2880 O O . ILE B 1 122 ? 7.074 21.938 2.42 1 98.31 122 ILE B O 1
ATOM 2884 N N . PRO B 1 123 ? 5.703 20.219 2.885 1 97.88 123 PRO B N 1
ATOM 2885 C CA . PRO B 1 123 ? 5.527 19.953 1.455 1 97.88 123 PRO B CA 1
ATOM 2886 C C . PRO B 1 123 ? 4.727 21.047 0.744 1 97.88 123 PRO B C 1
ATOM 2888 O O . PRO B 1 123 ? 3.496 20.984 0.703 1 97.88 123 PRO B O 1
ATOM 2891 N N . SER B 1 124 ? 5.363 21.969 0.122 1 96.44 124 SER B N 1
ATOM 2892 C CA . SER B 1 124 ? 4.699 23.047 -0.595 1 96.44 124 SER B CA 1
ATOM 2893 C C . SER B 1 124 ? 4.008 22.531 -1.854 1 96.44 124 SER B C 1
ATOM 2895 O O . SER B 1 124 ? 2.982 23.078 -2.271 1 96.44 124 SER B O 1
ATOM 2897 N N . SER B 1 125 ? 4.586 21.562 -2.461 1 97.38 125 SER B N 1
ATOM 2898 C CA . SER B 1 125 ? 4.062 20.875 -3.629 1 97.38 125 SER B CA 1
ATOM 2899 C C . SER B 1 125 ? 4.59 19.438 -3.701 1 97.38 125 SER B C 1
ATOM 2901 O O . SER B 1 125 ? 5.676 19.141 -3.191 1 97.38 125 SER B O 1
ATOM 2903 N N . THR B 1 126 ? 3.795 18.594 -4.234 1 97.81 126 THR B N 1
ATOM 2904 C CA . THR B 1 126 ? 4.219 17.203 -4.367 1 97.81 126 THR B CA 1
ATOM 2905 C C . THR B 1 126 ? 3.924 16.672 -5.77 1 97.81 126 THR B C 1
ATOM 2907 O O . THR B 1 126 ? 2.809 16.812 -6.27 1 97.81 126 THR B O 1
ATOM 2910 N N . ILE B 1 127 ? 4.918 16.141 -6.434 1 97.69 127 ILE B N 1
ATOM 2911 C CA . ILE B 1 127 ? 4.73 15.484 -7.723 1 97.69 127 ILE B CA 1
ATOM 2912 C C . ILE B 1 127 ? 3.945 14.188 -7.527 1 97.69 127 ILE B C 1
ATOM 2914 O O . ILE B 1 127 ? 4.27 13.383 -6.652 1 97.69 127 ILE B O 1
ATOM 2918 N N . ARG B 1 128 ? 2.939 14 -8.336 1 97.38 128 ARG B N 1
ATOM 2919 C CA . ARG B 1 128 ? 2.08 12.82 -8.25 1 97.38 128 ARG B CA 1
ATOM 2920 C C . ARG B 1 128 ? 2.613 11.695 -9.125 1 97.38 128 ARG B C 1
ATOM 2922 O O . ARG B 1 128 ? 1.976 11.305 -10.109 1 97.38 128 ARG B O 1
ATOM 2929 N N . ASP B 1 129 ? 3.652 11.109 -8.734 1 97.5 129 ASP B N 1
ATOM 2930 C CA . ASP B 1 129 ? 4.223 9.969 -9.438 1 97.5 129 ASP B CA 1
ATOM 2931 C C . ASP B 1 129 ? 3.762 8.648 -8.82 1 97.5 129 ASP B C 1
ATOM 2933 O O . ASP B 1 129 ? 4.574 7.754 -8.578 1 97.5 129 ASP B O 1
ATOM 2937 N N . GLU B 1 130 ? 2.506 8.547 -8.477 1 98.06 130 GLU B N 1
ATOM 2938 C CA . GLU B 1 130 ? 1.783 7.418 -7.898 1 98.06 130 GLU B CA 1
ATOM 2939 C C . GLU B 1 130 ? 0.353 7.352 -8.43 1 98.06 130 GLU B C 1
ATOM 2941 O O . GLU B 1 130 ? -0.134 8.305 -9.039 1 98.06 130 GLU B O 1
ATOM 2946 N N . GLY B 1 131 ? -0.299 6.258 -8.312 1 97.81 131 GLY B N 1
ATOM 2947 C CA . GLY B 1 131 ? -1.55 6.051 -9.023 1 97.81 131 GLY B CA 1
ATOM 2948 C C . GLY B 1 131 ? -2.773 6.391 -8.188 1 97.81 131 GLY B C 1
ATOM 2949 O O . GLY B 1 131 ? -3.852 6.633 -8.734 1 97.81 131 GLY B O 1
ATOM 2950 N N . THR B 1 132 ? -2.703 6.43 -6.879 1 98.69 132 THR B N 1
ATOM 2951 C CA . THR B 1 132 ? -3.84 6.527 -5.969 1 98.69 132 THR B CA 1
ATOM 2952 C C . THR B 1 132 ? -4.516 7.891 -6.094 1 98.69 132 THR B C 1
ATOM 2954 O O . THR B 1 132 ? -5.742 7.977 -6.172 1 98.69 132 THR B O 1
ATOM 2957 N N . SER B 1 133 ? -3.723 8.977 -6.176 1 98.38 133 SER B N 1
ATOM 2958 C CA . SER B 1 133 ? -4.266 10.328 -6.184 1 98.38 133 SER B CA 1
ATOM 2959 C C . SER B 1 133 ? -5.148 10.562 -7.406 1 98.38 133 SER B C 1
ATOM 2961 O O . SER B 1 133 ? -6.078 11.367 -7.359 1 98.38 133 SER B O 1
ATOM 2963 N N . TYR B 1 134 ? -4.957 9.844 -8.469 1 97.38 134 TYR B N 1
ATOM 2964 C CA . TYR B 1 134 ? -5.691 10.016 -9.719 1 97.38 134 TYR B CA 1
ATOM 2965 C C . TYR B 1 134 ? -7.109 9.469 -9.602 1 97.38 134 TYR B C 1
ATOM 2967 O O . TYR B 1 134 ? -7.977 9.797 -10.414 1 97.38 134 TYR B O 1
ATOM 2975 N N . HIS B 1 135 ? -7.34 8.625 -8.656 1 98.06 135 HIS B N 1
ATOM 2976 C CA . HIS B 1 135 ? -8.695 8.148 -8.391 1 98.06 135 HIS B CA 1
ATOM 2977 C C . HIS B 1 135 ? -9.516 9.195 -7.641 1 98.06 135 HIS B C 1
ATOM 2979 O O . HIS B 1 135 ? -10.742 9.109 -7.594 1 98.06 135 HIS B O 1
ATOM 2985 N N . TYR B 1 136 ? -8.836 10.18 -7.102 1 98.19 136 TYR B N 1
ATOM 2986 C CA . TYR B 1 136 ? -9.523 11.109 -6.215 1 98.19 136 TYR B CA 1
ATOM 2987 C C . TYR B 1 136 ? -9.57 12.508 -6.82 1 98.19 136 TYR B C 1
ATOM 2989 O O . TYR B 1 136 ? -10.438 13.305 -6.477 1 98.19 136 TYR B O 1
ATOM 2997 N N . LEU B 1 137 ? -8.641 12.82 -7.691 1 97.62 137 LEU B N 1
ATOM 2998 C CA . LEU B 1 137 ? -8.586 14.117 -8.367 1 97.62 137 LEU B CA 1
ATOM 2999 C C . LEU B 1 137 ? -8.273 13.938 -9.852 1 97.62 137 LEU B C 1
ATOM 3001 O O . LEU B 1 137 ? -7.652 12.945 -10.242 1 97.62 137 LEU B O 1
ATOM 3005 N N . PRO B 1 138 ? -8.648 14.898 -10.688 1 96.06 138 PRO B N 1
ATOM 3006 C CA . PRO B 1 138 ? -8.242 14.852 -12.094 1 96.06 138 PRO B CA 1
ATOM 3007 C C . PRO B 1 138 ? -6.727 14.844 -12.273 1 96.06 138 PRO B C 1
ATOM 3009 O O . PRO B 1 138 ? -5.996 15.281 -11.383 1 96.06 138 PRO B O 1
ATOM 3012 N N . ALA B 1 139 ? -6.367 14.336 -13.406 1 93.06 139 ALA B N 1
ATOM 3013 C CA . ALA B 1 139 ? -4.938 14.258 -13.711 1 93.06 139 ALA B CA 1
ATOM 3014 C C . ALA B 1 139 ? -4.258 15.609 -13.508 1 93.06 139 ALA B C 1
ATOM 3016 O O . ALA B 1 139 ? -4.828 16.656 -13.836 1 93.06 139 ALA B O 1
ATOM 3017 N N . GLY B 1 140 ? -3.186 15.617 -12.93 1 92.69 140 GLY B N 1
ATOM 3018 C CA . GLY B 1 140 ? -2.322 16.75 -12.633 1 92.69 140 GLY B CA 1
ATOM 3019 C C . GLY B 1 140 ? -0.938 16.344 -12.164 1 92.69 140 GLY B C 1
ATOM 3020 O O . GLY B 1 140 ? -0.77 15.273 -11.57 1 92.69 140 GLY B O 1
ATOM 3021 N N . GLU B 1 141 ? -0.049 17.141 -12.398 1 92 141 GLU B N 1
ATOM 3022 C CA . GLU B 1 141 ? 1.333 16.766 -12.125 1 92 141 GLU B CA 1
ATOM 3023 C C . GLU B 1 141 ? 1.658 16.906 -10.641 1 92 141 GLU B C 1
ATOM 3025 O O . GLU B 1 141 ? 2.459 16.141 -10.102 1 92 141 GLU B O 1
ATOM 3030 N N . GLU B 1 142 ? 1.018 17.953 -10.031 1 96.31 142 GLU B N 1
ATOM 3031 C CA . GLU B 1 142 ? 1.42 18.266 -8.664 1 96.31 142 GLU B CA 1
ATOM 3032 C C . GLU B 1 142 ? 0.214 18.625 -7.801 1 96.31 142 GLU B C 1
ATOM 3034 O O . GLU B 1 142 ? -0.841 19 -8.32 1 96.31 142 GLU B O 1
ATOM 3039 N N . ILE B 1 143 ? 0.363 18.469 -6.539 1 97 143 ILE B N 1
ATOM 3040 C CA . ILE B 1 143 ? -0.604 18.875 -5.531 1 97 143 ILE B CA 1
ATOM 3041 C C . ILE B 1 143 ? 0.128 19.344 -4.277 1 97 143 ILE B C 1
ATOM 3043 O O . ILE B 1 143 ? 1.165 18.797 -3.91 1 97 143 ILE B O 1
ATOM 3047 N N . GLY B 1 144 ? -0.254 20.422 -3.637 1 95.56 144 GLY B N 1
ATOM 3048 C CA . GLY B 1 144 ? 0.378 20.938 -2.432 1 95.56 144 GLY B CA 1
ATOM 3049 C C . GLY B 1 144 ? -0.599 21.156 -1.292 1 95.56 144 GLY B C 1
ATOM 3050 O O . GLY B 1 144 ? -1.812 21.047 -1.479 1 95.56 144 GLY B O 1
ATOM 3051 N N . LEU B 1 145 ? -0.035 21.453 -0.118 1 95.38 145 LEU B N 1
ATOM 3052 C CA . LEU B 1 145 ? -0.846 21.797 1.047 1 95.38 145 LEU B CA 1
ATOM 3053 C C . LEU B 1 145 ? -1.693 23.031 0.78 1 95.38 145 LEU B C 1
ATOM 3055 O O . LEU B 1 145 ? -1.258 23.953 0.078 1 95.38 145 LEU B O 1
ATOM 3059 N N . GLU B 1 146 ? -2.896 23.016 1.367 1 95.56 146 GLU B N 1
ATOM 3060 C CA . GLU B 1 146 ? -3.662 24.266 1.373 1 95.56 146 GLU B CA 1
ATOM 3061 C C . GLU B 1 146 ? -2.943 25.344 2.168 1 95.56 146 GLU B C 1
ATOM 3063 O O . GLU B 1 146 ? -2.338 25.062 3.205 1 95.56 146 GLU B O 1
ATOM 3068 N N . ASP B 1 147 ? -3.076 26.562 1.74 1 95.62 147 ASP B N 1
ATOM 3069 C CA . ASP B 1 147 ? -2.361 27.688 2.346 1 95.62 147 ASP B CA 1
ATOM 3070 C C . ASP B 1 147 ? -2.682 27.797 3.836 1 95.62 147 ASP B C 1
ATOM 3072 O O . ASP B 1 147 ? -1.792 28.062 4.648 1 95.62 147 ASP B O 1
ATOM 3076 N N . SER B 1 148 ? -3.891 27.656 4.152 1 96.75 148 SER B N 1
ATOM 3077 C CA . SER B 1 148 ? -4.297 27.781 5.547 1 96.75 148 SER B CA 1
ATOM 3078 C C . SER B 1 148 ? -3.639 26.703 6.402 1 96.75 148 SER B C 1
ATOM 3080 O O . SER B 1 148 ? -3.154 26.984 7.5 1 96.75 148 SER B O 1
ATOM 3082 N N . CYS B 1 149 ? -3.605 25.469 5.879 1 97.81 149 CYS B N 1
ATOM 3083 C CA . CYS B 1 149 ? -2.99 24.359 6.598 1 97.81 149 CYS B CA 1
ATOM 3084 C C . CYS B 1 149 ? -1.481 24.547 6.699 1 97.81 149 CYS B C 1
ATOM 3086 O O . CYS B 1 149 ? -0.89 24.297 7.75 1 97.81 149 CYS B O 1
ATOM 3088 N N . ALA B 1 150 ? -0.88 25 5.598 1 97.69 150 ALA B N 1
ATOM 3089 C CA . ALA B 1 150 ? 0.553 25.281 5.605 1 97.69 150 ALA B CA 1
ATOM 3090 C C . ALA B 1 150 ? 0.893 26.359 6.621 1 97.69 150 ALA B C 1
ATOM 3092 O O . ALA B 1 150 ? 1.916 26.281 7.305 1 97.69 150 ALA B O 1
ATOM 3093 N N . GLY B 1 151 ? 0.065 27.391 6.668 1 97.94 151 GLY B N 1
ATOM 3094 C CA . GLY B 1 151 ? 0.271 28.469 7.617 1 97.94 151 GLY B CA 1
ATOM 3095 C C . GLY B 1 151 ? 0.217 28.016 9.062 1 97.94 151 GLY B C 1
ATOM 3096 O O . GLY B 1 151 ? 1.055 28.406 9.875 1 97.94 151 GLY B O 1
ATOM 3097 N N . ILE B 1 152 ? -0.72 27.188 9.383 1 98.31 152 ILE B N 1
ATOM 3098 C CA . ILE B 1 152 ? -0.842 26.656 10.734 1 98.31 152 ILE B CA 1
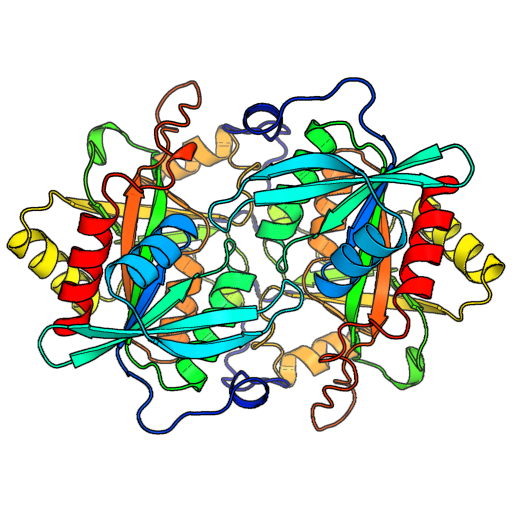ATOM 3099 C C . ILE B 1 152 ? 0.405 25.844 11.086 1 98.31 152 ILE B C 1
ATOM 3101 O O . ILE B 1 152 ? 0.95 25.969 12.18 1 98.31 152 ILE B O 1
ATOM 3105 N N . LEU B 1 153 ? 0.871 24.984 10.141 1 98.56 153 LEU B N 1
ATOM 3106 C CA . LEU B 1 153 ? 2.076 24.203 10.367 1 98.56 153 LEU B CA 1
ATOM 3107 C C . LEU B 1 153 ? 3.279 25.094 10.617 1 98.56 153 LEU B C 1
ATOM 3109 O O . LEU B 1 153 ? 4.055 24.875 11.555 1 98.56 153 LEU B O 1
ATOM 3113 N N . GLU B 1 154 ? 3.412 26.078 9.844 1 98.12 154 GLU B N 1
ATOM 3114 C CA . GLU B 1 154 ? 4.52 27.016 10 1 98.12 154 GLU B CA 1
ATOM 3115 C C . GLU B 1 154 ? 4.477 27.703 11.359 1 98.12 154 GLU B C 1
ATOM 3117 O O . GLU B 1 154 ? 5.5 27.844 12.031 1 98.12 154 GLU B O 1
ATOM 3122 N N . ASP B 1 155 ? 3.32 28.172 11.727 1 98 155 ASP B N 1
ATOM 3123 C CA . ASP B 1 155 ? 3.156 28.812 13.031 1 98 155 ASP B CA 1
ATOM 3124 C C . ASP B 1 155 ? 3.559 27.875 14.164 1 98 155 ASP B C 1
ATOM 3126 O O . ASP B 1 155 ? 4.211 28.297 15.117 1 98 155 ASP B O 1
ATOM 3130 N N . CYS B 1 156 ? 3.111 26.625 14.07 1 97.81 156 CYS B N 1
ATOM 3131 C CA . CYS B 1 156 ? 3.434 25.641 15.102 1 97.81 156 CYS B CA 1
ATOM 3132 C C . CYS B 1 156 ? 4.934 25.375 15.148 1 97.81 156 CYS B C 1
ATOM 3134 O O . CYS B 1 156 ? 5.5 25.172 16.234 1 97.81 156 CYS B O 1
ATOM 3136 N N . LEU B 1 157 ? 5.578 25.344 13.961 1 97.81 157 LEU B N 1
ATOM 3137 C CA . LEU B 1 157 ? 7.02 25.141 13.891 1 97.81 157 LEU B CA 1
ATOM 3138 C C . LEU B 1 157 ? 7.777 26.297 14.531 1 97.81 157 LEU B C 1
ATOM 3140 O O . LEU B 1 157 ? 8.742 26.078 15.266 1 97.81 157 LEU B O 1
ATOM 3144 N N . VAL B 1 158 ? 7.332 27.484 14.305 1 96.69 158 VAL B N 1
ATOM 3145 C CA . VAL B 1 158 ? 7.93 28.656 14.914 1 96.69 158 VAL B CA 1
ATOM 3146 C C . VAL B 1 158 ? 7.746 28.609 16.438 1 96.69 158 VAL B C 1
ATOM 3148 O O . VAL B 1 158 ? 8.695 28.828 17.188 1 96.69 158 VAL B O 1
ATOM 3151 N N . LYS B 1 159 ? 6.574 28.266 16.828 1 93.94 159 LYS B N 1
ATOM 3152 C CA . LYS B 1 159 ? 6.254 28.203 18.25 1 93.94 159 LYS B CA 1
ATOM 3153 C C . LYS B 1 159 ? 7.109 27.172 18.969 1 93.94 159 LYS B C 1
ATOM 3155 O O . LYS B 1 159 ? 7.535 27.375 20.094 1 93.94 159 LYS B O 1
ATOM 3160 N N . THR B 1 160 ? 7.312 26 18.328 1 92 160 THR B N 1
ATOM 3161 C CA . THR B 1 160 ? 8.055 24.906 18.953 1 92 160 THR B CA 1
ATOM 3162 C C . THR B 1 160 ? 9.555 25.078 18.734 1 92 160 THR B C 1
ATOM 3164 O O . THR B 1 160 ? 10.352 24.312 19.281 1 92 160 THR B O 1
ATOM 3167 N N . GLY B 1 161 ? 10.016 26.031 17.938 1 92.31 161 GLY B N 1
ATOM 3168 C CA . GLY B 1 161 ? 11.422 26.281 17.688 1 92.31 161 GLY B CA 1
ATOM 3169 C C . GLY B 1 161 ? 12.062 25.25 16.781 1 92.31 161 GLY B C 1
ATOM 3170 O O . GLY B 1 161 ? 13.273 25.031 16.844 1 92.31 161 GLY B O 1
ATOM 3171 N N . MET B 1 162 ? 11.273 24.562 16.031 1 94.25 162 MET B N 1
ATOM 3172 C CA . MET B 1 162 ? 11.805 23.547 15.133 1 94.25 162 MET B CA 1
ATOM 3173 C C . MET B 1 162 ? 12.148 24.141 13.773 1 94.25 162 MET B C 1
ATOM 3175 O O . MET B 1 162 ? 11.305 24.766 13.133 1 94.25 162 MET B O 1
ATOM 3179 N N . PRO B 1 163 ? 13.43 24.016 13.414 1 96.56 163 PRO B N 1
ATOM 3180 C CA . PRO B 1 163 ? 13.773 24.5 12.07 1 96.56 163 PRO B CA 1
ATOM 3181 C C . PRO B 1 163 ? 12.992 23.781 10.977 1 96.56 163 PRO B C 1
ATOM 3183 O O . PRO B 1 163 ? 12.68 22.594 11.109 1 96.56 163 PRO B O 1
ATOM 3186 N N . TYR B 1 164 ? 12.703 24.516 9.906 1 97.75 164 TYR B N 1
ATOM 3187 C CA . TYR B 1 164 ? 11.906 23.906 8.844 1 97.75 164 TYR B CA 1
ATOM 3188 C C . TYR B 1 164 ? 12.289 24.484 7.488 1 97.75 164 TYR B C 1
ATOM 3190 O O . TYR B 1 164 ? 12.984 25.484 7.41 1 97.75 164 TYR B O 1
ATOM 3198 N N . VAL B 1 165 ? 11.922 23.812 6.473 1 97.75 165 VAL B N 1
ATOM 3199 C CA . VAL B 1 165 ? 12.078 24.25 5.086 1 97.75 165 VAL B CA 1
ATOM 3200 C C . VAL B 1 165 ? 10.82 23.906 4.293 1 97.75 165 VAL B C 1
ATOM 3202 O O . VAL B 1 165 ? 10.156 22.906 4.57 1 97.75 165 VAL B O 1
ATOM 3205 N N . LYS B 1 166 ? 10.391 24.828 3.457 1 97.62 166 LYS B N 1
ATOM 3206 C CA . LYS B 1 166 ? 9.359 24.516 2.473 1 97.62 166 LYS B CA 1
ATOM 3207 C C . LYS B 1 166 ? 9.969 24 1.174 1 97.62 166 LYS B C 1
ATOM 3209 O O . LYS B 1 166 ? 10.984 24.531 0.707 1 97.62 166 LYS B O 1
ATOM 3214 N N . GLY B 1 167 ? 9.391 22.906 0.687 1 97.19 167 GLY B N 1
ATOM 3215 C CA . GLY B 1 167 ? 9.977 22.406 -0.545 1 97.19 167 GLY B CA 1
ATOM 3216 C C . GLY B 1 167 ? 9.062 21.453 -1.292 1 97.19 167 GLY B C 1
ATOM 3217 O O . GLY B 1 167 ? 8.031 21.031 -0.767 1 97.19 167 GLY B O 1
ATOM 3218 N N . LYS B 1 168 ? 9.414 21.234 -2.58 1 97.88 168 LYS B N 1
ATOM 3219 C CA . LYS B 1 168 ? 8.711 20.297 -3.449 1 97.88 168 LYS B CA 1
ATOM 3220 C C . LYS B 1 168 ? 9.094 18.859 -3.129 1 97.88 168 LYS B C 1
ATOM 3222 O O . LYS B 1 168 ? 10.266 18.562 -2.879 1 97.88 168 LYS B O 1
ATOM 3227 N N . ILE B 1 169 ? 8.086 17.984 -3.104 1 98.06 169 ILE B N 1
ATOM 3228 C CA . ILE B 1 169 ? 8.273 16.578 -2.742 1 98.06 169 ILE B CA 1
ATOM 3229 C C . ILE B 1 169 ? 7.945 15.688 -3.939 1 98.06 169 ILE B C 1
ATOM 3231 O O . ILE B 1 169 ? 7.219 16.109 -4.848 1 98.06 169 ILE B O 1
ATOM 3235 N N . TRP B 1 170 ? 8.609 14.57 -4.016 1 98 170 TRP B N 1
ATOM 3236 C CA . TRP B 1 170 ? 8.336 13.523 -4.992 1 98 170 TRP B CA 1
ATOM 3237 C C . TRP B 1 170 ? 7.648 12.336 -4.34 1 98 170 TRP B C 1
ATOM 3239 O O . TRP B 1 170 ? 8.242 11.633 -3.514 1 98 170 TRP B O 1
ATOM 3249 N N . THR B 1 171 ? 6.328 12.133 -4.609 1 98.56 171 THR B N 1
ATOM 3250 C CA . THR B 1 171 ? 5.613 10.953 -4.141 1 98.56 171 THR B CA 1
ATOM 3251 C C . THR B 1 171 ? 5.668 9.836 -5.18 1 98.56 171 THR B C 1
ATOM 3253 O O . THR B 1 171 ? 5.277 10.039 -6.332 1 98.56 171 THR B O 1
ATOM 3256 N N . THR B 1 172 ? 6.086 8.648 -4.781 1 98.19 172 THR B N 1
ATOM 3257 C CA . THR B 1 172 ? 6.262 7.582 -5.758 1 98.19 172 THR B CA 1
ATOM 3258 C C . THR B 1 172 ? 5.688 6.27 -5.234 1 98.19 172 THR B C 1
ATOM 3260 O O . THR B 1 172 ? 5.621 6.051 -4.023 1 98.19 172 THR B O 1
ATOM 3263 N N . ASP B 1 173 ? 5.273 5.344 -6.168 1 98.31 173 ASP B N 1
ATOM 3264 C CA . ASP B 1 173 ? 4.789 4.008 -5.844 1 98.31 173 ASP B CA 1
ATOM 3265 C C . ASP B 1 173 ? 5.926 2.988 -5.875 1 98.31 173 ASP B C 1
ATOM 3267 O O . ASP B 1 173 ? 5.715 1.806 -5.602 1 98.31 173 ASP B O 1
ATOM 3271 N N . GLY B 1 174 ? 7.078 3.422 -6.277 1 97.38 174 GLY B N 1
ATOM 3272 C CA . GLY B 1 174 ? 8.156 2.463 -6.484 1 97.38 174 GLY B CA 1
ATOM 3273 C C . GLY B 1 174 ? 9.422 2.82 -5.738 1 97.38 174 GLY B C 1
ATOM 3274 O O . GLY B 1 174 ? 10.336 3.424 -6.309 1 97.38 174 GLY B O 1
ATOM 3275 N N . ILE B 1 175 ? 9.5 2.346 -4.5 1 95.56 175 ILE B N 1
ATOM 3276 C CA . ILE B 1 175 ? 10.656 2.686 -3.682 1 95.56 175 ILE B CA 1
ATOM 3277 C C . ILE B 1 175 ? 11.922 2.117 -4.32 1 95.56 175 ILE B C 1
ATOM 3279 O O . ILE B 1 175 ? 12.969 2.766 -4.316 1 95.56 175 ILE B O 1
ATOM 3283 N N . TYR B 1 176 ? 11.891 0.992 -4.961 1 97.25 176 TYR B N 1
ATOM 3284 C CA . TYR B 1 176 ? 13.062 0.357 -5.555 1 97.25 176 TYR B CA 1
ATOM 3285 C C . TYR B 1 176 ? 13.164 0.682 -7.039 1 97.25 176 TYR B C 1
ATOM 3287 O O . TYR B 1 176 ? 13.852 -0.016 -7.789 1 97.25 176 TYR B O 1
ATOM 3295 N N . ARG B 1 177 ? 12.453 1.702 -7.418 1 97.75 177 ARG B N 1
ATOM 3296 C CA . ARG B 1 177 ? 12.523 2.195 -8.789 1 97.75 177 ARG B CA 1
ATOM 3297 C C . ARG B 1 177 ? 12.906 3.672 -8.82 1 97.75 177 ARG B C 1
ATOM 3299 O O . ARG B 1 177 ? 12.656 4.363 -9.805 1 97.75 177 ARG B O 1
ATOM 3306 N N . GLU B 1 178 ? 13.383 4.152 -7.723 1 96.69 178 GLU B N 1
ATOM 3307 C CA . GLU B 1 178 ? 14.023 5.465 -7.707 1 96.69 178 GLU B CA 1
ATOM 3308 C C . GLU B 1 178 ? 15.375 5.43 -8.406 1 96.69 178 GLU B C 1
ATOM 3310 O O . GLU B 1 178 ? 16.422 5.562 -7.762 1 96.69 178 GLU B O 1
ATOM 3315 N N . THR B 1 179 ? 15.336 5.359 -9.75 1 96 179 THR B N 1
ATOM 3316 C CA . THR B 1 179 ? 16.531 5.215 -10.57 1 96 179 THR B CA 1
ATOM 3317 C C . THR B 1 179 ? 17.375 6.488 -10.531 1 96 179 THR B C 1
ATOM 3319 O O . THR B 1 179 ? 16.875 7.555 -10.156 1 96 179 THR B O 1
ATOM 3322 N N . HIS B 1 180 ? 18.609 6.332 -10.953 1 94.88 180 HIS B N 1
ATOM 3323 C CA . HIS B 1 180 ? 19.484 7.5 -11.016 1 94.88 180 HIS B CA 1
ATOM 3324 C C . HIS B 1 180 ? 18.922 8.555 -11.961 1 94.88 180 HIS B C 1
ATOM 3326 O O . HIS B 1 180 ? 18.984 9.75 -11.672 1 94.88 180 HIS B O 1
ATOM 3332 N N . GLY B 1 181 ? 18.375 8.109 -13.055 1 93.88 181 GLY B N 1
ATOM 3333 C CA . GLY B 1 181 ? 17.766 9.023 -13.992 1 93.88 181 GLY B CA 1
ATOM 3334 C C . GLY B 1 181 ? 16.562 9.75 -13.414 1 93.88 181 GLY B C 1
ATOM 3335 O O . GLY B 1 181 ? 16.406 10.961 -13.594 1 93.88 181 GLY B O 1
ATOM 3336 N N . ARG B 1 182 ? 15.727 9.047 -12.727 1 94.75 182 ARG B N 1
ATOM 3337 C CA . ARG B 1 182 ? 14.539 9.641 -12.125 1 94.75 182 ARG B CA 1
ATOM 3338 C C . ARG B 1 182 ? 14.906 10.617 -11.016 1 94.75 182 ARG B C 1
ATOM 3340 O O . ARG B 1 182 ? 14.297 11.688 -10.891 1 94.75 182 ARG B O 1
ATOM 3347 N N . LEU B 1 183 ? 15.859 10.219 -10.234 1 94.56 183 LEU B N 1
ATOM 3348 C CA . LEU B 1 183 ? 16.328 11.094 -9.164 1 94.56 183 LEU B CA 1
ATOM 3349 C C . LEU B 1 183 ? 16.844 12.406 -9.727 1 94.56 183 LEU B C 1
ATOM 3351 O O . LEU B 1 183 ? 16.547 13.477 -9.195 1 94.56 183 LEU B O 1
ATOM 3355 N N . LYS B 1 184 ? 17.625 12.273 -10.719 1 94.31 184 LYS B N 1
ATOM 3356 C CA . LYS B 1 184 ? 18.156 13.477 -11.367 1 94.31 184 LYS B CA 1
ATOM 3357 C C . LYS B 1 184 ? 17.031 14.359 -11.891 1 94.31 184 LYS B C 1
ATOM 3359 O O . LYS B 1 184 ? 17.047 15.578 -11.688 1 94.31 184 LYS B O 1
ATOM 3364 N N . GLU B 1 185 ? 16.109 13.766 -12.547 1 95.06 185 GLU B N 1
ATOM 3365 C CA . GLU B 1 185 ? 14.969 14.5 -13.086 1 95.06 185 GLU B CA 1
ATOM 3366 C C . GLU B 1 185 ? 14.203 15.211 -11.977 1 95.06 185 GLU B C 1
ATOM 3368 O O . GLU B 1 185 ? 13.828 16.375 -12.125 1 95.06 185 GLU B O 1
ATOM 3373 N N . ARG B 1 186 ? 13.945 14.547 -10.883 1 96.69 186 ARG B N 1
ATOM 3374 C CA . ARG B 1 186 ? 13.188 15.102 -9.766 1 96.69 186 ARG B CA 1
ATOM 3375 C C . ARG B 1 186 ? 13.961 16.219 -9.078 1 96.69 186 ARG B C 1
ATOM 3377 O O . ARG B 1 186 ? 13.375 17.234 -8.688 1 96.69 186 ARG B O 1
ATOM 3384 N N . ARG B 1 187 ? 15.234 16.047 -8.953 1 95.31 187 ARG B N 1
ATOM 3385 C CA . ARG B 1 187 ? 16.062 17.109 -8.391 1 95.31 187 ARG B CA 1
ATOM 3386 C C . ARG B 1 187 ? 16.047 18.344 -9.281 1 95.31 187 ARG B C 1
ATOM 3388 O O . ARG B 1 187 ? 15.922 19.469 -8.781 1 95.31 187 ARG B O 1
ATOM 3395 N N . GLU B 1 188 ? 16.141 18.094 -10.539 1 95.56 188 GLU B N 1
ATOM 3396 C CA . GLU B 1 188 ? 16.109 19.203 -11.492 1 95.56 188 GLU B CA 1
ATOM 3397 C C . GLU B 1 188 ? 14.773 19.938 -11.453 1 95.56 188 GLU B C 1
ATOM 3399 O O . GLU B 1 188 ? 14.719 21.141 -11.688 1 95.56 188 GLU B O 1
ATOM 3404 N N . GLN B 1 189 ? 13.727 19.219 -11.102 1 95.75 189 GLN B N 1
ATOM 3405 C CA . GLN B 1 189 ? 12.398 19.812 -10.992 1 95.75 189 GLN B CA 1
ATOM 3406 C C . GLN B 1 189 ? 12.227 20.531 -9.656 1 95.75 189 GLN B C 1
ATOM 3408 O O . GLN B 1 189 ? 11.188 21.156 -9.406 1 95.75 189 GLN B O 1
ATOM 3413 N N . GLY B 1 190 ? 13.211 20.375 -8.766 1 96.19 190 GLY B N 1
ATOM 3414 C CA . GLY B 1 190 ? 13.211 21.156 -7.535 1 96.19 190 GLY B CA 1
ATOM 3415 C C . GLY B 1 190 ? 12.766 20.344 -6.324 1 96.19 190 GLY B C 1
ATOM 3416 O O . GLY B 1 190 ? 12.57 20.906 -5.242 1 96.19 190 GLY B O 1
ATOM 3417 N N . CYS B 1 191 ? 12.609 19.047 -6.496 1 97.62 191 CYS B N 1
ATOM 3418 C CA . CYS B 1 191 ? 12.227 18.234 -5.355 1 97.62 191 CYS B CA 1
ATOM 3419 C C . CYS B 1 191 ? 13.359 18.141 -4.344 1 97.62 191 CYS B C 1
ATOM 3421 O O . CYS B 1 191 ? 14.516 17.953 -4.723 1 97.62 191 CYS B O 1
ATOM 3423 N N . ILE B 1 192 ? 12.992 18.203 -3.045 1 97.81 192 ILE B N 1
ATOM 3424 C CA . ILE B 1 192 ? 14.023 18.141 -2.016 1 97.81 192 ILE B CA 1
ATOM 3425 C C . ILE B 1 192 ? 13.867 16.859 -1.2 1 97.81 192 ILE B C 1
ATOM 3427 O O . ILE B 1 192 ? 14.719 16.547 -0.36 1 97.81 192 ILE B O 1
ATOM 3431 N N . ALA B 1 193 ? 12.82 16.109 -1.441 1 97.56 193 ALA B N 1
ATOM 3432 C CA . ALA B 1 193 ? 12.578 14.867 -0.728 1 97.56 193 ALA B CA 1
ATOM 3433 C C . ALA B 1 193 ? 11.711 13.914 -1.554 1 97.56 193 ALA B C 1
ATOM 3435 O O . ALA B 1 193 ? 11.047 14.344 -2.498 1 97.56 193 ALA B O 1
ATOM 3436 N N . VAL B 1 194 ? 11.781 12.656 -1.243 1 97.81 194 VAL B N 1
ATOM 3437 C CA . VAL B 1 194 ? 10.969 11.625 -1.875 1 97.81 194 VAL B CA 1
ATOM 3438 C C . VAL B 1 194 ? 10.297 10.766 -0.804 1 97.81 194 VAL B C 1
ATOM 3440 O O . VAL B 1 194 ? 10.891 10.492 0.24 1 97.81 194 VAL B O 1
ATOM 3443 N N . GLU B 1 195 ? 9.086 10.492 -0.982 1 97.88 195 GLU B N 1
ATOM 3444 C CA . GLU B 1 195 ? 8.32 9.633 -0.077 1 97.88 195 GLU B CA 1
ATOM 3445 C C . GLU B 1 195 ? 7.199 8.914 -0.815 1 97.88 195 GLU B C 1
ATOM 3447 O O . GLU B 1 195 ? 7.18 8.875 -2.047 1 97.88 195 GLU B O 1
ATOM 3452 N N . MET B 1 196 ? 6.207 8.242 -0.099 1 98.38 196 MET B N 1
ATOM 3453 C CA . MET B 1 196 ? 5.383 7.293 -0.838 1 98.38 196 MET B CA 1
ATOM 3454 C C . MET B 1 196 ? 3.902 7.617 -0.683 1 98.38 196 MET B C 1
ATOM 3456 O O . MET B 1 196 ? 3.051 6.953 -1.271 1 98.38 196 MET B O 1
ATOM 3460 N N . GLU B 1 197 ? 3.516 8.695 0.028 1 98.69 197 GLU B N 1
ATOM 3461 C CA . GLU B 1 197 ? 2.084 8.758 0.308 1 98.69 197 GLU B CA 1
ATOM 3462 C C . GLU B 1 197 ? 1.562 10.188 0.217 1 98.69 197 GLU B C 1
ATOM 3464 O O . GLU B 1 197 ? 0.353 10.406 0.132 1 98.69 197 GLU B O 1
ATOM 3469 N N . CYS B 1 198 ? 2.318 11.203 0.224 1 98.62 198 CYS B N 1
ATOM 3470 C CA . CYS B 1 198 ? 1.929 12.586 0.494 1 98.62 198 CYS B CA 1
ATOM 3471 C C . CYS B 1 198 ? 0.896 13.07 -0.519 1 98.62 198 CYS B C 1
ATOM 3473 O O . CYS B 1 198 ? -0.157 13.586 -0.14 1 98.62 198 CYS B O 1
ATOM 3475 N N . SER B 1 199 ? 1.179 12.906 -1.845 1 98.56 199 SER B N 1
ATOM 3476 C CA . SER B 1 199 ? 0.262 13.398 -2.871 1 98.56 199 SER B CA 1
ATOM 3477 C C . SER B 1 199 ? -1.103 12.727 -2.758 1 98.56 199 SER B C 1
ATOM 3479 O O . SER B 1 199 ? -2.137 13.375 -2.916 1 98.56 199 SER B O 1
ATOM 3481 N N . ALA B 1 200 ? -1.148 11.422 -2.48 1 98.75 200 ALA B N 1
ATOM 3482 C CA . ALA B 1 200 ? -2.398 10.68 -2.365 1 98.75 200 ALA B CA 1
ATOM 3483 C C . ALA B 1 200 ? -3.197 11.133 -1.147 1 98.75 200 ALA B C 1
ATOM 3485 O O . ALA B 1 200 ? -4.422 11.266 -1.216 1 98.75 200 ALA B O 1
ATOM 3486 N N . VAL B 1 201 ? -2.51 11.352 -0.037 1 98.75 201 VAL B N 1
ATOM 3487 C CA . VAL B 1 201 ? -3.16 11.812 1.184 1 98.75 201 VAL B CA 1
ATOM 3488 C C . VAL B 1 201 ? -3.84 13.156 0.93 1 98.75 201 VAL B C 1
ATOM 3490 O O . VAL B 1 201 ? -5.012 13.344 1.271 1 98.75 201 VAL B O 1
ATOM 3493 N N . LEU B 1 202 ? -3.109 14.07 0.328 1 98.56 202 LEU B N 1
ATOM 3494 C CA . LEU B 1 202 ? -3.67 15.383 0.034 1 98.56 202 LEU B CA 1
ATOM 3495 C C . LEU B 1 202 ? -4.848 15.266 -0.926 1 98.56 202 LEU B C 1
ATOM 3497 O O . LEU B 1 202 ? -5.855 15.961 -0.766 1 98.56 202 LEU B O 1
ATOM 3501 N N . ALA B 1 203 ? -4.754 14.391 -1.896 1 98.5 203 ALA B N 1
ATOM 3502 C CA . ALA B 1 203 ? -5.82 14.211 -2.879 1 98.5 203 ALA B CA 1
ATOM 3503 C C . ALA B 1 203 ? -7.105 13.727 -2.213 1 98.5 203 ALA B C 1
ATOM 3505 O O . ALA B 1 203 ? -8.188 14.266 -2.475 1 98.5 203 ALA B O 1
ATOM 3506 N N . VAL B 1 204 ? -7.012 12.734 -1.338 1 98.31 204 VAL B N 1
ATOM 3507 C CA . VAL B 1 204 ? -8.195 12.18 -0.684 1 98.31 204 VAL B CA 1
ATOM 3508 C C . VAL B 1 204 ? -8.812 13.234 0.235 1 98.31 204 VAL B C 1
ATOM 3510 O O . VAL B 1 204 ? -10.039 13.391 0.274 1 98.31 204 VAL B O 1
ATOM 3513 N N . CYS B 1 205 ? -7.992 13.93 0.965 1 98.38 205 CYS B N 1
ATOM 3514 C CA . CYS B 1 205 ? -8.5 14.938 1.893 1 98.38 205 CYS B CA 1
ATOM 3515 C C . CYS B 1 205 ? -9.219 16.047 1.146 1 98.38 205 CYS B C 1
ATOM 3517 O O . CYS B 1 205 ? -10.289 16.5 1.568 1 98.38 205 CYS B O 1
ATOM 3519 N N . ARG B 1 206 ? -8.656 16.484 0.048 1 97.94 206 ARG B N 1
ATOM 3520 C CA . ARG B 1 206 ? -9.328 17.484 -0.78 1 97.94 206 ARG B CA 1
ATOM 3521 C C . ARG B 1 206 ? -10.641 16.953 -1.34 1 97.94 206 ARG B C 1
ATOM 3523 O O . ARG B 1 206 ? -11.664 17.625 -1.304 1 97.94 206 ARG B O 1
ATOM 3530 N N . PHE B 1 207 ? -10.586 15.758 -1.848 1 98.44 207 PHE B N 1
ATOM 3531 C CA . PHE B 1 207 ? -11.75 15.109 -2.426 1 98.44 207 PHE B CA 1
ATOM 3532 C C . PHE B 1 207 ? -12.875 15 -1.399 1 98.44 207 PHE B C 1
ATOM 3534 O O . PHE B 1 207 ? -14.047 15.203 -1.729 1 98.44 207 PHE B O 1
ATOM 3541 N N . ARG B 1 208 ? -12.508 14.688 -0.125 1 98.12 208 ARG B N 1
ATOM 3542 C CA . ARG B 1 208 ? -13.492 14.469 0.927 1 98.12 208 ARG B CA 1
ATOM 3543 C C . ARG B 1 208 ? -13.773 15.758 1.69 1 98.12 208 ARG B C 1
ATOM 3545 O O . ARG B 1 208 ? -14.609 15.781 2.602 1 98.12 208 ARG B O 1
ATOM 3552 N N . GLY B 1 209 ? -13.062 16.828 1.395 1 97.56 209 GLY B N 1
ATOM 3553 C CA . GLY B 1 209 ? -13.289 18.125 2.023 1 97.56 209 GLY B CA 1
ATOM 3554 C C . GLY B 1 209 ? -12.805 18.188 3.459 1 97.56 209 GLY B C 1
ATOM 3555 O O . GLY B 1 209 ? -13.453 18.797 4.312 1 97.56 209 GLY B O 1
ATOM 3556 N N . VAL B 1 210 ? -11.773 17.469 3.773 1 98.06 210 VAL B N 1
ATOM 3557 C CA . VAL B 1 210 ? -11.172 17.438 5.102 1 98.06 210 VAL B CA 1
ATOM 3558 C C . VAL B 1 210 ? -9.812 18.125 5.078 1 98.06 210 VAL B C 1
ATOM 3560 O O . VAL B 1 210 ? -8.93 17.75 4.301 1 98.06 210 VAL B O 1
ATOM 3563 N N . PRO B 1 211 ? -9.633 19.203 5.891 1 98.31 211 PRO B N 1
ATOM 3564 C CA . PRO B 1 211 ? -8.305 19.828 5.93 1 98.31 211 PRO B CA 1
ATOM 3565 C C . PRO B 1 211 ? -7.227 18.875 6.441 1 98.31 211 PRO B C 1
ATOM 3567 O O . PRO B 1 211 ? -7.477 18.078 7.348 1 98.31 211 PRO B O 1
ATOM 3570 N N . ALA B 1 212 ? -6.055 19 5.863 1 98.19 212 ALA B N 1
ATOM 3571 C CA . ALA B 1 212 ? -4.953 18.109 6.219 1 98.19 212 ALA B CA 1
ATOM 3572 C C . ALA B 1 212 ? -3.643 18.891 6.348 1 98.19 212 ALA B C 1
ATOM 3574 O O . ALA B 1 212 ? -3.311 19.703 5.484 1 98.19 212 ALA B O 1
ATOM 3575 N N . ILE B 1 213 ? -2.98 18.719 7.438 1 98.56 213 ILE B N 1
ATOM 3576 C CA . ILE B 1 213 ? -1.598 19.156 7.613 1 98.56 213 ILE B CA 1
ATOM 3577 C C . ILE B 1 213 ? -0.664 17.953 7.484 1 98.56 213 ILE B C 1
ATOM 3579 O O . ILE B 1 213 ? -0.908 16.891 8.078 1 98.56 213 ILE B O 1
ATOM 3583 N N . GLN B 1 214 ? 0.31 18.109 6.664 1 98.38 214 GLN B N 1
ATOM 3584 C CA . GLN B 1 214 ? 1.307 17.047 6.484 1 98.38 214 GLN B CA 1
ATOM 3585 C C . GLN B 1 214 ? 2.723 17.609 6.586 1 98.38 214 GLN B C 1
ATOM 3587 O O . GLN B 1 214 ? 3.004 18.703 6.074 1 98.38 214 GLN B O 1
ATOM 3592 N N . PHE B 1 215 ? 3.59 16.891 7.266 1 98.31 215 PHE B N 1
ATOM 3593 C CA . PHE B 1 215 ? 5 17.266 7.277 1 98.31 215 PHE B CA 1
ATOM 3594 C C . PHE B 1 215 ? 5.887 16.031 7.258 1 98.31 215 PHE B C 1
ATOM 3596 O O . PHE B 1 215 ? 5.426 14.922 7.543 1 98.31 215 PHE B O 1
ATOM 3603 N N . LEU B 1 216 ? 7.133 16.25 6.809 1 97.62 216 LEU B N 1
ATOM 3604 C CA . LEU B 1 216 ? 8.086 15.156 6.637 1 97.62 216 LEU B CA 1
ATOM 3605 C C . LEU B 1 216 ? 9.375 15.438 7.398 1 97.62 216 LEU B C 1
ATOM 3607 O O . LEU B 1 216 ? 9.688 16.594 7.699 1 97.62 216 LEU B O 1
ATOM 3611 N N . TYR B 1 217 ? 10.039 14.391 7.777 1 94.62 217 TYR B N 1
ATOM 3612 C CA . TYR B 1 217 ? 11.391 14.469 8.336 1 94.62 217 TYR B CA 1
ATOM 3613 C C . TYR B 1 217 ? 12.32 13.477 7.641 1 94.62 217 TYR B C 1
ATOM 3615 O O . TYR B 1 217 ? 11.891 12.398 7.223 1 94.62 217 TYR B O 1
ATOM 3623 N N . GLY B 1 218 ? 13.555 13.844 7.5 1 91.44 218 GLY B N 1
ATOM 3624 C CA . GLY B 1 218 ? 14.516 13.031 6.773 1 91.44 218 GLY B CA 1
ATOM 3625 C C . GLY B 1 218 ? 14.922 11.773 7.52 1 91.44 218 GLY B C 1
ATOM 3626 O O . GLY B 1 218 ? 15.219 11.828 8.719 1 91.44 218 GLY B O 1
ATOM 3627 N N . ALA B 1 219 ? 14.875 10.602 6.75 1 82.94 219 ALA B N 1
ATOM 3628 C CA . ALA B 1 219 ? 15.289 9.336 7.363 1 82.94 219 ALA B CA 1
ATOM 3629 C C . ALA B 1 219 ? 16.531 8.773 6.676 1 82.94 219 ALA B C 1
ATOM 3631 O O . ALA B 1 219 ? 17.25 7.965 7.258 1 82.94 219 ALA B O 1
ATOM 3632 N N . ASP B 1 220 ? 16.688 9.062 5.434 1 78.06 220 ASP B N 1
ATOM 3633 C CA . ASP B 1 220 ? 17.859 8.625 4.68 1 78.06 220 ASP B CA 1
ATOM 3634 C C . ASP B 1 220 ? 18.25 9.672 3.635 1 78.06 220 ASP B C 1
ATOM 3636 O O . ASP B 1 220 ? 17.5 10.609 3.367 1 78.06 220 ASP B O 1
ATOM 3640 N N . ASN B 1 221 ? 19.562 9.453 3.281 1 79.38 221 ASN B N 1
ATOM 3641 C CA . ASN B 1 221 ? 20.109 10.477 2.404 1 79.38 221 ASN B CA 1
ATOM 3642 C C . ASN B 1 221 ? 20.344 9.938 0.995 1 79.38 221 ASN B C 1
ATOM 3644 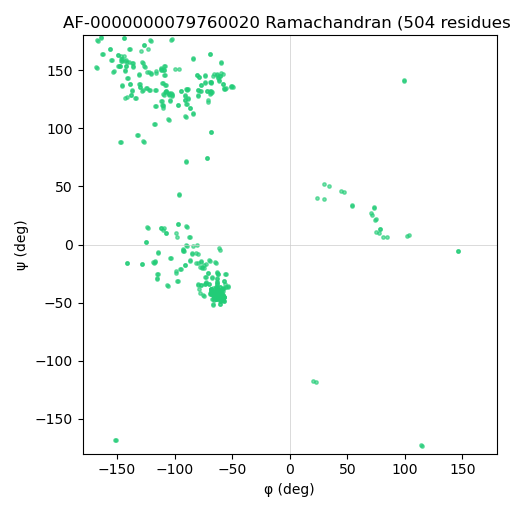O O . ASN B 1 221 ? 21.125 9.008 0.806 1 79.38 221 ASN B O 1
ATOM 3648 N N . LEU B 1 222 ? 19.688 10.516 0.001 1 81.38 222 LEU B N 1
ATOM 3649 C CA . LEU B 1 222 ? 19.828 10.172 -1.408 1 81.38 222 LEU B CA 1
ATOM 3650 C C . LEU B 1 222 ? 20.531 11.297 -2.17 1 81.38 222 LEU B C 1
ATOM 3652 O O . LEU B 1 222 ? 20.5 11.32 -3.402 1 81.38 222 LEU B O 1
ATOM 3656 N N . SER B 1 223 ? 21.078 12.18 -1.49 1 79.38 223 SER B N 1
ATOM 3657 C CA . SER B 1 223 ? 21.672 13.359 -2.107 1 79.38 223 SER B CA 1
ATOM 3658 C C . SER B 1 223 ? 23.109 13.109 -2.531 1 79.38 223 SER B C 1
ATOM 3660 O O . SER B 1 223 ? 23.688 13.898 -3.277 1 79.38 223 SER B O 1
ATOM 3662 N N . THR B 1 224 ? 23.578 12 -1.991 1 72.62 224 THR B N 1
ATOM 3663 C CA . THR B 1 224 ? 24.969 11.68 -2.312 1 72.62 224 THR B CA 1
ATOM 3664 C C . THR B 1 224 ? 25.047 10.57 -3.359 1 72.62 224 THR B C 1
ATOM 3666 O O . THR B 1 224 ? 24.016 10.062 -3.799 1 72.62 224 THR B O 1
ATOM 3669 N N . ASP B 1 225 ? 26.172 10.227 -3.795 1 66.88 225 ASP B N 1
ATOM 3670 C CA . ASP B 1 225 ? 26.375 9.227 -4.836 1 66.88 225 ASP B CA 1
ATOM 3671 C C . ASP B 1 225 ? 25.984 7.836 -4.344 1 66.88 225 ASP B C 1
ATOM 3673 O O . ASP B 1 225 ? 25.672 6.953 -5.145 1 66.88 225 ASP B O 1
ATOM 3677 N N . LYS B 1 226 ? 26.125 7.715 -3.061 1 68.62 226 LYS B N 1
ATOM 3678 C CA . LYS B 1 226 ? 25.734 6.43 -2.477 1 68.62 226 LYS B CA 1
ATOM 3679 C C . LYS B 1 226 ? 24.641 6.609 -1.433 1 68.62 226 LYS B C 1
ATOM 3681 O O . LYS B 1 226 ? 24.641 7.594 -0.689 1 68.62 226 LYS B O 1
ATOM 3686 N N . TRP B 1 227 ? 23.828 5.672 -1.348 1 71.44 227 TRP B N 1
ATOM 3687 C CA . TRP B 1 227 ? 22.719 5.676 -0.389 1 71.44 227 TRP B CA 1
ATOM 3688 C C . TRP B 1 227 ? 23.234 5.566 1.039 1 71.44 227 TRP B C 1
ATOM 3690 O O . TRP B 1 227 ? 24.109 4.734 1.331 1 71.44 227 TRP B O 1
ATOM 3700 N N . GLU B 1 228 ? 22.75 6.504 2.041 1 63.41 228 GLU B N 1
ATOM 3701 C CA . GLU B 1 228 ? 23.047 6.457 3.467 1 63.41 228 GLU B CA 1
ATOM 3702 C C . GLU B 1 228 ? 21.781 6.242 4.293 1 63.41 228 GLU B C 1
ATOM 3704 O O . GLU B 1 228 ? 20.922 7.121 4.359 1 63.41 228 GLU B O 1
ATOM 3709 N N . PRO B 1 229 ? 21.516 5.02 4.828 1 60.62 229 PRO B N 1
ATOM 3710 C CA . PRO B 1 229 ? 20.297 4.695 5.551 1 60.62 229 PRO B CA 1
ATOM 3711 C C . PRO B 1 229 ? 20.094 5.547 6.801 1 60.62 229 PRO B C 1
ATOM 3713 O O . PRO B 1 229 ? 18.969 5.715 7.266 1 60.62 229 PRO B O 1
ATOM 3716 N N . MET B 1 230 ? 20.906 6.348 7.199 1 55.56 230 MET B N 1
ATOM 3717 C CA . MET B 1 230 ? 20.859 7.141 8.422 1 55.56 230 MET B CA 1
ATOM 3718 C C . MET B 1 230 ? 19.953 6.492 9.461 1 55.56 230 MET B C 1
ATOM 3720 O O . MET B 1 230 ? 20.203 5.371 9.906 1 55.56 230 MET B O 1
ATOM 3724 N N . ASP B 1 231 ? 18.781 7.246 9.891 1 51.41 231 ASP B N 1
ATOM 3725 C CA . ASP B 1 231 ? 17.859 6.797 10.938 1 51.41 231 ASP B CA 1
ATOM 3726 C C . ASP B 1 231 ? 16.734 5.953 10.352 1 51.41 231 ASP B C 1
ATOM 3728 O O . ASP B 1 231 ? 15.656 5.859 10.938 1 51.41 231 ASP B O 1
ATOM 3732 N N . LEU B 1 232 ? 16.906 5.52 9.188 1 46.38 232 LEU B N 1
ATOM 3733 C CA . LEU B 1 232 ? 15.844 4.719 8.586 1 46.38 232 LEU B CA 1
ATOM 3734 C C . LEU B 1 232 ? 15.492 3.533 9.477 1 46.38 232 LEU B C 1
ATOM 3736 O O . LEU B 1 232 ? 14.32 3.178 9.609 1 46.38 232 LEU B O 1
ATOM 3740 N N . MET B 1 233 ? 16.641 3.01 10.094 1 44.41 233 MET B N 1
ATOM 3741 C CA . MET B 1 233 ? 16.406 1.845 10.938 1 44.41 233 MET B CA 1
ATOM 3742 C C . MET B 1 233 ? 15.852 2.264 12.297 1 44.41 233 MET B C 1
ATOM 3744 O O . MET B 1 233 ? 15.32 1.435 13.039 1 44.41 233 MET B O 1
ATOM 3748 N N . GLU B 1 234 ? 16.047 3.602 12.516 1 47.62 234 GLU B N 1
ATOM 3749 C CA . GLU B 1 234 ? 15.555 4.039 13.812 1 47.62 234 GLU B CA 1
ATOM 3750 C C . GLU B 1 234 ? 14.172 4.68 13.695 1 47.62 234 GLU B C 1
ATOM 3752 O O . GLU B 1 234 ? 13.492 4.887 14.703 1 47.62 234 GLU B O 1
ATOM 3757 N N . TYR B 1 235 ? 13.609 4.562 12.617 1 44.88 235 TYR B N 1
ATOM 3758 C CA . TYR B 1 235 ? 12.297 5.066 12.242 1 44.88 235 TYR B CA 1
ATOM 3759 C C . TYR B 1 235 ? 11.898 6.25 13.125 1 44.88 235 TYR B C 1
ATOM 3761 O O . TYR B 1 235 ? 10.75 6.352 13.555 1 44.88 235 TYR B O 1
ATOM 3769 N N . GLY B 1 236 ? 12.867 7.219 13.492 1 47.44 236 GLY B N 1
ATOM 3770 C CA . GLY B 1 236 ? 12.586 8.492 14.125 1 47.44 236 GLY B CA 1
ATOM 3771 C C . GLY B 1 236 ? 12.312 8.367 15.617 1 47.44 236 GLY B C 1
ATOM 3772 O O . GLY B 1 236 ? 11.875 9.328 16.25 1 47.44 236 GLY B O 1
ATOM 3773 N N . ILE B 1 237 ? 12.594 7.273 16.219 1 51.53 237 ILE B N 1
ATOM 3774 C CA . ILE B 1 237 ? 12.234 7.027 17.609 1 51.53 237 ILE B CA 1
ATOM 3775 C C . ILE B 1 237 ? 12.945 8.031 18.516 1 51.53 237 ILE B C 1
ATOM 3777 O O . ILE B 1 237 ? 12.406 8.453 19.531 1 51.53 237 ILE B O 1
ATOM 3781 N N . ARG B 1 238 ? 14.039 8.539 18.094 1 54.19 238 ARG B N 1
ATOM 3782 C CA . ARG B 1 238 ? 14.805 9.414 18.984 1 54.19 238 ARG B CA 1
ATOM 3783 C C . ARG B 1 238 ? 14.125 10.773 19.125 1 54.19 238 ARG B C 1
ATOM 3785 O O . ARG B 1 238 ? 14.133 11.367 20.203 1 54.19 238 ARG B O 1
ATOM 3792 N N . GLU B 1 239 ? 13.531 11.109 18 1 73.88 239 GLU B N 1
ATOM 3793 C CA . GLU B 1 239 ? 12.867 12.414 17.984 1 73.88 239 GLU B CA 1
ATOM 3794 C C . GLU B 1 239 ? 11.352 12.258 17.906 1 73.88 239 GLU B C 1
ATOM 3796 O O . GLU B 1 239 ? 10.633 13.219 17.625 1 73.88 239 GLU B O 1
ATOM 3801 N N . CYS B 1 240 ? 10.984 11.094 18.156 1 80.12 240 CYS B N 1
ATOM 3802 C CA . CYS B 1 240 ? 9.57 10.75 18.016 1 80.12 240 CYS B CA 1
ATOM 3803 C C . CYS B 1 240 ? 8.695 11.633 18.891 1 80.12 240 CYS B C 1
ATOM 3805 O O . CYS B 1 240 ? 7.625 12.07 18.469 1 80.12 240 CYS B O 1
ATOM 3807 N N . ASP B 1 241 ? 9.172 11.922 20.016 1 87.5 241 ASP B N 1
ATOM 3808 C CA . ASP B 1 241 ? 8.391 12.766 20.922 1 87.5 241 ASP B CA 1
ATOM 3809 C C . ASP B 1 241 ? 8.195 14.164 20.328 1 87.5 241 ASP B C 1
ATOM 3811 O O . ASP B 1 241 ? 7.129 14.758 20.484 1 87.5 241 ASP B O 1
ATOM 3815 N N . ARG B 1 242 ? 9.219 14.609 19.672 1 90.75 242 ARG B N 1
ATOM 3816 C CA . ARG B 1 242 ? 9.148 15.945 19.094 1 90.75 242 ARG B CA 1
ATOM 3817 C C . ARG B 1 242 ? 8.156 15.977 17.922 1 90.75 242 ARG B C 1
ATOM 3819 O O . ARG B 1 242 ? 7.41 16.953 17.766 1 90.75 242 ARG B O 1
ATOM 3826 N N . TYR B 1 243 ? 8.164 14.977 17.094 1 94.62 243 TYR B N 1
ATOM 3827 C CA . TYR B 1 243 ? 7.25 14.906 15.961 1 94.62 243 TYR B CA 1
ATOM 3828 C C . TYR B 1 243 ? 5.805 14.805 16.438 1 94.62 243 TYR B C 1
ATOM 3830 O O . TYR B 1 243 ? 4.922 15.492 15.898 1 94.62 243 TYR B O 1
ATOM 3838 N N . MET B 1 244 ? 5.621 14.016 17.453 1 95.12 244 MET B N 1
ATOM 3839 C CA . MET B 1 244 ? 4.27 13.867 17.984 1 95.12 244 MET B CA 1
ATOM 3840 C C . MET B 1 244 ? 3.797 15.164 18.641 1 95.12 244 MET B C 1
ATOM 3842 O O . MET B 1 244 ? 2.631 15.547 18.5 1 95.12 244 MET B O 1
ATOM 3846 N N . ALA B 1 245 ? 4.699 15.812 19.359 1 93.94 245 ALA B N 1
ATOM 3847 C CA . ALA B 1 245 ? 4.352 17.094 19.984 1 93.94 245 ALA B CA 1
ATOM 3848 C C . ALA B 1 245 ? 3.941 18.125 18.938 1 93.94 245 ALA B C 1
ATOM 3850 O O . ALA B 1 245 ? 2.969 18.859 19.125 1 93.94 245 ALA B O 1
ATOM 3851 N N . LEU B 1 246 ? 4.719 18.172 17.859 1 97.06 246 LEU B N 1
ATOM 3852 C CA . LEU B 1 246 ? 4.375 19.062 16.766 1 97.06 246 LEU B CA 1
ATOM 3853 C C . LEU B 1 246 ? 3.01 18.719 16.172 1 97.06 246 LEU B C 1
ATOM 3855 O O . LEU B 1 246 ? 2.201 19.609 15.906 1 97.06 246 LEU B O 1
ATOM 3859 N N . ALA B 1 247 ? 2.756 17.438 15.977 1 98 247 ALA B N 1
ATOM 3860 C CA . ALA B 1 247 ? 1.479 16.984 15.43 1 98 247 ALA B CA 1
ATOM 3861 C C . ALA B 1 247 ? 0.322 17.375 16.344 1 98 247 ALA B C 1
ATOM 3863 O O . ALA B 1 247 ? -0.725 17.828 15.883 1 98 247 ALA B O 1
ATOM 3864 N N . LEU B 1 248 ? 0.532 17.219 17.656 1 96.81 248 LEU B N 1
ATOM 3865 C CA . LEU B 1 248 ? -0.489 17.562 18.625 1 96.81 248 LEU B CA 1
ATOM 3866 C C . LEU B 1 248 ? -0.769 19.062 18.609 1 96.81 248 LEU B C 1
ATOM 3868 O O . LEU B 1 248 ? -1.928 19.484 18.641 1 96.81 248 LEU B O 1
ATOM 3872 N N . GLU B 1 249 ? 0.251 19.859 18.531 1 97.19 249 GLU B N 1
ATOM 3873 C CA . GLU B 1 249 ? 0.095 21.312 18.469 1 97.19 249 GLU B CA 1
ATOM 3874 C C . GLU B 1 249 ? -0.678 21.734 17.234 1 97.19 249 GLU B C 1
ATOM 3876 O O . GLU B 1 249 ? -1.558 22.594 17.297 1 97.19 249 GLU B O 1
ATOM 3881 N N . CYS B 1 250 ? -0.3 21.141 16.094 1 98.25 250 CYS B N 1
ATOM 3882 C CA . CYS B 1 250 ? -1.011 21.406 14.844 1 98.25 250 CYS B CA 1
ATOM 3883 C C . CYS B 1 250 ? -2.48 21.031 14.961 1 98.25 250 CYS B C 1
ATOM 3885 O O . CYS B 1 250 ? -3.357 21.766 14.508 1 98.25 250 CYS B O 1
ATOM 3887 N N . GLY B 1 251 ? -2.707 19.844 15.562 1 97.56 251 GLY B N 1
ATOM 3888 C CA . GLY B 1 251 ? -4.07 19.375 15.75 1 97.56 251 GLY B CA 1
ATOM 3889 C C . GLY B 1 251 ? -4.906 20.312 16.609 1 97.56 251 GLY B C 1
ATOM 3890 O O . GLY B 1 251 ? -6.094 20.516 16.344 1 97.56 251 GLY B O 1
ATOM 3891 N N . ALA B 1 252 ? -4.309 20.891 17.594 1 96.56 252 ALA B N 1
ATOM 3892 C CA . ALA B 1 252 ? -5.016 21.781 18.5 1 96.56 252 ALA B CA 1
ATOM 3893 C C . ALA B 1 252 ? -5.371 23.094 17.797 1 96.56 252 ALA B C 1
ATOM 3895 O O . ALA B 1 252 ? -6.332 23.766 18.188 1 96.56 252 ALA B O 1
ATOM 3896 N N . ARG B 1 253 ? -4.648 23.438 16.797 1 95.94 253 ARG B N 1
ATOM 3897 C CA . ARG B 1 253 ? -4.832 24.719 16.125 1 95.94 253 ARG B CA 1
ATOM 3898 C C . ARG B 1 253 ? -5.703 24.578 14.883 1 95.94 253 ARG B C 1
ATOM 3900 O O . ARG B 1 253 ? -6.336 25.531 14.445 1 95.94 253 ARG B O 1
ATOM 3907 N N . LEU B 1 254 ? -5.586 23.375 14.25 1 94.12 254 LEU B N 1
ATOM 3908 C CA . LEU B 1 254 ? -6.301 23.141 13 1 94.12 254 LEU B CA 1
ATOM 3909 C C . LEU B 1 254 ? -7.809 23.172 13.219 1 94.12 254 LEU B C 1
ATOM 3911 O O . LEU B 1 254 ? -8.555 23.656 12.375 1 94.12 254 LEU B O 1
#

Solvent-accessible surface area (backbone atoms only — not comparable to full-atom values): 25670 Å² total; per-residue (Å²): 115,98,28,39,78,74,46,56,65,86,69,89,60,30,58,49,44,42,60,78,79,35,67,63,42,87,85,41,38,35,33,32,37,34,31,35,30,38,66,45,49,52,50,51,35,58,78,61,69,42,45,74,74,48,72,48,83,52,59,69,41,74,40,62,26,29,37,47,77,50,97,91,37,59,29,29,38,38,68,36,47,62,27,34,34,35,25,46,52,54,52,47,31,44,42,40,25,39,33,52,33,39,33,40,40,43,67,25,37,22,47,31,52,83,73,45,70,94,22,39,34,37,45,59,29,16,32,46,37,40,36,33,26,26,58,46,34,65,71,61,61,63,46,52,54,50,67,70,38,49,49,48,48,49,53,44,30,61,73,70,67,48,59,65,41,78,38,29,29,36,19,35,32,40,76,62,53,43,19,62,69,54,48,50,52,41,45,73,74,51,26,37,29,34,39,42,35,63,33,30,49,52,25,47,26,60,62,70,71,28,59,52,37,58,40,35,36,74,21,26,40,56,53,52,98,56,71,40,60,74,43,50,87,50,55,48,56,89,50,33,65,57,54,49,52,52,46,51,52,35,53,74,70,107,117,94,30,40,77,73,47,56,66,85,68,89,59,31,59,48,45,43,60,78,78,37,67,65,41,89,85,40,37,36,32,31,39,34,33,35,32,38,64,46,49,52,50,51,36,58,77,62,68,43,45,75,74,49,73,46,83,50,58,71,41,76,40,63,27,31,38,48,78,50,97,92,37,58,29,30,39,37,68,37,47,63,29,33,33,34,24,45,53,53,49,47,32,43,40,41,26,39,33,51,33,40,32,39,40,44,66,24,38,22,47,31,52,83,72,45,69,94,23,40,34,39,46,58,28,17,34,45,40,40,35,34,26,27,58,48,35,66,73,60,64,61,48,51,55,51,68,71,39,49,48,48,48,50,51,44,30,61,73,72,67,48,60,65,40,77,36,30,29,37,18,34,32,40,78,62,53,44,18,62,68,54,49,50,51,41,45,73,73,52,27,36,30,36,39,42,35,63,32,29,50,53,25,46,26,60,62,71,72,29,60,51,39,60,41,35,37,73,22,26,40,55,53,52,98,58,69,42,58,74,43,50,87,50,56,49,58,89,51,34,66,56,56,50,50,51,46,52,51,35,54,72,69,105

Nearest PDB structures (foldseek):
  3qpb-assembly3_R  TM=8.254E-01  e=3.897E-17  Streptococcus pyogenes serotype M6
  3qpb-assembly1_A  TM=8.312E-01  e=7.185E-17  Streptococcus pyogenes serotype M6
  2iq5-assembly1_B  TM=8.827E-01  e=3.525E-16  Salmonella enterica subsp. enterica serovar Typhimurium str. LT2
  3dps-assembly1_F  TM=7.882E-01  e=6.114E-16  Salmonella enterica subsp. enterica serovar Typhimurium
  2oxf-assembly1_F  TM=7.848E-01  e=6.500E-16  Salmonella enterica subsp. enterica serovar Typhimurium str. LT2

InterPro domains:
  IPR000845 Nucleoside phosphorylase domain [PF01048] (31-226)
  IPR035994 Nucleoside phosphorylase superfamily [G3DSA:3.40.50.1580] (21-250)
  IPR035994 Nucleoside phosphorylase superfamily [SSF53167] (26-249)

Organism: Clostridium scindens (strain ATCC 35704 / DSM 5676 / VPI 13733 / 19) (NCBI:txid411468)

pLDDT: mean 92.97, std 10.6, range [44.19, 98.81]

Foldseek 3Di:
DPALQAPEDLDLDDPDALCNVAPADDPAFQEEEEEADPCLVVVVCVVQVWDFDDWDDDPVGIWTKTWDDDPNGIYIYTHAHAAAVRRVSVVRNSVSNRHQAYEYEFAWEFQACVQQVFAKEAAQKEAPADRQLSNQDPNDGIDHADPVLSVLLVVLCVVLVTHYDYFYEYAHRCPPPCDPVNSVVCVVVTHGTYGHHVSSNRSSCVSVVGHYGYIYGYQWYPNDPDTGRHCVVVRCVVCSVVVVVSSSSSSVVD/DPALLAPEDLDLDDPDALCNVAPADDPQFQEEEEEADPCLVVVVCVVQVWDFDDWDDDPVGIWTKTWDDDPNGIYIYTHAHAAAVRRVSVVRNSVSNRHQAYEYEFAWEFQACVQQVFAKEAAQKEAPADRQLSNQDPNDGIDHADPVLSVLLVVLCVVLVTHYDYFYEYAHRCPPPCDPVNSVVCVVVTHGTYGHHVSSNRSSCVSVVGHYGYIYGYQWYPNDPDTGRHCVVVRCVVCSVVVVVSSSSSSVVD

Radius of gyration: 21.75 Å; Cα contacts (8 Å, |Δi|>4): 1178; chains: 2; bounding box: 53×62×51 Å